Protein AF-0000000071360031 (afdb_homodimer)

Structure (mmCIF, N/CA/C/O backbone):
data_AF-0000000071360031-model_v1
#
loop_
_entity.id
_entity.type
_entity.pdbx_description
1 polymer 'AraC family transcriptional regulator'
#
loop_
_atom_site.group_PDB
_atom_site.id
_atom_site.type_symbol
_atom_site.label_atom_id
_atom_site.label_alt_id
_atom_site.label_comp_id
_atom_site.label_asym_id
_atom_site.label_entity_id
_atom_site.label_seq_id
_atom_site.pdbx_PDB_ins_code
_atom_site.Cartn_x
_atom_site.Cartn_y
_atom_site.Cartn_z
_atom_site.occupancy
_atom_site.B_iso_or_equiv
_atom_site.auth_seq_id
_atom_site.auth_comp_id
_atom_site.auth_asym_id
_atom_site.auth_atom_id
_atom_site.pdbx_PDB_model_num
ATOM 1 N N . MET A 1 1 ? -10.273 17.219 32.719 1 23.36 1 MET A N 1
ATOM 2 C CA . MET A 1 1 ? -10.961 17.031 31.453 1 23.36 1 MET A CA 1
ATOM 3 C C . MET A 1 1 ? -9.977 16.625 30.359 1 23.36 1 MET A C 1
ATOM 5 O O . MET A 1 1 ? -8.922 17.25 30.203 1 23.36 1 MET A O 1
ATOM 9 N N . LYS A 1 2 ? -9.922 15.492 29.75 1 35.69 2 LYS A N 1
ATOM 10 C CA . LYS A 1 2 ? -9.047 14.812 28.797 1 35.69 2 LYS A CA 1
ATOM 11 C C . LYS A 1 2 ? -8.875 15.633 27.516 1 35.69 2 LYS A C 1
ATOM 13 O O . LYS A 1 2 ? -9.828 16.25 27.047 1 35.69 2 LYS A O 1
ATOM 18 N N . PRO A 1 3 ? -7.66 16.109 27.297 1 38.84 3 PRO A N 1
ATOM 19 C CA . PRO A 1 3 ? -7.582 16.75 25.984 1 38.84 3 PRO A CA 1
ATOM 20 C C . PRO A 1 3 ? -8.617 16.203 25 1 38.84 3 PRO A C 1
ATOM 22 O O . PRO A 1 3 ? -8.93 15.016 25.031 1 38.84 3 PRO A O 1
ATOM 25 N N . LEU A 1 4 ? -9.32 17.125 24.391 1 43.12 4 LEU A N 1
ATOM 26 C CA . LEU A 1 4 ? -10.43 16.703 23.547 1 43.12 4 LEU A CA 1
ATOM 27 C C . LEU A 1 4 ? -9.93 15.906 22.344 1 43.12 4 LEU A C 1
ATOM 29 O O . LEU A 1 4 ? -9.117 16.406 21.562 1 43.12 4 LEU A O 1
ATOM 33 N N . VAL A 1 5 ? -9.742 14.633 22.562 1 45.81 5 VAL A N 1
ATOM 34 C CA . VAL A 1 5 ? -9.484 13.688 21.484 1 45.81 5 VAL A CA 1
ATOM 35 C C . VAL A 1 5 ? -10.594 13.773 20.438 1 45.81 5 VAL A C 1
ATOM 37 O O . VAL A 1 5 ? -11.758 13.5 20.734 1 45.81 5 VAL A O 1
ATOM 40 N N . GLN A 1 6 ? -10.445 14.758 19.531 1 50.66 6 GLN A N 1
ATOM 41 C CA . GLN A 1 6 ? -11.406 14.719 18.422 1 50.66 6 GLN A CA 1
ATOM 42 C C . GLN A 1 6 ? -11.438 13.336 17.781 1 50.66 6 GLN A C 1
ATOM 44 O O . GLN A 1 6 ? -10.414 12.844 17.297 1 50.66 6 GLN A O 1
ATOM 49 N N . LYS A 1 7 ? -12.469 12.68 18.062 1 53.38 7 LYS A N 1
ATOM 50 C CA . LYS A 1 7 ? -12.672 11.43 17.328 1 53.38 7 LYS A CA 1
ATOM 51 C C . LYS A 1 7 ? -13.641 11.617 16.172 1 53.38 7 LYS A C 1
ATOM 53 O O . LYS A 1 7 ? -14.805 11.969 16.375 1 53.38 7 LYS A O 1
ATOM 58 N N . LEU A 1 8 ? -13.094 11.773 15.109 1 59.94 8 LEU A N 1
ATOM 59 C CA . LEU A 1 8 ? -13.953 11.852 13.93 1 59.94 8 LEU A CA 1
ATOM 60 C C . LEU A 1 8 ? -14.602 10.508 13.641 1 59.94 8 LEU A C 1
ATOM 62 O O . LEU A 1 8 ? -14.016 9.453 13.906 1 59.94 8 LEU A O 1
ATOM 66 N N . PRO A 1 9 ? -15.867 10.492 13.164 1 53.41 9 PRO A N 1
ATOM 67 C CA . PRO A 1 9 ? -16.547 9.227 12.883 1 53.41 9 PRO A CA 1
ATOM 68 C C . PRO A 1 9 ? -15.906 8.453 11.734 1 53.41 9 PRO A C 1
ATOM 70 O O . PRO A 1 9 ? -15.578 9.031 10.695 1 53.41 9 PRO A O 1
ATOM 73 N N . ARG A 1 10 ? -15.633 7.316 12.078 1 66.12 10 ARG A N 1
ATOM 74 C CA . ARG A 1 10 ? -15.133 6.41 11.055 1 66.12 10 ARG A CA 1
ATOM 75 C C . ARG A 1 10 ? -16.266 5.582 10.453 1 66.12 10 ARG A C 1
ATOM 77 O O . ARG A 1 10 ? -17.125 5.078 11.18 1 66.12 10 ARG A O 1
ATOM 84 N N . LYS A 1 11 ? -16.344 5.719 9.094 1 68.81 11 LYS A N 1
ATOM 85 C CA . LYS A 1 11 ? -17.312 4.867 8.406 1 68.81 11 LYS A CA 1
ATOM 86 C C . LYS A 1 11 ? -16.969 3.391 8.586 1 68.81 11 LYS A C 1
ATOM 88 O O . LYS A 1 11 ? -15.797 3.037 8.781 1 68.81 11 LYS A O 1
ATOM 93 N N . GLU A 1 12 ? -17.984 2.623 8.344 1 70.44 12 GLU A N 1
ATOM 94 C CA . GLU A 1 12 ? -17.797 1.176 8.422 1 70.44 12 GLU A CA 1
ATOM 95 C C . GLU A 1 12 ? -16.844 0.68 7.332 1 70.44 12 GLU A C 1
ATOM 97 O O . GLU A 1 12 ? -16.844 1.201 6.215 1 70.44 12 GLU A O 1
ATOM 102 N N . PHE A 1 13 ? -15.672 0.17 7.566 1 77.88 13 PHE A N 1
ATOM 103 C CA . PHE A 1 13 ? -14.758 -0.549 6.688 1 77.88 13 PHE A CA 1
ATOM 104 C C . PHE A 1 13 ? -13.609 0.352 6.242 1 77.88 13 PHE A C 1
ATOM 106 O O . PHE A 1 13 ? -12.977 0.098 5.219 1 77.88 13 PHE A O 1
ATOM 113 N N . LYS A 1 14 ? -13.586 1.544 6.863 1 90.38 14 LYS A N 1
ATOM 114 C CA . LYS A 1 14 ? -12.414 2.381 6.598 1 90.38 14 LYS A CA 1
ATOM 115 C C . LYS A 1 14 ? -11.5 2.447 7.816 1 90.38 14 LYS A C 1
ATOM 117 O O . LYS A 1 14 ? -11.969 2.582 8.945 1 90.38 14 LYS A O 1
ATOM 122 N N . SER A 1 15 ? -10.297 2.348 7.578 1 94.19 15 SER A N 1
ATOM 123 C CA . SER A 1 15 ? -9.312 2.266 8.656 1 94.19 15 SER A CA 1
ATOM 124 C C . SER A 1 15 ? -8.875 3.652 9.109 1 94.19 15 SER A C 1
ATOM 126 O O . SER A 1 15 ? -8.141 3.787 10.094 1 94.19 15 SER A O 1
ATOM 128 N N . PHE A 1 16 ? -9.266 4.723 8.43 1 95.31 16 PHE A N 1
ATOM 129 C CA . PHE A 1 16 ? -8.953 6.105 8.773 1 95.31 16 PHE A CA 1
ATOM 130 C C . PHE A 1 16 ? -10.031 7.047 8.242 1 95.31 16 PHE A C 1
ATOM 132 O O . PHE A 1 16 ? -10.906 6.633 7.484 1 95.31 16 PHE A O 1
ATOM 139 N N . VAL A 1 17 ? -9.906 8.234 8.664 1 93.38 17 VAL A N 1
ATOM 140 C CA . VAL A 1 17 ? -10.938 9.211 8.344 1 93.38 17 VAL A CA 1
ATOM 141 C C . VAL A 1 17 ? -10.492 10.078 7.168 1 93.38 17 VAL A C 1
ATOM 143 O O . VAL A 1 17 ? -9.336 10.508 7.113 1 93.38 17 VAL A O 1
ATOM 146 N N . SER A 1 18 ? -11.289 10.242 6.199 1 94.62 18 SER A N 1
ATOM 147 C CA . SER A 1 18 ? -11.156 11.219 5.121 1 94.62 18 SER A CA 1
ATOM 148 C C . SER A 1 18 ? -12.5 11.875 4.801 1 94.62 18 SER A C 1
ATOM 150 O O . SER A 1 18 ? -13.414 11.211 4.305 1 94.62 18 SER A O 1
ATOM 152 N N . LEU A 1 19 ? -12.602 13.094 5.117 1 92.56 19 LEU A N 1
ATOM 153 C CA . LEU A 1 19 ? -13.883 13.766 4.91 1 92.56 19 LEU A CA 1
ATOM 154 C C . LEU A 1 19 ? -13.695 15.273 4.777 1 92.56 19 LEU A C 1
ATOM 156 O O . LEU A 1 19 ? -12.602 15.789 5.023 1 92.56 19 LEU A O 1
ATOM 160 N N . GLU A 1 20 ? -14.75 15.867 4.289 1 93.25 20 GLU A N 1
ATOM 161 C CA . GLU A 1 20 ? -14.797 17.328 4.238 1 93.25 20 GLU A CA 1
ATOM 162 C C . GLU A 1 20 ? -15.578 17.891 5.418 1 93.25 20 GLU A C 1
ATOM 164 O O . GLU A 1 20 ? -16.672 17.422 5.734 1 93.25 20 GLU A O 1
ATOM 169 N N . LEU A 1 21 ? -14.969 18.844 6.09 1 89.88 21 LEU A N 1
ATOM 170 C CA . LEU A 1 21 ? -15.602 19.516 7.219 1 89.88 21 LEU A CA 1
ATOM 171 C C . LEU A 1 21 ? -15.828 21 6.914 1 89.88 21 LEU A C 1
ATOM 173 O O . LEU A 1 21 ? -14.984 21.641 6.285 1 89.88 21 LEU A O 1
ATOM 177 N N . SER A 1 22 ? -16.938 21.438 7.297 1 87.38 22 SER A N 1
ATOM 178 C CA . SER A 1 22 ? -17.266 22.859 7.164 1 87.38 22 SER A CA 1
ATOM 179 C C . SER A 1 22 ? -17.625 23.469 8.516 1 87.38 22 SER A C 1
ATOM 181 O O . SER A 1 22 ? -17.953 22.766 9.461 1 87.38 22 SER A O 1
ATOM 183 N N . THR A 1 23 ? -17.5 24.797 8.641 1 78.5 23 THR A N 1
ATOM 184 C CA . THR A 1 23 ? -17.953 25.516 9.836 1 78.5 23 THR A CA 1
ATOM 185 C C . THR A 1 23 ? -19.375 25.094 10.211 1 78.5 23 THR A C 1
ATOM 187 O O . THR A 1 23 ? -20.234 24.969 9.336 1 78.5 23 THR A O 1
ATOM 190 N N . PRO A 1 24 ? -19.438 24.828 11.5 1 72.56 24 PRO A N 1
ATOM 191 C CA . PRO A 1 24 ? -18.547 25.016 12.648 1 72.56 24 PRO A CA 1
ATOM 192 C C . PRO A 1 24 ? -17.75 23.766 12.992 1 72.56 24 PRO A C 1
ATOM 194 O O . PRO A 1 24 ? -16.891 23.797 13.883 1 72.56 24 PRO A O 1
ATOM 197 N N . LEU A 1 25 ? -17.891 22.781 12.273 1 65.75 25 LEU A N 1
ATOM 198 C CA . LEU A 1 25 ? -17.359 21.469 12.672 1 65.75 25 LEU A CA 1
ATOM 199 C C . LEU A 1 25 ? -15.844 21.469 12.648 1 65.75 25 LEU A C 1
ATOM 201 O O . LEU A 1 25 ? -15.211 20.703 13.375 1 65.75 25 LEU A O 1
ATOM 205 N N . PHE A 1 26 ? -15.289 22.344 11.906 1 66.81 26 PHE A N 1
ATOM 206 C CA . PHE A 1 26 ? -13.844 22.375 11.758 1 66.81 26 PHE A CA 1
ATOM 207 C C . PHE A 1 26 ? -13.195 23.219 12.852 1 66.81 26 PHE A C 1
ATOM 209 O O . PHE A 1 26 ? -11.977 23.172 13.039 1 66.81 26 PHE A O 1
ATOM 216 N N . GLU A 1 27 ? -13.914 23.75 13.703 1 70.5 27 GLU A N 1
ATOM 217 C CA . GLU A 1 27 ? -13.391 24.75 14.633 1 70.5 27 GLU A CA 1
ATOM 218 C C . GLU A 1 27 ? -13.078 24.125 15.992 1 70.5 27 GLU A C 1
ATOM 220 O O . GLU A 1 27 ? -13.758 24.422 16.984 1 70.5 27 GLU A O 1
ATOM 225 N N . THR A 1 28 ? -12.25 23.188 15.961 1 72.25 28 THR A N 1
ATOM 226 C CA . THR A 1 28 ? -11.805 22.641 17.234 1 72.25 28 THR A CA 1
ATOM 227 C C . THR A 1 28 ? -10.688 23.5 17.828 1 72.25 28 THR A C 1
ATOM 229 O O . THR A 1 28 ? -9.695 23.781 17.172 1 72.25 28 THR A O 1
ATOM 232 N N . PRO A 1 29 ? -10.953 24.016 19.031 1 77.5 29 PRO A N 1
ATOM 233 C CA . PRO A 1 29 ? -9.898 24.812 19.672 1 77.5 29 PRO A CA 1
ATOM 234 C C . PRO A 1 29 ? -8.586 24.047 19.797 1 77.5 29 PRO A C 1
ATOM 236 O O . PRO A 1 29 ? -8.445 22.953 19.25 1 77.5 29 PRO A O 1
ATOM 239 N N . TRP A 1 30 ? -7.672 24.625 20.516 1 82.5 30 TRP A N 1
ATOM 240 C CA . TRP A 1 30 ? -6.34 24.062 20.703 1 82.5 30 TRP A CA 1
ATOM 241 C C . TRP A 1 30 ? -6.422 22.609 21.156 1 82.5 30 TRP A C 1
ATOM 243 O O . TRP A 1 30 ? -7.055 22.312 22.172 1 82.5 30 TRP A O 1
ATOM 253 N N . HIS A 1 31 ? -5.836 21.625 20.281 1 82.75 31 HIS A N 1
ATOM 254 C CA . HIS A 1 31 ? -5.945 20.203 20.594 1 82.75 31 HIS A CA 1
ATOM 255 C C . HIS A 1 31 ? -4.797 19.422 19.969 1 82.75 31 HIS A C 1
ATOM 257 O O . HIS A 1 31 ? -3.996 19.984 19.203 1 82.75 31 HIS A O 1
ATOM 263 N N . ARG A 1 32 ? -4.699 18.156 20.422 1 83.69 32 ARG A N 1
ATOM 264 C CA . ARG A 1 32 ? -3.771 17.203 19.828 1 83.69 32 ARG A CA 1
ATOM 265 C C . ARG A 1 32 ? -4.379 15.805 19.781 1 83.69 32 ARG A C 1
ATOM 267 O O . ARG A 1 32 ? -5.387 15.539 20.438 1 83.69 32 ARG A O 1
ATOM 274 N N . HIS A 1 33 ? -3.855 14.961 19.016 1 85.06 33 HIS A N 1
ATOM 275 C CA . HIS A 1 33 ? -4.273 13.57 18.891 1 85.06 33 HIS A CA 1
ATOM 276 C C . HIS A 1 33 ? -3.154 12.703 18.328 1 85.06 33 HIS A C 1
ATOM 278 O O . HIS A 1 33 ? -2.17 13.227 17.797 1 85.06 33 HIS A O 1
ATOM 284 N N . ILE A 1 34 ? -3.346 11.367 18.531 1 87.81 34 ILE A N 1
ATOM 285 C CA . ILE A 1 34 ? -2.309 10.414 18.156 1 87.81 34 ILE A CA 1
ATOM 286 C C . ILE A 1 34 ? -2.268 10.273 16.641 1 87.81 34 ILE A C 1
ATOM 288 O O . ILE A 1 34 ? -1.262 9.828 16.078 1 87.81 34 ILE A O 1
ATOM 292 N N . GLU A 1 35 ? -3.314 10.602 16.016 1 93.38 35 GLU A N 1
ATOM 293 C CA . GLU A 1 35 ? -3.383 10.516 14.555 1 93.38 35 GLU A CA 1
ATOM 294 C C . GLU A 1 35 ? -2.549 11.609 13.898 1 93.38 35 GLU A C 1
ATOM 296 O O . GLU A 1 35 ? -2.438 12.719 14.422 1 93.38 35 GLU A O 1
ATOM 301 N N . SER A 1 36 ? -1.942 11.32 12.836 1 96.44 36 SER A N 1
ATOM 302 C CA . SER A 1 36 ? -1.447 12.344 11.922 1 96.44 36 SER A CA 1
ATOM 303 C C . SER A 1 36 ? -2.568 12.898 11.047 1 96.44 36 SER A C 1
ATOM 305 O O . SER A 1 36 ? -3.6 12.242 10.867 1 96.44 36 SER A O 1
ATOM 307 N N . GLU A 1 37 ? -2.281 14.102 10.578 1 96.69 37 GLU A N 1
ATOM 308 C CA . GLU A 1 37 ? -3.365 14.75 9.844 1 96.69 37 GLU A CA 1
ATOM 309 C C . GLU A 1 37 ? -2.842 15.461 8.602 1 96.69 37 GLU A C 1
ATOM 311 O O . GLU A 1 37 ? -1.768 16.062 8.633 1 96.69 37 GLU A O 1
ATOM 316 N N . ILE A 1 38 ? -3.572 15.32 7.508 1 98 38 ILE A N 1
ATOM 317 C CA . ILE A 1 38 ? -3.406 16.109 6.297 1 98 38 ILE A CA 1
ATOM 318 C C . ILE A 1 38 ? -4.621 17.016 6.102 1 98 38 ILE A C 1
ATOM 320 O O . ILE A 1 38 ? -5.758 16.531 6.062 1 98 38 ILE A O 1
ATOM 324 N N . LEU A 1 39 ? -4.352 18.281 6.008 1 96.81 39 LEU A N 1
ATOM 325 C CA . LEU A 1 39 ? -5.43 19.266 5.922 1 96.81 39 LEU A CA 1
ATOM 326 C C . LEU A 1 39 ? -5.301 20.094 4.648 1 96.81 39 LEU A C 1
ATOM 328 O O . LEU A 1 39 ? -4.273 20.75 4.426 1 96.81 39 LEU A O 1
ATOM 332 N N . TYR A 1 40 ? -6.305 20.062 3.855 1 97.25 40 TYR A N 1
ATOM 333 C CA . TYR A 1 40 ? -6.391 20.938 2.689 1 97.25 40 TYR A CA 1
ATOM 334 C C . TYR A 1 40 ? -7.465 22 2.881 1 97.25 40 TYR A C 1
ATOM 336 O O . TYR A 1 40 ? -8.648 21.688 3.029 1 97.25 40 TYR A O 1
ATOM 344 N N . ILE A 1 41 ? -7.047 23.266 2.83 1 95.75 41 ILE A N 1
ATOM 345 C CA . ILE A 1 41 ? -7.988 24.375 2.982 1 95.75 41 ILE A CA 1
ATOM 346 C C . ILE A 1 41 ? -8.703 24.641 1.657 1 95.75 41 ILE A C 1
ATOM 348 O O . ILE A 1 41 ? -8.141 25.266 0.755 1 95.75 41 ILE A O 1
ATOM 352 N N . HIS A 1 42 ? -9.906 24.188 1.629 1 94.94 42 HIS A N 1
ATOM 353 C CA . HIS A 1 42 ? -10.688 24.359 0.412 1 94.94 42 HIS A CA 1
ATOM 354 C C . HIS A 1 42 ? -11.227 25.797 0.302 1 94.94 42 HIS A C 1
ATOM 356 O O . HIS A 1 42 ? -11.188 26.391 -0.774 1 94.94 42 HIS A O 1
ATOM 362 N N . LYS A 1 43 ? -11.812 26.281 1.393 1 93.38 43 LYS A N 1
ATOM 363 C CA . LYS A 1 43 ? -12.336 27.641 1.485 1 93.38 43 LYS A CA 1
ATOM 364 C C . LYS A 1 43 ? -12.062 28.234 2.861 1 93.38 43 LYS A C 1
ATOM 366 O O . LYS A 1 43 ? -12.203 27.547 3.881 1 93.38 43 LYS A O 1
ATOM 371 N N . GLY A 1 44 ? -11.719 29.547 2.754 1 89.56 44 GLY A N 1
ATOM 372 C CA . GLY A 1 44 ? -11.562 30.281 4.004 1 89.56 44 GLY A CA 1
ATOM 373 C C . GLY A 1 44 ? -10.125 30.688 4.281 1 89.56 44 GLY A C 1
ATOM 374 O O . GLY A 1 44 ? -9.227 30.406 3.48 1 89.56 44 GLY A O 1
ATOM 375 N N . PHE A 1 45 ? -9.984 31.484 5.336 1 88.38 45 PHE A N 1
ATOM 376 C CA . PHE A 1 45 ? -8.672 31.953 5.762 1 88.38 45 PHE A CA 1
ATOM 377 C C . PHE A 1 45 ? -8.68 32.312 7.242 1 88.38 45 PHE A C 1
ATOM 379 O O . PHE A 1 45 ? -9.742 32.5 7.84 1 88.38 45 PHE A O 1
ATOM 386 N N . GLY A 1 46 ? -7.477 32.281 7.789 1 89.12 46 GLY A N 1
ATOM 387 C CA . GLY A 1 46 ? -7.34 32.594 9.203 1 89.12 46 GLY A CA 1
ATOM 388 C C . GLY A 1 46 ? -5.926 32.406 9.719 1 89.12 46 GLY A C 1
ATOM 389 O O . GLY A 1 46 ? -4.957 32.625 8.992 1 89.12 46 GLY A O 1
ATOM 390 N N . THR A 1 47 ? -5.883 32.156 11.031 1 89.56 47 THR A N 1
ATOM 391 C CA . THR A 1 47 ? -4.59 31.953 11.68 1 89.56 47 THR A CA 1
ATOM 392 C C . THR A 1 47 ? -4.434 30.5 12.133 1 89.56 47 THR A C 1
ATOM 394 O O . THR A 1 47 ? -5.344 29.938 12.742 1 89.56 47 THR A O 1
ATOM 397 N N . ALA A 1 48 ? -3.338 29.953 11.781 1 92.06 48 ALA A N 1
ATOM 398 C CA . ALA A 1 48 ? -3.016 28.594 12.188 1 92.06 48 ALA A CA 1
ATOM 399 C C . ALA A 1 48 ? -1.917 28.578 13.242 1 92.06 48 ALA A C 1
ATOM 401 O O . ALA A 1 48 ? -0.918 29.281 13.125 1 92.06 48 ALA A O 1
ATOM 402 N N . ILE A 1 49 ? -2.182 27.844 14.258 1 90.44 49 ILE A N 1
ATOM 403 C CA . ILE A 1 49 ? -1.162 27.5 15.25 1 90.44 49 ILE A CA 1
ATOM 404 C C . ILE A 1 49 ? -0.861 26 15.188 1 90.44 49 ILE A C 1
ATOM 406 O O . ILE A 1 49 ? -1.747 25.172 15.414 1 90.44 49 ILE A O 1
ATOM 410 N N . ILE A 1 50 ? 0.327 25.672 14.844 1 92.75 50 ILE A N 1
ATOM 411 C CA . ILE A 1 50 ? 0.774 24.297 14.734 1 92.75 50 ILE A CA 1
ATOM 412 C C . ILE A 1 50 ? 2.084 24.109 15.5 1 92.75 50 ILE A C 1
ATOM 414 O O . ILE A 1 50 ? 3.156 24.453 15 1 92.75 50 ILE A O 1
ATOM 418 N N . GLY A 1 51 ? 1.94 23.453 16.609 1 89.69 51 GLY A N 1
ATOM 419 C CA . GLY A 1 51 ? 3.098 23.469 17.484 1 89.69 51 GLY A CA 1
ATOM 420 C C . GLY A 1 51 ? 3.527 24.875 17.875 1 89.69 51 GLY A C 1
ATOM 421 O O . GLY A 1 51 ? 2.729 25.656 18.406 1 89.69 51 GLY A O 1
ATOM 422 N N . ASP A 1 52 ? 4.719 25.219 17.5 1 88.62 52 ASP A N 1
ATOM 423 C CA . ASP A 1 52 ? 5.219 26.547 17.844 1 88.62 52 ASP A CA 1
ATOM 424 C C . ASP A 1 52 ? 5.09 27.5 16.656 1 88.62 52 ASP A C 1
ATOM 426 O O . ASP A 1 52 ? 5.547 28.641 16.703 1 88.62 52 ASP A O 1
ATOM 430 N N . TYR A 1 53 ? 4.477 26.984 15.648 1 91.62 53 TYR A N 1
ATOM 431 C CA . TYR A 1 53 ? 4.254 27.812 14.461 1 91.62 53 TYR A CA 1
ATOM 432 C C . TYR A 1 53 ? 2.977 28.625 14.602 1 91.62 53 TYR A C 1
ATOM 434 O O . TYR A 1 53 ? 1.952 28.125 15.062 1 91.62 53 TYR A O 1
ATOM 442 N N . VAL A 1 54 ? 3.076 29.891 14.297 1 90.12 54 VAL A N 1
ATOM 443 C CA . VAL A 1 54 ? 1.922 30.766 14.172 1 90.12 54 VAL A CA 1
ATOM 444 C C . VAL A 1 54 ? 1.945 31.469 12.812 1 90.12 54 VAL A C 1
ATOM 446 O O . VAL A 1 54 ? 2.9 32.188 12.492 1 90.12 54 VAL A O 1
ATOM 449 N N . GLY A 1 55 ? 0.959 31.266 12.023 1 89.88 55 GLY A N 1
ATOM 450 C CA . GLY A 1 55 ? 0.904 31.875 10.703 1 89.88 55 GLY A CA 1
ATOM 451 C C . GLY A 1 55 ? -0.488 31.859 10.102 1 89.88 55 GLY A C 1
ATOM 452 O O . GLY A 1 55 ? -1.438 31.375 10.727 1 89.88 55 GLY A O 1
ATOM 453 N N . GLU A 1 56 ? -0.522 32.469 8.953 1 89.06 56 GLU A N 1
ATOM 454 C CA . GLU A 1 56 ? -1.809 32.531 8.266 1 89.06 56 GLU A CA 1
ATOM 455 C C . GLU A 1 56 ? -2.072 31.25 7.473 1 89.06 56 GLU A C 1
ATOM 457 O O . GLU A 1 56 ? -1.137 30.531 7.09 1 89.06 56 GLU A O 1
ATOM 462 N N . PHE A 1 57 ? -3.332 30.906 7.289 1 91.5 57 PHE A N 1
ATOM 463 C CA . PHE A 1 57 ? -3.754 29.938 6.293 1 91.5 57 PHE A CA 1
ATOM 464 C C . PHE A 1 57 ? -4.793 30.531 5.352 1 91.5 57 PHE A C 1
ATOM 466 O O . PHE A 1 57 ? -5.527 31.438 5.734 1 91.5 57 PHE A O 1
ATOM 473 N N . THR A 1 58 ? -4.773 30.094 4.16 1 91.75 58 THR A N 1
ATOM 474 C CA . THR A 1 58 ? -5.723 30.547 3.145 1 91.75 58 THR A CA 1
ATOM 475 C C . THR A 1 58 ? -6.105 29.391 2.217 1 91.75 58 THR A C 1
ATOM 477 O O . THR A 1 58 ? -5.512 28.312 2.281 1 91.75 58 THR A O 1
ATOM 480 N N . SER A 1 59 ? -7.145 29.641 1.392 1 93.81 59 SER A N 1
ATOM 481 C CA . SER A 1 59 ? -7.574 28.641 0.415 1 93.81 59 SER A CA 1
ATOM 482 C C . SER A 1 59 ? -6.406 28.172 -0.452 1 93.81 59 SER A C 1
ATOM 484 O O . SER A 1 59 ? -5.633 29 -0.948 1 93.81 59 SER A O 1
ATOM 486 N N . GLY A 1 60 ? -6.301 26.828 -0.497 1 94.56 60 GLY A N 1
ATOM 487 C CA . GLY A 1 60 ? -5.234 26.25 -1.306 1 94.56 60 GLY A CA 1
ATOM 488 C C . GLY A 1 60 ? -4.09 25.703 -0.479 1 94.56 60 GLY A C 1
ATOM 489 O O . GLY A 1 60 ? -3.273 24.922 -0.984 1 94.56 60 GLY A O 1
ATOM 490 N N . ASP A 1 61 ? -4.043 26.094 0.722 1 95.38 61 ASP A N 1
ATOM 491 C CA . ASP A 1 61 ? -2.965 25.594 1.573 1 95.38 61 ASP A CA 1
ATOM 492 C C . ASP A 1 61 ? -3.15 24.125 1.892 1 95.38 61 ASP A C 1
ATOM 494 O O . ASP A 1 61 ? -4.277 23.641 2.031 1 95.38 61 ASP A O 1
ATOM 498 N N . LEU A 1 62 ? -2.035 23.406 1.948 1 97.44 62 LEU A N 1
ATOM 499 C CA . LEU A 1 62 ? -1.98 22 2.334 1 97.44 62 LEU A CA 1
ATOM 500 C C . LEU A 1 62 ? -0.975 21.781 3.459 1 97.44 62 LEU A C 1
ATOM 502 O O . LEU A 1 62 ? 0.182 22.203 3.352 1 97.44 62 LEU A O 1
ATOM 506 N N . PHE A 1 63 ? -1.454 21.156 4.562 1 97.62 63 PHE A N 1
ATOM 507 C CA . PHE A 1 63 ? -0.6 20.953 5.727 1 97.62 63 PHE A CA 1
ATOM 508 C C . PHE A 1 63 ? -0.516 19.469 6.07 1 97.62 63 PHE A C 1
ATOM 510 O O . PHE A 1 63 ? -1.478 18.719 5.871 1 97.62 63 PHE A O 1
ATOM 517 N N . TYR A 1 64 ? 0.593 19.062 6.527 1 98 64 TYR A N 1
ATOM 518 C CA . TYR A 1 64 ? 0.78 17.797 7.219 1 98 64 TYR A CA 1
ATOM 519 C C . TYR A 1 64 ? 1.12 18.016 8.688 1 98 64 TYR A C 1
ATOM 521 O O . TYR A 1 64 ? 2.072 18.734 9.008 1 98 64 TYR A O 1
ATOM 529 N N . ILE A 1 65 ? 0.33 17.5 9.57 1 96.5 65 ILE A N 1
ATOM 530 C CA . ILE A 1 65 ? 0.531 17.609 11.016 1 96.5 65 ILE A CA 1
ATOM 531 C C . ILE A 1 65 ? 0.852 16.234 11.602 1 96.5 65 ILE A C 1
ATOM 533 O O . ILE A 1 65 ? 0.014 15.336 11.578 1 96.5 65 ILE A O 1
ATOM 537 N N . GLY A 1 66 ? 2.037 16.141 12.141 1 95.81 66 GLY A N 1
ATOM 538 C CA . GLY A 1 66 ? 2.461 14.867 12.711 1 95.81 66 GLY A CA 1
ATOM 539 C C . GLY A 1 66 ? 1.691 14.477 13.961 1 95.81 66 GLY A C 1
ATOM 540 O O . GLY A 1 66 ? 0.948 15.297 14.508 1 95.81 66 GLY A O 1
ATOM 541 N N . SER A 1 67 ? 1.896 13.266 14.336 1 92.69 67 SER A N 1
ATOM 542 C CA . SER A 1 67 ? 1.237 12.711 15.508 1 92.69 67 SER A CA 1
ATOM 543 C C . SER A 1 67 ? 1.556 13.523 16.766 1 92.69 67 SER A C 1
ATOM 545 O O . SER A 1 67 ? 2.701 13.93 16.969 1 92.69 67 SER A O 1
ATOM 547 N N . ASN A 1 68 ? 0.568 13.875 17.453 1 87.75 68 ASN A N 1
ATOM 548 C CA . ASN A 1 68 ? 0.622 14.523 18.75 1 87.75 68 ASN A CA 1
ATOM 549 C C . ASN A 1 68 ? 1.115 15.969 18.641 1 87.75 68 ASN A C 1
ATOM 551 O O . ASN A 1 68 ? 1.504 16.562 19.641 1 87.75 68 ASN A O 1
ATOM 555 N N . VAL A 1 69 ? 1.133 16.484 17.531 1 90.62 69 VAL A N 1
ATOM 556 C CA . VAL A 1 69 ? 1.436 17.906 17.391 1 90.62 69 VAL A CA 1
ATOM 557 C C . VAL A 1 69 ? 0.194 18.734 17.703 1 90.62 69 VAL A C 1
ATOM 559 O O . VAL A 1 69 ? -0.819 18.641 17 1 90.62 69 VAL A O 1
ATOM 562 N N . PRO A 1 70 ? 0.279 19.516 18.719 1 88.31 70 PRO A N 1
ATOM 563 C CA . PRO A 1 70 ? -0.88 20.375 19 1 88.31 70 PRO A CA 1
ATOM 564 C C . PRO A 1 70 ? -1.132 21.422 17.922 1 88.31 70 PRO A C 1
ATOM 566 O O . PRO A 1 70 ? -0.183 21.953 17.344 1 88.31 70 PRO A O 1
ATOM 569 N N . HIS A 1 71 ? -2.438 21.703 17.656 1 90.25 71 HIS A N 1
ATOM 570 C CA . HIS A 1 71 ? -2.742 22.656 16.594 1 90.25 71 HIS A CA 1
ATOM 571 C C . HIS A 1 71 ? -4.129 23.266 16.781 1 90.25 71 HIS A C 1
ATOM 573 O O . HIS A 1 71 ? -4.953 22.719 17.516 1 90.25 71 HIS A O 1
ATOM 579 N N . TRP A 1 72 ? -4.242 24.406 16.172 1 88.5 72 TRP A N 1
ATOM 580 C CA . TRP A 1 72 ? -5.492 25.156 16.156 1 88.5 72 TRP A CA 1
ATOM 581 C C . TRP A 1 72 ? -5.59 26.016 14.914 1 88.5 72 TRP A C 1
ATOM 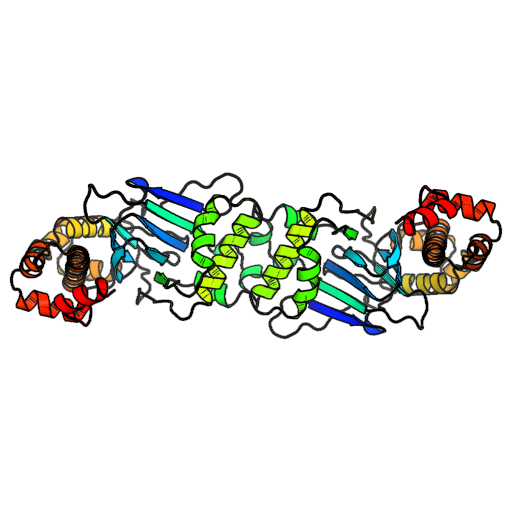583 O O . TRP A 1 72 ? -4.676 26.797 14.609 1 88.5 72 TRP A O 1
ATOM 593 N N . PHE A 1 73 ? -6.633 25.797 14.172 1 90 73 PHE A N 1
ATOM 594 C CA . PHE A 1 73 ? -6.949 26.641 13.031 1 90 73 PHE A CA 1
ATOM 595 C C . PHE A 1 73 ? -8.117 27.562 13.352 1 90 73 PHE A C 1
ATOM 597 O O . PHE A 1 73 ? -9.273 27.141 13.375 1 90 73 PHE A O 1
ATOM 604 N N . LYS A 1 74 ? -7.824 28.781 13.57 1 85.5 74 LYS A N 1
ATOM 605 C CA . LYS A 1 74 ? -8.844 29.75 13.93 1 85.5 74 LYS A CA 1
ATOM 606 C C . LYS A 1 74 ? -9.203 30.641 12.734 1 85.5 74 LYS A C 1
ATOM 608 O O . LYS A 1 74 ? -8.344 31.297 12.164 1 85.5 74 LYS A O 1
ATOM 613 N N . LYS A 1 75 ? -10.492 30.641 12.32 1 86 75 LYS A N 1
ATOM 614 C CA . LYS A 1 75 ? -10.938 31.469 11.211 1 86 75 LYS A CA 1
ATOM 615 C C . LYS A 1 75 ? -10.844 32.938 11.57 1 86 75 LYS A C 1
ATOM 617 O O . LYS A 1 75 ? -10.891 33.312 12.742 1 86 75 LYS A O 1
ATOM 622 N N . SER A 1 76 ? -10.789 33.812 10.617 1 80.12 76 SER A N 1
ATOM 623 C CA . SER A 1 76 ? -10.547 35.25 10.789 1 80.12 76 SER A CA 1
ATOM 624 C C . SER A 1 76 ? -11.734 35.938 11.453 1 80.12 76 SER A C 1
ATOM 626 O O . SER A 1 76 ? -11.547 36.812 12.305 1 80.12 76 SER A O 1
ATOM 628 N N . THR A 1 77 ? -12.812 35.594 10.969 1 77.75 77 THR A N 1
ATOM 629 C CA . THR A 1 77 ? -14.016 36.156 11.57 1 77.75 77 THR A CA 1
ATOM 630 C C . THR A 1 77 ? -15.039 35.062 11.844 1 77.75 77 THR A C 1
ATOM 632 O O . THR A 1 77 ? -15.047 34.031 11.172 1 77.75 77 THR A O 1
ATOM 635 N N . ASP A 1 78 ? -15.812 35.312 12.75 1 74.94 78 ASP A N 1
ATOM 636 C CA . ASP A 1 78 ? -16.781 34.312 13.156 1 74.94 78 ASP A CA 1
ATOM 637 C C . ASP A 1 78 ? -17.766 34 12.031 1 74.94 78 ASP A C 1
ATOM 639 O O . ASP A 1 78 ? -18.281 32.906 11.93 1 74.94 78 ASP A O 1
ATOM 643 N N . ASP A 1 79 ? -18.016 34.938 11.219 1 78.25 79 ASP A N 1
ATOM 644 C CA . ASP A 1 79 ? -19.016 34.781 10.164 1 78.25 79 ASP A CA 1
ATOM 645 C C . ASP A 1 79 ? -18.406 34.125 8.922 1 78.25 79 ASP A C 1
ATOM 647 O O . ASP A 1 79 ? -19.125 33.719 8.008 1 78.25 79 ASP A O 1
ATOM 651 N N . LEU A 1 80 ? -17.188 34 9.008 1 82 80 LEU A N 1
ATOM 652 C CA . LEU A 1 80 ? -16.516 33.406 7.859 1 82 80 LEU A CA 1
ATOM 653 C C . LEU A 1 80 ? -16.828 31.922 7.742 1 82 80 LEU A C 1
ATOM 655 O O . LEU A 1 80 ? -16.844 31.203 8.75 1 82 80 LEU A O 1
ATOM 659 N N . PHE A 1 81 ? -17.125 31.531 6.449 1 83.69 81 PHE A N 1
ATOM 660 C CA . PHE A 1 81 ? -17.375 30.109 6.168 1 83.69 81 PHE A CA 1
ATOM 661 C C . PHE A 1 81 ? -16.109 29.422 5.68 1 83.69 81 PHE A C 1
ATOM 663 O O . PHE A 1 81 ? -15.5 29.859 4.699 1 83.69 81 PHE A O 1
ATOM 670 N N . CYS A 1 82 ? -15.711 28.422 6.41 1 88.94 82 CYS A N 1
ATOM 671 C CA . CYS A 1 82 ? -14.523 27.672 6.039 1 88.94 82 CYS A CA 1
ATOM 672 C C . CYS A 1 82 ? -14.875 26.219 5.727 1 88.94 82 CYS A C 1
ATOM 674 O O . CYS A 1 82 ? -15.727 25.625 6.383 1 88.94 82 CYS A O 1
ATOM 676 N N . THR A 1 83 ? -14.234 25.672 4.625 1 93.19 83 THR A N 1
ATOM 677 C CA . THR A 1 83 ? -14.336 24.266 4.254 1 93.19 83 THR A CA 1
ATOM 678 C C . THR A 1 83 ? -12.953 23.641 4.137 1 93.19 83 THR A C 1
ATOM 680 O O . THR A 1 83 ? -12.078 24.172 3.449 1 93.19 83 THR A O 1
ATOM 683 N N . VAL A 1 84 ? -12.828 22.5 4.836 1 94.56 84 VAL A N 1
ATOM 684 C CA . VAL A 1 84 ? -11.516 21.875 4.875 1 94.56 84 VAL A CA 1
ATOM 685 C C . VAL A 1 84 ? -11.656 20.375 4.598 1 94.56 84 VAL A C 1
ATOM 687 O O . VAL A 1 84 ? -12.609 19.75 5.051 1 94.56 84 VAL A O 1
ATOM 690 N N . LYS A 1 85 ? -10.773 19.844 3.75 1 96.25 85 LYS A N 1
ATOM 691 C CA . LYS A 1 85 ? -10.625 18.391 3.619 1 96.25 85 LYS A CA 1
ATOM 692 C C . LYS A 1 85 ? -9.648 17.844 4.656 1 96.25 85 LYS A C 1
ATOM 694 O O . LYS A 1 85 ? -8.516 18.312 4.766 1 96.25 85 LYS A O 1
ATOM 699 N N . VAL A 1 86 ? -10.125 16.891 5.43 1 95.69 86 VAL A N 1
ATOM 700 C CA . VAL A 1 86 ? -9.32 16.344 6.516 1 95.69 86 VAL A CA 1
ATOM 701 C C . VAL A 1 86 ? -9.055 14.859 6.27 1 95.69 86 VAL A C 1
ATOM 703 O O . VAL A 1 86 ? -9.984 14.086 6.031 1 95.69 86 VAL A O 1
ATOM 706 N N . ILE A 1 87 ? -7.848 14.477 6.293 1 97.19 87 ILE A N 1
ATOM 707 C CA . ILE A 1 87 ? -7.414 13.086 6.359 1 97.19 87 ILE A CA 1
ATOM 708 C C . ILE A 1 87 ? -6.703 12.828 7.688 1 97.19 87 ILE A C 1
ATOM 710 O O . ILE A 1 87 ? -5.648 13.414 7.953 1 97.19 87 ILE A O 1
ATOM 714 N N . GLN A 1 88 ? -7.289 12.055 8.516 1 96.31 88 GLN A N 1
ATOM 715 C CA . GLN A 1 88 ? -6.734 11.734 9.828 1 96.31 88 GLN A CA 1
ATOM 716 C C . GLN A 1 88 ? -6.504 10.234 9.977 1 96.31 88 GLN A C 1
ATOM 718 O O . GLN A 1 88 ? -7.441 9.438 9.844 1 96.31 88 GLN A O 1
ATOM 723 N N . PHE A 1 89 ? -5.266 9.836 10.242 1 96.75 89 PHE A N 1
ATOM 724 C CA . PHE A 1 89 ? -4.957 8.414 10.305 1 96.75 89 PHE A CA 1
ATOM 725 C C . PHE A 1 89 ? -3.951 8.133 11.414 1 96.75 89 PHE A C 1
ATOM 727 O O . PHE A 1 89 ? -3.057 8.938 11.672 1 96.75 89 PHE A O 1
ATOM 734 N N . ASP A 1 90 ? -4.133 7.07 12.086 1 95.19 90 ASP A N 1
ATOM 735 C CA . ASP A 1 90 ? -3.156 6.551 13.039 1 95.19 90 ASP A CA 1
ATOM 736 C C . ASP A 1 90 ? -2.027 5.812 12.328 1 95.19 90 ASP A C 1
ATOM 738 O O . ASP A 1 90 ? -2.252 4.762 11.719 1 95.19 90 ASP A O 1
ATOM 742 N N . PRO A 1 91 ? -0.796 6.285 12.414 1 95.88 91 PRO A N 1
ATOM 743 C CA . PRO A 1 91 ? 0.297 5.656 11.664 1 95.88 91 PRO A CA 1
ATOM 744 C C . PRO A 1 91 ? 0.484 4.184 12.023 1 95.88 91 PRO A C 1
ATOM 746 O O . PRO A 1 91 ? 1.102 3.434 11.266 1 95.88 91 PRO A O 1
ATOM 749 N N . THR A 1 92 ? -0.025 3.715 13.117 1 94.81 92 THR A N 1
ATOM 750 C CA . THR A 1 92 ? 0.157 2.334 13.555 1 94.81 92 THR A CA 1
ATOM 751 C C . THR A 1 92 ? -0.631 1.376 12.664 1 94.81 92 THR A C 1
ATOM 753 O O . THR A 1 92 ? -0.41 0.164 12.703 1 94.81 92 THR A O 1
ATOM 756 N N . ILE A 1 93 ? -1.479 1.859 11.859 1 96.19 93 ILE A N 1
ATOM 757 C CA . ILE A 1 93 ? -2.271 1 10.984 1 96.19 93 ILE A CA 1
ATOM 758 C C . ILE A 1 93 ? -1.353 0.277 10 1 96.19 93 ILE A C 1
ATOM 760 O O . ILE A 1 93 ? -1.712 -0.773 9.469 1 96.19 93 ILE A O 1
ATOM 764 N N . PHE A 1 94 ? -0.203 0.822 9.727 1 97.25 94 PHE A N 1
ATOM 765 C CA . PHE A 1 94 ? 0.724 0.206 8.789 1 97.25 94 PHE A CA 1
ATOM 766 C C . PHE A 1 94 ? 1.455 -0.965 9.438 1 97.25 94 PHE A C 1
ATOM 768 O O . PHE A 1 94 ? 1.876 -1.896 8.742 1 97.25 94 PHE A O 1
ATOM 775 N N . GLY A 1 95 ? 1.606 -0.943 10.719 1 95.44 95 GLY A N 1
ATOM 776 C CA . GLY A 1 95 ? 2.322 -1.979 11.445 1 95.44 95 GLY A CA 1
ATOM 777 C C . GLY A 1 95 ? 3.828 -1.896 11.281 1 95.44 95 GLY A C 1
ATOM 778 O O . GLY A 1 95 ? 4.316 -1.298 10.32 1 95.44 95 GLY A O 1
ATOM 779 N N . ARG A 1 96 ? 4.562 -2.529 12.109 1 94.81 96 ARG A N 1
ATOM 780 C CA . ARG A 1 96 ? 6.02 -2.465 12.125 1 94.81 96 ARG A CA 1
ATOM 781 C C . ARG A 1 96 ? 6.609 -3.193 10.922 1 94.81 96 ARG A C 1
ATOM 783 O O . ARG A 1 96 ? 7.566 -2.717 10.305 1 94.81 96 ARG A O 1
ATOM 790 N N . SER A 1 97 ? 6.059 -4.305 10.586 1 95.56 97 SER A N 1
ATOM 791 C CA . SER A 1 97 ? 6.59 -5.109 9.5 1 95.56 97 SER A CA 1
ATOM 792 C C . SER A 1 97 ? 6.531 -4.355 8.172 1 95.56 97 SER A C 1
ATOM 794 O O . SER A 1 97 ? 7.551 -4.207 7.492 1 95.56 97 SER A O 1
ATOM 796 N N . PHE A 1 98 ? 5.402 -3.838 7.891 1 98 98 PHE A N 1
ATOM 797 C CA . PHE A 1 98 ? 5.191 -3.199 6.598 1 98 98 PHE A CA 1
ATOM 798 C C . PHE A 1 98 ? 5.945 -1.876 6.52 1 98 98 PHE A C 1
ATOM 800 O O . PHE A 1 98 ? 6.625 -1.602 5.527 1 98 98 PHE A O 1
ATOM 807 N N . ILE A 1 99 ? 5.828 -1.062 7.559 1 97.62 99 ILE A N 1
ATOM 808 C CA . ILE A 1 99 ? 6.395 0.283 7.527 1 97.62 99 ILE A CA 1
ATOM 809 C C . ILE A 1 99 ? 7.922 0.201 7.539 1 97.62 99 ILE A C 1
ATOM 811 O O . ILE A 1 99 ? 8.602 1.161 7.176 1 97.62 99 ILE A O 1
ATOM 815 N N . SER A 1 100 ? 8.469 -0.914 7.957 1 96.19 100 SER A N 1
ATOM 816 C CA . SER A 1 100 ? 9.914 -1.062 8.07 1 96.19 100 SER A CA 1
ATOM 817 C C . SER A 1 100 ? 10.516 -1.575 6.766 1 96.19 100 SER A C 1
ATOM 819 O O . SER A 1 100 ? 11.734 -1.722 6.656 1 96.19 100 SER A O 1
ATOM 821 N N . LEU A 1 101 ? 9.695 -1.939 5.797 1 97.19 101 LEU A N 1
ATOM 822 C CA . LEU A 1 101 ? 10.227 -2.342 4.5 1 97.19 101 LEU A CA 1
ATOM 823 C C . LEU A 1 101 ? 11.125 -1.255 3.918 1 97.19 101 LEU A C 1
ATOM 825 O O . LEU A 1 101 ? 10.852 -0.064 4.086 1 97.19 101 LEU A O 1
ATOM 829 N N . PRO A 1 102 ? 12.18 -1.646 3.197 1 96.12 102 PRO A N 1
ATOM 830 C CA . PRO A 1 102 ? 13.047 -0.643 2.574 1 96.12 102 PRO A CA 1
ATOM 831 C C . PRO A 1 102 ? 12.289 0.274 1.615 1 96.12 102 PRO A C 1
ATOM 833 O O . PRO A 1 102 ? 12.594 1.464 1.519 1 96.12 102 PRO A O 1
ATOM 836 N N . GLU A 1 103 ? 11.297 -0.26 0.944 1 97.31 103 GLU A N 1
ATOM 837 C CA . GLU A 1 103 ? 10.516 0.497 -0.031 1 97.31 103 GLU A CA 1
ATOM 838 C C . GLU A 1 103 ? 9.695 1.59 0.646 1 97.31 103 GLU A C 1
ATOM 840 O O . GLU A 1 103 ? 9.273 2.549 -0.003 1 97.31 103 GLU A O 1
ATOM 845 N N . MET A 1 104 ? 9.477 1.467 1.986 1 97.81 104 MET A N 1
ATOM 846 C CA . MET A 1 104 ? 8.617 2.381 2.732 1 97.81 104 MET A CA 1
ATOM 847 C C . MET A 1 104 ? 9.445 3.42 3.482 1 97.81 104 MET A C 1
ATOM 849 O O . MET A 1 104 ? 8.906 4.188 4.285 1 97.81 104 MET A O 1
ATOM 853 N N . ALA A 1 105 ? 10.695 3.514 3.193 1 96.81 105 ALA A N 1
ATOM 854 C CA . ALA A 1 105 ? 11.633 4.305 3.992 1 96.81 105 ALA A CA 1
ATOM 855 C C . ALA A 1 105 ? 11.195 5.766 4.055 1 96.81 105 ALA A C 1
ATOM 857 O O . ALA A 1 105 ? 11.156 6.359 5.137 1 96.81 105 ALA A O 1
ATOM 858 N N . ARG A 1 106 ? 10.859 6.359 2.947 1 96.69 106 ARG A N 1
ATOM 859 C CA . ARG A 1 106 ? 10.477 7.77 2.916 1 96.69 106 ARG A CA 1
ATOM 860 C C . ARG A 1 106 ? 9.156 8 3.643 1 96.69 106 ARG A C 1
ATOM 862 O O . ARG A 1 106 ? 9.016 8.977 4.387 1 96.69 106 ARG A O 1
ATOM 869 N N . ILE A 1 107 ? 8.242 7.16 3.391 1 98.19 107 ILE A N 1
ATOM 870 C CA . ILE A 1 107 ? 6.941 7.277 4.047 1 98.19 107 ILE A CA 1
ATOM 871 C C . ILE A 1 107 ? 7.113 7.125 5.559 1 98.19 107 ILE A C 1
ATOM 873 O O . ILE A 1 107 ? 6.508 7.867 6.336 1 98.19 107 ILE A O 1
ATOM 877 N N . ARG A 1 108 ? 7.918 6.145 5.945 1 97.88 108 ARG A N 1
ATOM 878 C CA . ARG A 1 108 ? 8.195 5.93 7.359 1 97.88 108 ARG A CA 1
ATOM 879 C C . ARG A 1 108 ? 8.758 7.191 8.008 1 97.88 108 ARG A C 1
ATOM 881 O O . ARG A 1 108 ? 8.32 7.586 9.086 1 97.88 108 ARG A O 1
ATOM 888 N N . GLN A 1 109 ? 9.688 7.82 7.359 1 96.69 109 GLN A N 1
ATOM 889 C CA . GLN A 1 109 ? 10.273 9.047 7.879 1 96.69 109 GLN A CA 1
ATOM 890 C C . GLN A 1 109 ? 9.211 10.133 8.062 1 96.69 109 GLN A C 1
ATOM 892 O O . GLN A 1 109 ? 9.219 10.852 9.062 1 96.69 109 GLN A O 1
ATOM 897 N N . LEU A 1 110 ? 8.367 10.211 7.141 1 97.38 110 LEU A N 1
ATOM 898 C CA . LEU A 1 110 ? 7.324 11.234 7.195 1 97.38 110 LEU A CA 1
ATOM 899 C C . LEU A 1 110 ? 6.367 10.969 8.352 1 97.38 110 LEU A C 1
ATOM 901 O O . LEU A 1 110 ? 6.055 11.875 9.125 1 97.38 110 LEU A O 1
ATOM 905 N N . VAL A 1 111 ? 5.902 9.703 8.477 1 97.25 111 VAL A N 1
ATOM 906 C CA . VAL A 1 111 ? 4.84 9.43 9.438 1 97.25 111 VAL A CA 1
ATOM 907 C C . VAL A 1 111 ? 5.414 9.422 10.852 1 97.25 111 VAL A C 1
ATOM 909 O O . VAL A 1 111 ? 4.664 9.422 11.836 1 97.25 111 VAL A O 1
ATOM 912 N N . GLU A 1 112 ? 6.672 9.438 11 1 94.5 112 GLU A N 1
ATOM 913 C CA . GLU A 1 112 ? 7.324 9.5 12.305 1 94.5 112 GLU A CA 1
ATOM 914 C C . GLU A 1 112 ? 7.602 10.945 12.711 1 94.5 112 GLU A C 1
ATOM 916 O O . GLU A 1 112 ? 8.008 11.203 13.844 1 94.5 112 GLU A O 1
ATOM 921 N N . LEU A 1 113 ? 7.371 11.812 11.82 1 93.06 113 LEU A N 1
ATOM 922 C CA . LEU A 1 113 ? 7.574 13.227 12.102 1 93.06 113 LEU A CA 1
ATOM 923 C C . LEU A 1 113 ? 6.664 13.688 13.234 1 93.06 113 LEU A C 1
ATOM 925 O O . LEU A 1 113 ? 5.484 13.336 13.273 1 93.06 113 LEU A O 1
ATOM 929 N N . LYS A 1 114 ? 7.176 14.445 14.148 1 91.69 114 LYS A N 1
ATOM 930 C CA . LYS A 1 114 ? 6.426 15.047 15.25 1 91.69 114 LYS A CA 1
ATOM 931 C C . LYS A 1 114 ? 6.336 16.562 15.094 1 91.69 114 LYS A C 1
ATOM 933 O O . LYS A 1 114 ? 6.426 17.297 16.078 1 91.69 114 LYS A O 1
ATOM 938 N N . GLN A 1 115 ? 6.273 16.953 13.875 1 93.88 115 GLN A N 1
ATOM 939 C CA . GLN A 1 115 ? 6.234 18.359 13.484 1 93.88 115 GLN A CA 1
ATOM 940 C C . GLN A 1 115 ? 5.195 18.594 12.391 1 93.88 115 GLN A C 1
ATOM 942 O O . GLN A 1 115 ? 4.602 17.656 11.875 1 93.88 115 GLN A O 1
ATOM 947 N N . GLY A 1 116 ? 4.945 19.875 12.188 1 95.81 116 GLY A N 1
ATOM 948 C CA . GLY A 1 116 ? 4.059 20.266 11.102 1 95.81 116 GLY A CA 1
ATOM 949 C C . GLY A 1 116 ? 4.801 20.703 9.852 1 95.81 116 GLY A C 1
ATOM 950 O O . GLY A 1 116 ? 5.918 21.219 9.945 1 95.81 116 GLY A O 1
ATOM 951 N N . MET A 1 117 ? 4.168 20.438 8.734 1 96.56 117 MET A N 1
ATOM 952 C CA . MET A 1 117 ? 4.73 20.844 7.453 1 96.56 117 MET A CA 1
ATOM 953 C C . MET A 1 117 ? 3.678 21.531 6.586 1 96.56 117 MET A C 1
ATOM 955 O O . MET A 1 117 ? 2.512 21.141 6.59 1 96.56 117 MET A O 1
ATOM 959 N N . ARG A 1 118 ? 4.098 22.547 5.93 1 96.62 118 ARG A N 1
ATOM 960 C CA . ARG A 1 118 ? 3.334 23.109 4.82 1 96.62 118 ARG A CA 1
ATOM 961 C C . ARG A 1 118 ? 3.793 22.531 3.488 1 96.62 118 ARG A C 1
ATOM 963 O O . ARG A 1 118 ? 4.98 22.547 3.17 1 96.62 118 ARG A O 1
ATOM 970 N N . ILE A 1 119 ? 2.863 22 2.744 1 96.88 119 ILE A N 1
ATOM 971 C CA . ILE A 1 119 ? 3.197 21.266 1.522 1 96.88 119 ILE A CA 1
ATOM 972 C C . ILE A 1 119 ? 2.99 22.188 0.312 1 96.88 119 ILE A C 1
ATOM 974 O O . ILE A 1 119 ? 1.883 22.672 0.077 1 96.88 119 ILE A O 1
ATOM 978 N N . HIS A 1 120 ? 4.062 22.391 -0.403 1 92.88 120 HIS A N 1
ATOM 979 C CA . HIS A 1 120 ? 3.973 23.062 -1.694 1 92.88 120 HIS A CA 1
ATOM 980 C C . HIS A 1 120 ? 3.785 22.062 -2.826 1 92.88 120 HIS A C 1
ATOM 982 O O . HIS A 1 120 ? 4.691 21.281 -3.131 1 92.88 120 HIS A O 1
ATOM 988 N N . TYR A 1 121 ? 2.639 22.078 -3.42 1 91 121 TYR A N 1
ATOM 989 C CA . TYR A 1 121 ? 2.305 20.984 -4.316 1 91 121 TYR A CA 1
ATOM 990 C C . TYR A 1 121 ? 2.131 21.469 -5.746 1 91 121 TYR A C 1
ATOM 992 O O . TYR A 1 121 ? 1.473 20.828 -6.559 1 91 121 TYR A O 1
ATOM 1000 N N . SER A 1 122 ? 2.658 22.594 -6.055 1 86.62 122 SER A N 1
ATOM 1001 C CA . SER A 1 122 ? 2.516 23.141 -7.406 1 86.62 122 SER A CA 1
ATOM 1002 C C . SER A 1 122 ? 3.148 22.203 -8.438 1 86.62 122 SER A C 1
ATOM 1004 O O . SER A 1 122 ? 2.65 22.078 -9.562 1 86.62 122 SER A O 1
ATOM 1006 N N . SER A 1 123 ? 4.176 21.5 -8.062 1 85 123 SER A N 1
ATOM 1007 C CA . SER A 1 123 ? 4.875 20.578 -8.961 1 85 123 SER A CA 1
ATOM 1008 C C . SER A 1 123 ? 4.32 19.172 -8.867 1 85 123 SER A C 1
ATOM 1010 O O . SER A 1 123 ? 4.742 18.281 -9.602 1 85 123 SER A O 1
ATOM 1012 N N . LEU A 1 124 ? 3.432 18.953 -7.988 1 87.81 124 LEU A N 1
ATOM 1013 C CA . LEU A 1 124 ? 2.832 17.641 -7.758 1 87.81 124 LEU A CA 1
ATOM 1014 C C . LEU A 1 124 ? 1.421 17.578 -8.328 1 87.81 124 LEU A C 1
ATOM 1016 O O . LEU A 1 124 ? 0.44 17.625 -7.586 1 87.81 124 LEU A O 1
ATOM 1020 N N . SER A 1 125 ? 1.271 17.25 -9.508 1 87.38 125 SER A N 1
ATOM 1021 C CA . SER A 1 125 ? 0.012 17.391 -10.234 1 87.38 125 SER A CA 1
ATOM 1022 C C . SER A 1 125 ? -1.02 16.375 -9.75 1 87.38 125 SER A C 1
ATOM 1024 O O . SER A 1 125 ? -2.225 16.625 -9.844 1 87.38 125 SER A O 1
ATOM 1026 N N . SER A 1 126 ? -0.572 15.32 -9.188 1 93.5 126 SER A N 1
ATOM 1027 C CA . SER A 1 126 ? -1.506 14.266 -8.828 1 93.5 126 SER A CA 1
ATOM 1028 C C . SER A 1 126 ? -1.898 14.352 -7.355 1 93.5 126 SER A C 1
ATOM 1030 O O . SER A 1 126 ? -2.857 13.703 -6.922 1 93.5 126 SER A O 1
ATOM 1032 N N . LEU A 1 127 ? -1.234 15.133 -6.602 1 96.06 127 LEU A N 1
ATOM 1033 C CA . LEU A 1 127 ? -1.411 15.117 -5.152 1 96.06 127 LEU A CA 1
ATOM 1034 C C . LEU A 1 127 ? -2.789 15.648 -4.77 1 96.06 127 LEU A C 1
ATOM 1036 O O . LEU A 1 127 ? -3.553 14.961 -4.086 1 96.06 127 LEU A O 1
ATOM 1040 N N . LEU A 1 128 ? -3.086 16.859 -5.23 1 96.06 128 LEU A N 1
ATOM 1041 C CA . LEU A 1 128 ? -4.332 17.5 -4.816 1 96.06 128 LEU A CA 1
ATOM 1042 C C . LEU A 1 128 ? -5.539 16.688 -5.281 1 96.06 128 LEU A C 1
ATOM 1044 O O . LEU A 1 128 ? -6.445 16.406 -4.496 1 96.06 128 LEU A O 1
ATOM 1048 N N . PRO A 1 129 ? -5.57 16.266 -6.527 1 96.62 129 PRO A N 1
ATOM 1049 C CA . PRO A 1 129 ? -6.684 15.406 -6.938 1 96.62 129 PRO A CA 1
ATOM 1050 C C . PRO A 1 129 ? -6.816 14.164 -6.066 1 96.62 129 PRO A C 1
ATOM 1052 O O . PRO A 1 129 ? -7.934 13.719 -5.781 1 96.62 129 PRO A O 1
ATOM 1055 N N . ARG A 1 130 ? -5.785 13.547 -5.699 1 97 130 ARG A N 1
ATOM 1056 C CA . ARG A 1 130 ? -5.832 12.367 -4.84 1 97 130 ARG A CA 1
ATOM 1057 C C . ARG A 1 130 ? -6.414 12.703 -3.473 1 97 130 ARG A C 1
ATOM 1059 O O . ARG A 1 130 ? -7.23 11.953 -2.938 1 97 130 ARG A O 1
ATOM 1066 N N . VAL A 1 131 ? -5.98 13.789 -2.916 1 97.81 131 VAL A N 1
ATOM 1067 C CA . VAL A 1 131 ? -6.484 14.242 -1.624 1 97.81 131 VAL A CA 1
ATOM 1068 C C . VAL A 1 131 ? -7.992 14.469 -1.705 1 97.81 131 VAL A C 1
ATOM 1070 O O . VAL A 1 131 ? -8.742 14.031 -0.827 1 97.81 131 VAL A O 1
ATOM 1073 N N . LEU A 1 132 ? -8.398 15.07 -2.764 1 96.5 132 LEU A N 1
ATOM 1074 C CA . LEU A 1 132 ? -9.797 15.484 -2.9 1 96.5 132 LEU A CA 1
ATOM 1075 C C . LEU A 1 132 ? -10.695 14.281 -3.174 1 96.5 132 LEU A C 1
ATOM 1077 O O . LEU A 1 132 ? -11.867 14.289 -2.807 1 96.5 132 LEU A O 1
ATOM 1081 N N . SER A 1 133 ? -10.164 13.273 -3.723 1 96.62 133 SER A N 1
ATOM 1082 C CA . SER A 1 133 ? -10.992 12.148 -4.133 1 96.62 133 SER A CA 1
ATOM 1083 C C . SER A 1 133 ? -10.969 11.031 -3.092 1 96.62 133 SER A C 1
ATOM 1085 O O . SER A 1 133 ? -11.75 10.078 -3.17 1 96.62 133 SER A O 1
ATOM 1087 N N . LEU A 1 134 ? -10.148 11.117 -2.129 1 97.25 134 LEU A N 1
ATOM 1088 C CA . LEU A 1 134 ? -9.891 10.023 -1.205 1 97.25 134 LEU A CA 1
ATOM 1089 C C . LEU A 1 134 ? -11.172 9.602 -0.483 1 97.25 134 LEU A C 1
ATOM 1091 O O . LEU A 1 134 ? -11.414 8.414 -0.288 1 97.25 134 LEU A O 1
ATOM 1095 N N . GLU A 1 135 ? -11.961 10.555 -0.114 1 94.5 135 GLU A N 1
ATOM 1096 C CA . GLU A 1 135 ? -13.172 10.305 0.657 1 94.5 135 GLU A CA 1
ATOM 1097 C C . GLU A 1 135 ? -14.109 9.359 -0.084 1 94.5 135 GLU A C 1
ATOM 1099 O O . GLU A 1 135 ? -14.805 8.555 0.54 1 94.5 135 GLU A O 1
ATOM 1104 N N . SER A 1 136 ? -14.109 9.359 -1.359 1 94.94 136 SER A N 1
ATOM 1105 C CA . SER A 1 136 ? -15.047 8.586 -2.164 1 94.94 136 SER A CA 1
ATOM 1106 C C . SER A 1 136 ? -14.484 7.207 -2.49 1 94.94 136 SER A C 1
ATOM 1108 O O . SER A 1 136 ? -15.195 6.352 -3.018 1 94.94 136 SER A O 1
ATOM 1110 N N . MET A 1 137 ? -13.266 7.047 -2.24 1 94.88 137 MET A N 1
ATOM 1111 C CA . MET A 1 137 ? -12.641 5.762 -2.543 1 94.88 137 MET A CA 1
ATOM 1112 C C . MET A 1 137 ? -13.086 4.695 -1.546 1 94.88 137 MET A C 1
ATOM 1114 O O . MET A 1 137 ? -13.406 5.008 -0.399 1 94.88 137 MET A O 1
ATOM 1118 N N . GLU A 1 138 ? -13.141 3.465 -1.991 1 93.31 138 GLU A N 1
ATOM 1119 C CA . GLU A 1 138 ? -13.523 2.32 -1.169 1 93.31 138 GLU A CA 1
ATOM 1120 C C . GLU A 1 138 ? -12.516 1.179 -1.314 1 93.31 138 GLU A C 1
ATOM 1122 O O . GLU A 1 138 ? -11.719 1.164 -2.252 1 93.31 138 GLU A O 1
ATOM 1127 N N . GLY A 1 139 ? -12.578 0.276 -0.344 1 94.62 139 GLY A N 1
ATOM 1128 C CA . GLY A 1 139 ? -11.703 -0.885 -0.42 1 94.62 139 GLY A CA 1
ATOM 1129 C C . GLY A 1 139 ? -10.234 -0.521 -0.529 1 94.62 139 GLY A C 1
ATOM 1130 O O . GLY A 1 139 ? -9.781 0.443 0.09 1 94.62 139 GLY A O 1
ATOM 1131 N N . PHE A 1 140 ? -9.5 -1.293 -1.217 1 97.44 140 PHE A N 1
ATOM 1132 C CA . PHE A 1 140 ? -8.062 -1.097 -1.345 1 97.44 140 PHE A CA 1
ATOM 1133 C C . PHE A 1 140 ? -7.75 0.298 -1.875 1 97.44 140 PHE A C 1
ATOM 1135 O O . PHE A 1 140 ? -6.742 0.9 -1.5 1 97.44 140 PHE A O 1
ATOM 1142 N N . GLY A 1 141 ? -8.602 0.805 -2.719 1 97.06 141 GLY A N 1
ATOM 1143 C CA . GLY A 1 141 ? -8.391 2.137 -3.266 1 97.06 141 GLY A CA 1
ATOM 1144 C C . GLY A 1 141 ? -8.242 3.203 -2.197 1 97.06 141 GLY A C 1
ATOM 1145 O O . GLY A 1 141 ? -7.52 4.18 -2.387 1 97.06 141 GLY A O 1
ATOM 1146 N N . HIS A 1 142 ? -8.914 3.012 -1.13 1 97.5 142 HIS A N 1
ATOM 1147 C CA . HIS A 1 142 ? -8.883 3.984 -0.043 1 97.5 142 HIS A CA 1
ATOM 1148 C C . HIS A 1 142 ? -7.516 4.02 0.626 1 97.5 142 HIS A C 1
ATOM 1150 O O . HIS A 1 142 ? -6.879 5.07 0.692 1 97.5 142 HIS A O 1
ATOM 1156 N N . ILE A 1 143 ? -6.992 2.869 1.035 1 98.12 143 ILE A N 1
ATOM 1157 C CA . ILE A 1 143 ? -5.699 2.807 1.711 1 98.12 143 ILE A CA 1
ATOM 1158 C C . ILE A 1 143 ? -4.578 3.08 0.71 1 98.12 143 ILE A C 1
ATOM 1160 O O . ILE A 1 143 ? -3.566 3.691 1.055 1 98.12 143 ILE A O 1
ATOM 1164 N N . ASN A 1 144 ? -4.742 2.594 -0.488 1 98.19 144 ASN A N 1
ATOM 1165 C CA . ASN A 1 144 ? -3.764 2.877 -1.531 1 98.19 144 ASN A CA 1
ATOM 1166 C C . ASN A 1 144 ? -3.662 4.375 -1.812 1 98.19 144 ASN A C 1
ATOM 1168 O O . ASN A 1 144 ? -2.58 4.883 -2.111 1 98.19 144 ASN A O 1
ATOM 1172 N N . GLY A 1 145 ? -4.797 5.035 -1.828 1 98 145 GLY A N 1
ATOM 1173 C CA . GLY A 1 145 ? -4.801 6.484 -1.979 1 98 145 GLY A CA 1
ATOM 1174 C C . GLY A 1 145 ? -3.984 7.195 -0.917 1 98 145 GLY A C 1
ATOM 1175 O O . GLY A 1 145 ? -3.188 8.086 -1.229 1 98 145 GLY A O 1
ATOM 1176 N N . LEU A 1 146 ? -4.18 6.84 0.3 1 98.56 146 LEU A N 1
ATOM 1177 C CA . LEU A 1 146 ? -3.406 7.426 1.388 1 98.56 146 LEU A CA 1
ATOM 1178 C C . LEU A 1 146 ? -1.914 7.188 1.186 1 98.56 146 LEU A C 1
ATOM 1180 O O . LEU A 1 146 ? -1.109 8.109 1.323 1 98.56 146 LEU A O 1
ATOM 1184 N N . LEU A 1 147 ? -1.561 5.93 0.837 1 98.56 147 LEU A N 1
ATOM 1185 C CA . LEU A 1 147 ? -0.155 5.586 0.649 1 98.56 147 LEU A CA 1
ATOM 1186 C C . LEU A 1 147 ? 0.461 6.414 -0.473 1 98.56 147 LEU A C 1
ATOM 1188 O O . LEU A 1 147 ? 1.593 6.887 -0.35 1 98.56 147 LEU A O 1
ATOM 1192 N N . ASN A 1 148 ? -0.245 6.578 -1.508 1 98.19 148 ASN A N 1
ATOM 1193 C CA . ASN A 1 148 ? 0.246 7.387 -2.619 1 98.19 148 ASN A CA 1
ATOM 1194 C C . ASN A 1 148 ? 0.413 8.852 -2.221 1 98.19 148 ASN A C 1
ATOM 1196 O O . ASN A 1 148 ? 1.378 9.5 -2.623 1 98.19 148 ASN A O 1
ATOM 1200 N N . ILE A 1 149 ? -0.52 9.375 -1.487 1 98.44 149 ILE A N 1
ATOM 1201 C CA . ILE A 1 149 ? -0.435 10.742 -0.988 1 98.44 149 ILE A CA 1
ATOM 1202 C C . ILE A 1 149 ? 0.817 10.898 -0.129 1 98.44 149 ILE A C 1
ATOM 1204 O O . ILE A 1 149 ? 1.602 11.828 -0.33 1 98.44 149 ILE A O 1
ATOM 1208 N N . LEU A 1 150 ? 1.02 10.008 0.79 1 98.44 150 LEU A N 1
ATOM 1209 C CA . LEU A 1 150 ? 2.162 10.062 1.695 1 98.44 150 LEU A CA 1
ATOM 1210 C C . LEU A 1 150 ? 3.473 9.953 0.923 1 98.44 150 LEU A C 1
ATOM 1212 O O . LEU A 1 150 ? 4.453 10.625 1.256 1 98.44 150 LEU A O 1
ATOM 1216 N N . ASP A 1 151 ? 3.469 9.117 -0.076 1 97.88 151 ASP A N 1
ATOM 1217 C CA . ASP A 1 151 ? 4.668 8.969 -0.898 1 97.88 151 ASP A CA 1
ATOM 1218 C C . ASP A 1 151 ? 5 10.273 -1.615 1 97.88 151 ASP A C 1
ATOM 1220 O O . ASP A 1 151 ? 6.16 10.688 -1.654 1 97.88 151 ASP A O 1
ATOM 1224 N N . GLU A 1 152 ? 4.023 10.867 -2.219 1 97.06 152 GLU A N 1
ATOM 1225 C CA . GLU A 1 152 ? 4.234 12.125 -2.941 1 97.06 152 GLU A CA 1
ATOM 1226 C C . GLU A 1 152 ? 4.711 13.227 -2.004 1 97.06 152 GLU A C 1
ATOM 1228 O O . GLU A 1 152 ? 5.625 13.977 -2.338 1 97.06 152 GLU A O 1
ATOM 1233 N N . ILE A 1 153 ? 4.082 13.328 -0.823 1 97.5 153 ILE A N 1
ATOM 1234 C CA . ILE A 1 153 ? 4.484 14.336 0.151 1 97.5 153 ILE A CA 1
ATOM 1235 C C . ILE A 1 153 ? 5.922 14.086 0.59 1 97.5 153 ILE A C 1
ATOM 1237 O O . ILE A 1 153 ? 6.738 15.008 0.634 1 97.5 153 ILE A O 1
ATOM 1241 N N . SER A 1 154 ? 6.23 12.836 0.868 1 96.56 154 SER A N 1
ATOM 1242 C CA . SER A 1 154 ? 7.543 12.5 1.407 1 96.56 154 SER A CA 1
ATOM 1243 C C . SER A 1 154 ? 8.641 12.719 0.368 1 96.56 154 SER A C 1
ATOM 1245 O O . SER A 1 154 ? 9.789 12.984 0.718 1 96.56 154 SER A O 1
ATOM 1247 N N . ALA A 1 155 ? 8.297 12.609 -0.877 1 94.06 155 ALA A N 1
ATOM 1248 C CA . ALA A 1 155 ? 9.273 12.734 -1.955 1 94.06 155 ALA A CA 1
ATOM 1249 C C . ALA A 1 155 ? 9.484 14.195 -2.334 1 94.06 155 ALA A C 1
ATOM 1251 O O . ALA A 1 155 ? 10.461 14.531 -3.014 1 94.06 155 ALA A O 1
ATOM 1252 N N . ASN A 1 156 ? 8.547 15.023 -1.914 1 92.69 156 ASN A N 1
ATOM 1253 C CA . ASN A 1 156 ? 8.586 16.438 -2.289 1 92.69 156 ASN A CA 1
ATOM 1254 C C . ASN A 1 156 ? 9.711 17.172 -1.57 1 92.69 156 ASN A C 1
ATOM 1256 O O . ASN A 1 156 ? 9.734 17.234 -0.339 1 92.69 156 ASN A O 1
ATOM 1260 N N . THR A 1 157 ? 10.57 17.781 -2.244 1 86.56 157 THR A N 1
ATOM 1261 C CA . THR A 1 157 ? 11.719 18.469 -1.668 1 86.56 157 THR A CA 1
ATOM 1262 C C . THR A 1 157 ? 11.367 19.906 -1.319 1 86.56 157 THR A C 1
ATOM 1264 O O . THR A 1 157 ? 12.125 20.594 -0.624 1 86.56 157 THR A O 1
ATOM 1267 N N . GLU A 1 158 ? 10.234 20.391 -1.699 1 88 158 GLU A N 1
ATOM 1268 C CA . GLU A 1 158 ? 9.844 21.781 -1.499 1 88 158 GLU A CA 1
ATOM 1269 C C . GLU A 1 158 ? 9.016 21.953 -0.23 1 88 158 GLU A C 1
ATOM 1271 O O . GLU A 1 158 ? 8.523 23.047 0.057 1 88 158 GLU A O 1
ATOM 1276 N N . ASN A 1 159 ? 8.867 20.891 0.509 1 90 159 ASN A N 1
ATOM 1277 C CA . ASN A 1 159 ? 8.117 20.984 1.757 1 90 159 ASN A CA 1
ATOM 1278 C C . ASN A 1 159 ? 8.773 21.953 2.74 1 90 159 ASN A C 1
ATOM 1280 O O . ASN A 1 159 ? 9.992 22.109 2.734 1 90 159 ASN A O 1
ATOM 1284 N N . GLU A 1 160 ? 7.926 22.609 3.492 1 92.31 160 GLU A N 1
ATOM 1285 C CA . GLU A 1 160 ? 8.414 23.531 4.52 1 92.31 160 GLU A CA 1
ATOM 1286 C C . GLU A 1 160 ? 8.078 23.031 5.918 1 92.31 160 GLU A C 1
ATOM 1288 O O . GLU A 1 160 ? 6.91 22.969 6.305 1 92.31 160 GLU A O 1
ATOM 1293 N N . LEU A 1 161 ? 9.102 22.641 6.629 1 93.19 161 LEU A N 1
ATOM 1294 C CA . LEU A 1 161 ? 8.898 22.359 8.047 1 93.19 161 LEU A CA 1
ATOM 1295 C C . LEU A 1 161 ? 8.547 23.625 8.812 1 93.19 161 LEU A C 1
ATOM 1297 O O . LEU A 1 161 ? 9.344 24.562 8.875 1 93.19 161 LEU A O 1
ATOM 1301 N N . ILE A 1 162 ? 7.379 23.625 9.391 1 93.31 162 ILE A N 1
ATOM 1302 C CA . ILE A 1 162 ? 6.934 24.906 9.938 1 93.31 162 ILE A CA 1
ATOM 1303 C C . ILE A 1 162 ? 7.047 24.875 11.461 1 93.31 162 ILE A C 1
ATOM 1305 O O . ILE A 1 162 ? 6.992 25.922 12.109 1 93.31 162 ILE A O 1
ATOM 1309 N N . THR A 1 163 ? 7.137 23.766 12.031 1 91.94 163 THR A N 1
ATOM 1310 C CA . THR A 1 163 ? 7.379 23.656 13.469 1 91.94 163 THR A CA 1
ATOM 1311 C C . THR A 1 163 ? 8.859 23.391 13.742 1 91.94 163 THR A C 1
ATOM 1313 O O . THR A 1 163 ? 9.523 22.688 12.992 1 91.94 163 THR A O 1
ATOM 1316 N N . ASN A 1 164 ? 9.352 23.969 14.828 1 83.94 164 ASN A N 1
ATOM 1317 C CA . ASN A 1 164 ? 10.766 23.812 15.156 1 83.94 164 ASN A CA 1
ATOM 1318 C C . ASN A 1 164 ? 10.992 22.672 16.141 1 83.94 164 ASN A C 1
ATOM 1320 O O . ASN A 1 164 ? 11.898 21.859 15.953 1 83.94 164 ASN A O 1
ATOM 1324 N N . GLU A 1 165 ? 10.211 22.656 17.188 1 78.75 165 GLU A N 1
ATOM 1325 C CA . GLU A 1 165 ? 10.414 21.672 18.25 1 78.75 165 GLU A CA 1
ATOM 1326 C C . GLU A 1 165 ? 9.133 20.906 18.531 1 78.75 165 GLU A C 1
ATOM 1328 O O . GLU A 1 165 ? 8.039 21.469 18.484 1 78.75 165 GLU A O 1
ATOM 1333 N N . PRO A 1 166 ? 9.43 19.625 18.828 1 77.44 166 PRO A N 1
ATOM 1334 C CA . PRO A 1 166 ? 8.258 18.875 19.281 1 77.44 166 PRO A CA 1
ATOM 1335 C C . PRO A 1 166 ? 7.734 19.359 20.625 1 77.44 166 PRO A C 1
ATOM 1337 O O . PRO A 1 166 ? 8.523 19.734 21.5 1 77.44 166 PRO A O 1
ATOM 1340 N N . ILE A 1 167 ? 6.477 19.531 20.719 1 76.06 167 ILE A N 1
ATOM 1341 C CA . ILE A 1 167 ? 5.848 19.891 21.984 1 76.06 167 ILE A CA 1
ATOM 1342 C C . ILE A 1 167 ? 5.301 18.641 22.672 1 76.06 167 ILE A C 1
ATOM 1344 O O . ILE A 1 167 ? 4.359 18.031 22.172 1 76.06 167 ILE A O 1
ATOM 1348 N N . ASP A 1 168 ? 5.965 18.25 23.703 1 70.31 168 ASP A N 1
ATOM 1349 C CA . ASP A 1 168 ? 5.586 17.016 24.406 1 70.31 168 ASP A CA 1
ATOM 1350 C C . ASP A 1 168 ? 4.754 17.328 25.641 1 70.31 168 ASP A C 1
ATOM 1352 O O . ASP A 1 168 ? 4.258 16.422 26.312 1 70.31 168 ASP A O 1
ATOM 1356 N N . SER A 1 169 ? 4.672 18.641 25.938 1 66.31 169 SER A N 1
ATOM 1357 C CA . SER A 1 169 ? 3.924 18.969 27.156 1 66.31 169 SER A CA 1
ATOM 1358 C C . SER A 1 169 ? 2.426 19.031 26.875 1 66.31 169 SER A C 1
ATOM 1360 O O . SER A 1 169 ? 2.006 19.312 25.75 1 66.31 169 SER A O 1
ATOM 1362 N N . PHE A 1 170 ? 1.695 18.359 27.844 1 62.78 170 PHE A N 1
ATOM 1363 C CA . PHE A 1 170 ? 0.247 18.328 27.672 1 62.78 170 PHE A CA 1
ATOM 1364 C C . PHE A 1 170 ? -0.444 18.984 28.859 1 62.78 170 PHE A C 1
ATOM 1366 O O . PHE A 1 170 ? -0.251 18.562 30 1 62.78 170 PHE A O 1
ATOM 1373 N N . ASP A 1 171 ? -1.074 20.141 28.5 1 71.31 171 ASP A N 1
ATOM 1374 C CA . ASP A 1 171 ? -1.961 20.766 29.469 1 71.31 171 ASP A CA 1
ATOM 1375 C C . ASP A 1 171 ? -3.314 20.062 29.516 1 71.31 171 ASP A C 1
ATOM 1377 O O . ASP A 1 171 ? -4.23 20.422 28.766 1 71.31 171 ASP A O 1
ATOM 1381 N N . SER A 1 172 ? -3.447 19.125 30.391 1 63.44 172 SER A N 1
ATOM 1382 C CA . SER A 1 172 ? -4.641 18.297 30.484 1 63.44 172 SER A CA 1
ATOM 1383 C C . SER A 1 172 ? -5.84 19.094 30.984 1 63.44 172 SER A C 1
ATOM 1385 O O . SER A 1 172 ? -6.988 18.703 30.766 1 63.44 172 SER A O 1
ATOM 1387 N N . LYS A 1 173 ? -5.609 20.188 31.625 1 72.44 173 LYS A N 1
ATOM 1388 C CA . LYS A 1 173 ? -6.695 20.969 32.219 1 72.44 173 LYS A CA 1
ATOM 1389 C C . LYS A 1 173 ? -7.293 21.938 31.203 1 72.44 173 LYS A C 1
ATOM 1391 O O . LYS A 1 173 ? -8.32 22.562 31.453 1 72.44 173 LYS A O 1
ATOM 1396 N N . GLY A 1 174 ? -6.668 22.016 30.141 1 79.75 174 GLY A N 1
ATOM 1397 C CA . GLY A 1 174 ? -7.168 22.891 29.094 1 79.75 174 GLY A CA 1
ATOM 1398 C C . GLY A 1 174 ? -6.957 24.359 29.391 1 79.75 174 GLY A C 1
ATOM 1399 O O . GLY A 1 174 ? -7.672 25.219 28.875 1 79.75 174 GLY A O 1
ATOM 1400 N N . ILE A 1 175 ? -6.164 24.672 30.281 1 87.19 175 ILE A N 1
ATOM 1401 C CA . ILE A 1 175 ? -5.891 26.047 30.672 1 87.19 175 ILE A CA 1
ATOM 1402 C C . ILE A 1 175 ? -5.312 26.812 29.484 1 87.19 175 ILE A C 1
ATOM 1404 O O . ILE A 1 175 ? -5.672 27.969 29.25 1 87.19 175 ILE A O 1
ATOM 1408 N N . ILE A 1 176 ? -4.523 26.156 28.797 1 88.12 176 ILE A N 1
ATOM 1409 C CA . ILE A 1 176 ? -3.863 26.812 27.656 1 88.12 176 ILE A CA 1
ATOM 1410 C C . ILE A 1 176 ? -4.902 27.188 26.609 1 88.12 176 ILE A C 1
ATOM 1412 O O . ILE A 1 176 ? -4.762 28.203 25.922 1 88.12 176 ILE A O 1
ATOM 1416 N N . ASP A 1 177 ? -5.957 26.438 26.531 1 83.19 177 ASP A N 1
ATOM 1417 C CA . ASP A 1 177 ? -7.031 26.75 25.578 1 83.19 177 ASP A CA 1
ATOM 1418 C C . ASP A 1 177 ? -7.691 28.078 25.922 1 83.19 177 ASP A C 1
ATOM 1420 O O . ASP A 1 177 ? -7.945 28.906 25.031 1 83.19 177 ASP A O 1
ATOM 1424 N N . GLU A 1 178 ? -7.98 28.156 27.109 1 87.44 178 GLU A N 1
ATOM 1425 C CA . GLU A 1 178 ? -8.602 29.391 27.578 1 87.44 178 GLU A CA 1
ATOM 1426 C C . GLU A 1 178 ? -7.699 30.594 27.344 1 87.44 178 GLU A C 1
ATOM 1428 O O . GLU A 1 178 ? -8.164 31.672 26.938 1 87.44 178 GLU A O 1
ATOM 1433 N N . VAL A 1 179 ? -6.504 30.359 27.594 1 91.19 179 VAL A N 1
ATOM 1434 C CA . VAL A 1 179 ? -5.52 31.422 27.422 1 91.19 179 VAL A CA 1
ATOM 1435 C C . VAL A 1 179 ? -5.43 31.812 25.953 1 91.19 179 VAL A C 1
ATOM 1437 O O . VAL A 1 179 ? -5.461 33 25.609 1 91.19 179 VAL A O 1
ATOM 1440 N N . LEU A 1 180 ? -5.379 30.859 25.109 1 88.31 180 LEU A N 1
ATOM 1441 C CA . LEU A 1 180 ? -5.262 31.109 23.688 1 88.31 180 LEU A CA 1
ATOM 1442 C C . LEU A 1 180 ? -6.523 31.766 23.141 1 88.31 180 LEU A C 1
ATOM 1444 O O . LEU A 1 180 ? -6.445 32.656 22.297 1 88.31 180 LEU A O 1
ATOM 1448 N N . GLU A 1 181 ? -7.633 31.359 23.578 1 86.88 181 GLU A N 1
ATOM 1449 C CA . GLU A 1 181 ? -8.883 31.984 23.172 1 86.88 181 GLU A CA 1
ATOM 1450 C C . GLU A 1 181 ? -8.906 33.469 23.547 1 86.88 181 GLU A C 1
ATOM 1452 O O . GLU A 1 181 ? -9.352 34.312 22.75 1 86.88 181 GLU A O 1
ATOM 1457 N N . TYR A 1 182 ? -8.516 33.719 24.703 1 90.81 182 TYR A N 1
ATOM 1458 C CA . TYR A 1 182 ? -8.445 35.094 25.141 1 90.81 182 TYR A CA 1
ATOM 1459 C C . TYR A 1 182 ? -7.504 35.906 24.266 1 90.81 182 TYR A C 1
ATOM 1461 O O . TYR A 1 182 ? -7.836 37.031 23.844 1 90.81 182 TYR A O 1
ATOM 1469 N N . ILE A 1 183 ? -6.391 35.344 24.016 1 90.62 183 ILE A N 1
ATOM 1470 C CA . ILE A 1 183 ? -5.387 36.031 23.219 1 90.62 183 ILE A CA 1
ATOM 1471 C C . ILE A 1 183 ? -5.957 36.312 21.828 1 90.62 183 ILE A C 1
ATOM 1473 O O . ILE A 1 183 ? -5.832 37.438 21.328 1 90.62 183 ILE A O 1
ATOM 1477 N N . PHE A 1 184 ? -6.613 35.406 21.234 1 87.12 184 PHE A N 1
ATOM 1478 C CA . PHE A 1 184 ? -7.164 35.562 19.891 1 87.12 184 PHE A CA 1
ATOM 1479 C C . PHE A 1 184 ? -8.25 36.625 19.891 1 87.12 184 PHE A C 1
ATOM 1481 O O . PHE A 1 184 ? -8.406 37.344 18.891 1 87.12 184 PHE A O 1
ATOM 1488 N N . SER A 1 185 ? -8.914 36.719 20.953 1 87.75 185 SER A N 1
ATOM 1489 C CA . SER A 1 185 ? -10.023 37.656 21.031 1 87.75 185 SER A CA 1
ATOM 1490 C C . SER A 1 185 ? -9.539 39.062 21.391 1 87.75 185 SER A C 1
ATOM 1492 O O . SER A 1 185 ? -10.258 40.031 21.203 1 87.75 185 SER A O 1
ATOM 1494 N N . HIS A 1 186 ? -8.227 39.156 21.844 1 91.81 186 HIS A N 1
ATOM 1495 C CA . HIS A 1 186 ? -7.82 40.438 22.391 1 91.81 186 HIS A CA 1
ATOM 1496 C C . HIS A 1 186 ? -6.438 40.844 21.875 1 91.81 186 HIS A C 1
ATOM 1498 O O . HIS A 1 186 ? -5.832 41.781 22.391 1 91.81 186 HIS A O 1
ATOM 1504 N N . PHE A 1 187 ? -5.918 40.156 20.969 1 90 187 PHE A N 1
ATOM 1505 C CA . PHE A 1 187 ? -4.539 40.375 20.547 1 90 187 PHE A CA 1
ATOM 1506 C C . PHE A 1 187 ? -4.332 41.812 20.062 1 90 187 PHE A C 1
ATOM 1508 O O . PHE A 1 187 ? -3.203 42.312 20.016 1 90 187 PHE A O 1
ATOM 1515 N N . ASN A 1 188 ? -5.387 42.469 19.562 1 90.75 188 ASN A N 1
ATOM 1516 C CA . ASN A 1 188 ? -5.285 43.812 19.031 1 90.75 188 ASN A CA 1
ATOM 1517 C C . ASN A 1 188 ? -5.305 44.875 20.125 1 90.75 188 ASN A C 1
ATOM 1519 O O . ASN A 1 188 ? -5.273 46.062 19.859 1 90.75 188 ASN A O 1
ATOM 1523 N N . LYS A 1 189 ? -5.348 44.469 21.391 1 91.62 189 LYS A N 1
ATOM 1524 C CA . LYS A 1 189 ? -5.281 45.312 22.562 1 91.62 189 LYS A CA 1
ATOM 1525 C C . LYS A 1 189 ? -4 45.062 23.359 1 91.62 189 LYS A C 1
ATOM 1527 O O . LYS A 1 189 ? -3.152 44.281 22.938 1 91.62 189 LYS A O 1
ATOM 1532 N N . ASN A 1 190 ? -3.844 45.906 24.344 1 90.25 190 ASN A N 1
ATOM 1533 C CA . ASN A 1 190 ? -2.705 45.719 25.219 1 90.25 190 ASN A CA 1
ATOM 1534 C C . ASN A 1 190 ? -2.973 44.594 26.234 1 90.25 190 ASN A C 1
ATOM 1536 O O . ASN A 1 190 ? -3.508 44.844 27.312 1 90.25 190 ASN A O 1
ATOM 1540 N N . ILE A 1 191 ? -2.531 43.406 25.891 1 91.12 191 ILE A N 1
ATOM 1541 C CA . ILE A 1 191 ? -2.695 42.281 26.797 1 91.12 191 ILE A CA 1
ATOM 1542 C C . ILE A 1 191 ? -1.535 42.25 27.797 1 91.12 191 ILE A C 1
ATOM 1544 O O . ILE A 1 191 ? -0.368 42.219 27.391 1 91.12 191 ILE A O 1
ATOM 1548 N N . GLN A 1 192 ? -1.889 42.25 29 1 91.31 192 GLN A N 1
ATOM 1549 C CA . GLN A 1 192 ? -0.864 42.156 30.031 1 91.31 192 GLN A CA 1
ATOM 1550 C C . GLN A 1 192 ? -0.695 40.719 30.531 1 91.31 192 GLN A C 1
ATOM 1552 O O . GLN A 1 192 ? -1.662 39.969 30.578 1 91.31 192 GLN A O 1
ATOM 1557 N N . LEU A 1 193 ? 0.538 40.438 30.891 1 92.25 193 LEU A N 1
ATOM 1558 C CA . LEU A 1 193 ? 0.864 39.125 31.391 1 92.25 193 LEU A CA 1
ATOM 1559 C C . LEU A 1 193 ? -0.013 38.781 32.594 1 92.25 193 LEU A C 1
ATOM 1561 O O . LEU A 1 193 ? -0.43 37.625 32.75 1 92.25 193 LEU A O 1
ATOM 1565 N N . GLU A 1 194 ? -0.289 39.781 33.375 1 92.88 194 GLU A N 1
ATOM 1566 C CA . GLU A 1 194 ? -1.054 39.594 34.594 1 92.88 194 GLU A CA 1
ATOM 1567 C C . GLU A 1 194 ? -2.482 39.156 34.281 1 92.88 194 GLU A C 1
ATOM 1569 O O . GLU A 1 194 ? -3.07 38.344 35.031 1 92.88 194 GLU A O 1
ATOM 1574 N N . GLU A 1 195 ? -3.008 39.688 33.281 1 92.94 195 GLU A N 1
ATOM 1575 C CA . GLU A 1 195 ? -4.355 39.281 32.875 1 92.94 195 GLU A CA 1
ATOM 1576 C C . GLU A 1 195 ? -4.422 37.812 32.5 1 92.94 195 GLU A C 1
ATOM 1578 O O . GLU A 1 195 ? -5.355 37.125 32.906 1 92.94 195 GLU A O 1
ATOM 1583 N N . LEU A 1 196 ? -3.443 37.375 31.812 1 93.5 196 LEU A N 1
ATOM 1584 C CA . LEU A 1 196 ? -3.398 36 31.375 1 93.5 196 LEU A CA 1
ATOM 1585 C C . LEU A 1 196 ? -3.115 35.062 32.562 1 93.5 196 LEU A C 1
ATOM 1587 O O . LEU A 1 196 ? -3.691 34 32.656 1 93.5 196 LEU A O 1
ATOM 1591 N N . ALA A 1 197 ? -2.215 35.469 33.375 1 94.88 197 ALA A N 1
ATOM 1592 C CA . ALA A 1 197 ? -1.92 34.719 34.594 1 94.88 197 ALA A CA 1
ATOM 1593 C C . ALA A 1 197 ? -3.176 34.531 35.438 1 94.88 197 ALA A C 1
ATOM 1595 O O . ALA A 1 197 ? -3.381 33.469 36 1 94.88 197 ALA A O 1
ATOM 1596 N N . ALA A 1 198 ? -3.92 35.594 35.469 1 94.44 198 ALA A N 1
ATOM 1597 C CA . ALA A 1 198 ? -5.164 35.531 36.25 1 94.44 198 ALA A CA 1
ATOM 1598 C C . ALA A 1 198 ? -6.137 34.531 35.625 1 94.44 198 ALA A C 1
ATOM 1600 O O . ALA A 1 198 ? -6.793 33.781 36.375 1 94.44 198 ALA A O 1
ATOM 1601 N N . ILE A 1 199 ? -6.234 34.531 34.375 1 92.06 199 ILE A N 1
ATOM 1602 C CA . ILE A 1 199 ? -7.082 33.562 33.688 1 92.06 199 ILE A CA 1
ATOM 1603 C C . ILE A 1 199 ? -6.641 32.156 34 1 92.06 199 ILE A C 1
ATOM 1605 O O . ILE A 1 199 ? -7.473 31.266 34.219 1 92.06 199 ILE A O 1
ATOM 1609 N N . ALA A 1 200 ? -5.336 31.938 34.062 1 92.44 200 ALA A N 1
ATOM 1610 C CA . ALA A 1 200 ? -4.758 30.609 34.344 1 92.44 200 ALA A CA 1
ATOM 1611 C C . ALA A 1 200 ? -4.715 30.312 35.844 1 92.44 200 ALA A C 1
ATOM 1613 O O . ALA A 1 200 ? -4.363 29.219 36.25 1 92.44 200 ALA A O 1
ATOM 1614 N N . LYS A 1 201 ? -5.035 31.328 36.625 1 94 201 LYS A N 1
ATOM 1615 C CA . LYS A 1 201 ? -4.98 31.234 38.062 1 94 201 LYS A CA 1
ATOM 1616 C C . LYS A 1 201 ? -3.576 30.875 38.562 1 94 201 LYS A C 1
ATOM 1618 O O . LYS A 1 201 ? -3.404 29.969 39.375 1 94 201 LYS A O 1
ATOM 1623 N N . MET A 1 202 ? -2.662 31.609 37.969 1 95 202 MET A N 1
ATOM 1624 C CA . MET A 1 202 ? -1.254 31.406 38.312 1 95 202 MET A CA 1
ATOM 1625 C C . MET A 1 202 ? -0.571 32.75 38.594 1 95 202 MET A C 1
ATOM 1627 O O . MET A 1 202 ? -1.095 33.812 38.281 1 95 202 MET A O 1
ATOM 1631 N N . SER A 1 203 ? 0.574 32.594 39.312 1 95.69 203 SER A N 1
ATOM 1632 C CA . SER A 1 203 ? 1.444 33.75 39.375 1 95.69 203 SER A CA 1
ATOM 1633 C C . SER A 1 203 ? 2.049 34.094 38.031 1 95.69 203 SER A C 1
ATOM 1635 O O . SER A 1 203 ? 2.094 33.219 37.125 1 95.69 203 SER A O 1
ATOM 1637 N N . SER A 1 204 ? 2.479 35.312 37.875 1 94.81 204 SER A N 1
ATOM 1638 C CA . SER A 1 204 ? 3.086 35.719 36.625 1 94.81 204 SER A CA 1
ATOM 1639 C C . SER A 1 204 ? 4.285 34.844 36.281 1 94.81 204 SER A C 1
ATOM 1641 O O . SER A 1 204 ? 4.484 34.5 35.125 1 94.81 204 SER A O 1
ATOM 1643 N N . SER A 1 205 ? 5.016 34.531 37.25 1 94.88 205 SER A N 1
ATOM 1644 C CA . SER A 1 205 ? 6.199 33.688 37.031 1 94.88 205 SER A CA 1
ATOM 1645 C C . SER A 1 205 ? 5.82 32.281 36.594 1 94.88 205 SER A C 1
ATOM 1647 O O . SER A 1 205 ? 6.414 31.734 35.688 1 94.88 205 SER A O 1
ATOM 1649 N N . ASN A 1 206 ? 4.871 31.719 37.25 1 94.88 206 ASN A N 1
ATOM 1650 C CA . ASN A 1 206 ? 4.406 30.391 36.906 1 94.88 206 ASN A CA 1
ATOM 1651 C C . ASN A 1 206 ? 3.754 30.359 35.531 1 94.88 206 ASN A C 1
ATOM 1653 O O . ASN A 1 206 ? 3.906 29.391 34.781 1 94.88 206 ASN A O 1
ATOM 1657 N N . PHE A 1 207 ? 3.096 31.406 35.281 1 94.5 207 PHE A N 1
ATOM 1658 C CA . PHE A 1 207 ? 2.418 31.484 34 1 94.5 207 PHE A CA 1
ATOM 1659 C C . PHE A 1 207 ? 3.428 31.531 32.844 1 94.5 207 PHE A C 1
ATOM 1661 O O . PHE A 1 207 ? 3.236 30.891 31.812 1 94.5 207 PHE A O 1
ATOM 1668 N N . ARG A 1 208 ? 4.434 32.344 33 1 94.12 208 ARG A N 1
ATOM 1669 C CA . ARG A 1 208 ? 5.461 32.406 31.969 1 94.12 208 ARG A CA 1
ATOM 1670 C C . ARG A 1 208 ? 6.012 31.016 31.641 1 94.12 208 ARG A C 1
ATOM 1672 O O . ARG A 1 208 ? 6.176 30.672 30.469 1 94.12 208 ARG A O 1
ATOM 1679 N N . ARG A 1 209 ? 6.25 30.266 32.656 1 92.88 209 ARG A N 1
ATOM 1680 C CA . ARG A 1 209 ? 6.781 28.906 32.469 1 92.88 209 ARG A CA 1
ATOM 1681 C C . ARG A 1 209 ? 5.75 28 31.828 1 92.88 209 ARG A C 1
ATOM 1683 O O . ARG A 1 209 ? 6.074 27.234 30.906 1 92.88 209 ARG A O 1
ATOM 1690 N N . PHE A 1 210 ? 4.602 28.078 32.344 1 91.19 210 PHE A N 1
ATOM 1691 C CA . PHE A 1 210 ? 3.488 27.281 31.828 1 91.19 210 PHE A CA 1
ATOM 1692 C C . PHE A 1 210 ? 3.268 27.547 30.344 1 91.19 210 PHE A C 1
ATOM 1694 O O . PHE A 1 210 ? 3.127 26.625 29.547 1 91.19 210 PHE A O 1
ATOM 1701 N N . PHE A 1 211 ? 3.24 28.812 30.016 1 91.88 211 PHE A N 1
ATOM 1702 C CA . PHE A 1 211 ? 2.973 29.234 28.641 1 91.88 211 PHE A CA 1
ATOM 1703 C C . PHE A 1 211 ? 4.078 28.75 27.703 1 91.88 211 PHE A C 1
ATOM 1705 O O . PHE A 1 211 ? 3.799 28.188 26.641 1 91.88 211 PHE A O 1
ATOM 1712 N N . LYS A 1 212 ? 5.254 28.938 28.094 1 90 212 LYS A N 1
ATOM 1713 C CA . LYS A 1 212 ? 6.398 28.516 27.297 1 90 212 LYS A CA 1
ATOM 1714 C C . LYS A 1 212 ? 6.418 27 27.125 1 90 212 LYS A C 1
ATOM 1716 O O . LYS A 1 212 ? 6.766 26.5 26.047 1 90 212 LYS A O 1
ATOM 1721 N N . LEU A 1 213 ? 6.055 26.391 28.109 1 87.06 213 LEU A N 1
ATOM 1722 C CA . LEU A 1 213 ? 6.02 24.922 28.078 1 87.06 213 LEU A CA 1
ATOM 1723 C C . LEU A 1 213 ? 4.996 24.422 27.062 1 87.06 213 LEU A C 1
ATOM 1725 O O . LEU A 1 213 ? 5.227 23.422 26.375 1 87.06 213 LEU A O 1
ATOM 1729 N N . ASN A 1 214 ? 3.947 25.109 26.922 1 86.75 214 ASN A N 1
ATOM 1730 C CA . ASN A 1 214 ? 2.834 24.609 26.109 1 86.75 214 ASN A CA 1
ATOM 1731 C C . ASN A 1 214 ? 2.869 25.188 24.703 1 86.75 214 ASN A C 1
ATOM 1733 O O . ASN A 1 214 ? 2.223 24.656 23.797 1 86.75 214 ASN A O 1
ATOM 1737 N N . THR A 1 215 ? 3.57 26.281 24.516 1 87 215 THR A N 1
ATOM 1738 C CA . THR A 1 215 ? 3.59 26.891 23.203 1 87 215 THR A CA 1
ATOM 1739 C C . THR A 1 215 ? 5.016 26.969 22.656 1 87 215 THR A C 1
ATOM 1741 O O . THR A 1 215 ? 5.223 27.234 21.469 1 87 215 THR A O 1
ATOM 1744 N N . LYS A 1 216 ? 5.938 26.812 23.516 1 88.19 216 LYS A N 1
ATOM 1745 C CA . LYS A 1 216 ? 7.367 26.891 23.234 1 88.19 216 LYS A CA 1
ATOM 1746 C C . LYS A 1 216 ? 7.77 28.297 22.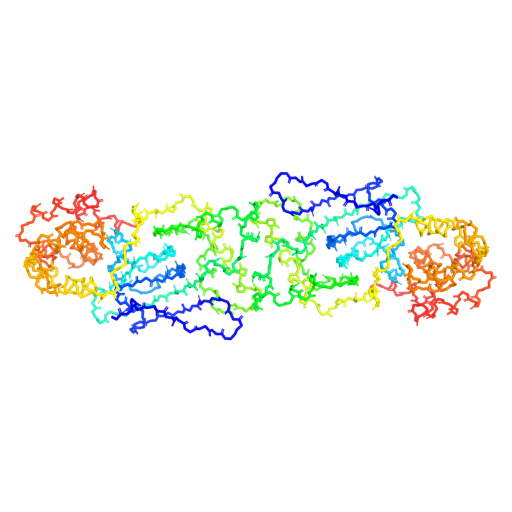828 1 88.19 216 LYS A C 1
ATOM 1748 O O . LYS A 1 216 ? 8.82 28.5 22.219 1 88.19 216 LYS A O 1
ATOM 1753 N N . LYS A 1 217 ? 6.914 29.234 23.188 1 88.81 217 LYS A N 1
ATOM 1754 C CA . LYS A 1 217 ? 7.156 30.641 22.922 1 88.81 217 LYS A CA 1
ATOM 1755 C C . LYS A 1 217 ? 6.914 31.484 24.156 1 88.81 217 LYS A C 1
ATOM 1757 O O . LYS A 1 217 ? 6.148 31.094 25.047 1 88.81 217 LYS A O 1
ATOM 1762 N N . SER A 1 218 ? 7.664 32.594 24.203 1 91.44 218 SER A N 1
ATOM 1763 C CA . SER A 1 218 ? 7.289 33.562 25.203 1 91.44 218 SER A CA 1
ATOM 1764 C C . SER A 1 218 ? 5.941 34.219 24.891 1 91.44 218 SER A C 1
ATOM 1766 O O . SER A 1 218 ? 5.516 34.219 23.719 1 91.44 218 SER A O 1
ATOM 1768 N N . PHE A 1 219 ? 5.359 34.656 25.953 1 88.94 219 PHE A N 1
ATOM 1769 C CA . PHE A 1 219 ? 4.066 35.312 25.781 1 88.94 219 PHE A CA 1
ATOM 1770 C C . PHE A 1 219 ? 4.164 36.469 24.781 1 88.94 219 PHE A C 1
ATOM 1772 O O . PHE A 1 219 ? 3.35 36.562 23.875 1 88.94 219 PHE A O 1
ATOM 1779 N N . SER A 1 220 ? 5.168 37.281 24.875 1 91.25 220 SER A N 1
ATOM 1780 C CA . SER A 1 220 ? 5.348 38.438 24 1 91.25 220 SER A CA 1
ATOM 1781 C C . SER A 1 220 ? 5.613 38 22.562 1 91.25 220 SER A C 1
ATOM 1783 O O . SER A 1 220 ? 5.094 38.594 21.609 1 91.25 220 SER A O 1
ATOM 1785 N N . GLY A 1 221 ? 6.422 37 22.484 1 92.69 221 GLY A N 1
ATOM 1786 C CA . GLY A 1 221 ? 6.699 36.469 21.172 1 92.69 221 GLY A CA 1
ATOM 1787 C C . GLY A 1 221 ? 5.473 35.906 20.484 1 92.69 221 GLY A C 1
ATOM 1788 O O . GLY A 1 221 ? 5.27 36.094 19.297 1 92.69 221 GLY A O 1
ATOM 1789 N N . PHE A 1 222 ? 4.723 35.25 21.266 1 92.62 222 PHE A N 1
ATOM 1790 C CA . PHE A 1 222 ? 3.502 34.625 20.75 1 92.62 222 PHE A CA 1
ATOM 1791 C C . PHE A 1 222 ? 2.527 35.688 20.25 1 92.62 222 PHE A C 1
ATOM 1793 O O . PHE A 1 222 ? 1.981 35.562 19.156 1 92.62 222 PHE A O 1
ATOM 1800 N N . ILE A 1 223 ? 2.297 36.719 21 1 92.81 223 ILE A N 1
ATOM 1801 C CA . ILE A 1 223 ? 1.402 37.812 20.625 1 92.81 223 ILE A CA 1
ATOM 1802 C C . ILE A 1 223 ? 1.905 38.469 19.359 1 92.81 223 ILE A C 1
ATOM 1804 O O . ILE A 1 223 ? 1.119 38.781 18.453 1 92.81 223 ILE A O 1
ATOM 1808 N N . LYS A 1 224 ? 3.178 38.688 19.297 1 93.62 224 LYS A N 1
ATOM 1809 C CA . LYS A 1 224 ? 3.787 39.281 18.109 1 93.62 224 LYS A CA 1
ATOM 1810 C C . LYS A 1 224 ? 3.445 38.469 16.859 1 93.62 224 LYS A C 1
ATOM 1812 O O . LYS A 1 224 ? 3.021 39.031 15.852 1 93.62 224 LYS A O 1
ATOM 1817 N N . GLU A 1 225 ? 3.561 37.25 16.969 1 93.56 225 GLU A N 1
ATOM 1818 C CA . GLU A 1 225 ? 3.342 36.375 15.812 1 93.56 225 GLU A CA 1
ATOM 1819 C C . GLU A 1 225 ? 1.866 36.344 15.422 1 93.56 225 GLU A C 1
ATOM 1821 O O . GLU A 1 225 ? 1.533 36.312 14.234 1 93.56 225 GLU A O 1
ATOM 1826 N N . ILE A 1 226 ? 1.016 36.312 16.375 1 92 226 ILE A N 1
ATOM 1827 C CA . ILE A 1 226 ? -0.416 36.344 16.094 1 92 226 ILE A CA 1
ATOM 1828 C C . ILE A 1 226 ? -0.768 37.625 15.375 1 92 226 ILE A C 1
ATOM 1830 O O . ILE A 1 226 ? -1.518 37.625 14.391 1 92 226 ILE A O 1
ATOM 1834 N N . ARG A 1 227 ? -0.257 38.75 15.898 1 93.12 227 ARG A N 1
ATOM 1835 C CA . ARG A 1 227 ? -0.533 40.031 15.312 1 93.12 227 ARG A CA 1
ATOM 1836 C C . ARG A 1 227 ? -0.016 40.125 13.875 1 93.12 227 ARG A C 1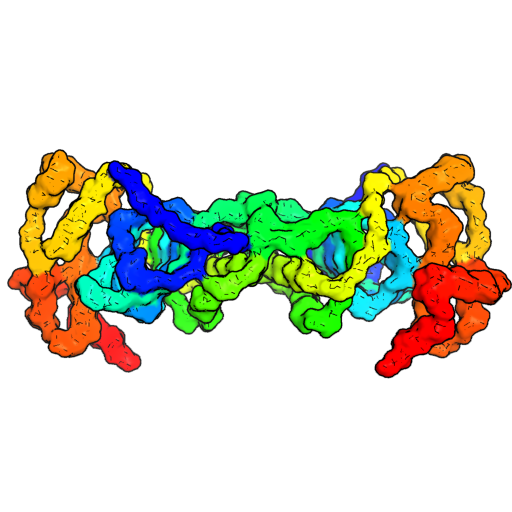
ATOM 1838 O O . ARG A 1 227 ? -0.708 40.625 12.992 1 93.12 227 ARG A O 1
ATOM 1845 N N . ILE A 1 228 ? 1.135 39.625 13.68 1 92.88 228 ILE A N 1
ATOM 1846 C CA . ILE A 1 228 ? 1.726 39.656 12.352 1 92.88 228 ILE A CA 1
ATOM 1847 C C . ILE A 1 228 ? 0.943 38.75 11.414 1 92.88 228 ILE A C 1
ATOM 1849 O O . ILE A 1 228 ? 0.729 39.094 10.242 1 92.88 228 ILE A O 1
ATOM 1853 N N . ALA A 1 229 ? 0.552 37.594 11.883 1 90.38 229 ALA A N 1
ATOM 1854 C CA . ALA A 1 229 ? -0.282 36.719 11.086 1 90.38 229 ALA A CA 1
ATOM 1855 C C . ALA A 1 229 ? -1.57 37.406 10.648 1 90.38 229 ALA A C 1
ATOM 1857 O O . ALA A 1 229 ? -2.004 37.281 9.508 1 90.38 229 ALA A O 1
ATOM 1858 N N . HIS A 1 230 ? -2.123 38.094 11.523 1 88 230 HIS A N 1
ATOM 1859 C CA . HIS A 1 230 ? -3.328 38.875 11.227 1 88 230 HIS A CA 1
ATOM 1860 C C . HIS A 1 230 ? -3.043 39.969 10.203 1 88 230 HIS A C 1
ATOM 1862 O O . HIS A 1 230 ? -3.857 40.188 9.305 1 88 230 HIS A O 1
ATOM 1868 N N . ALA A 1 231 ? -1.97 40.562 10.375 1 90.31 231 ALA A N 1
ATOM 1869 C CA . ALA A 1 231 ? -1.569 41.594 9.422 1 90.31 231 ALA A CA 1
ATOM 1870 C C . ALA A 1 231 ? -1.446 41.031 8.016 1 90.31 231 ALA A C 1
ATOM 1872 O O . ALA A 1 231 ? -1.894 41.625 7.047 1 90.31 231 ALA A O 1
ATOM 1873 N N . CYS A 1 232 ? -0.842 39.906 7.973 1 88.62 232 CYS A N 1
ATOM 1874 C CA . CYS A 1 232 ? -0.664 39.25 6.684 1 88.62 232 CYS A CA 1
ATOM 1875 C C . CYS A 1 232 ? -2.008 38.969 6.023 1 88.62 232 CYS A C 1
ATOM 1877 O O . CYS A 1 232 ? -2.152 39.125 4.809 1 88.62 232 CYS A O 1
ATOM 1879 N N . LYS A 1 233 ? -2.885 38.594 6.727 1 83.5 233 LYS A N 1
ATOM 1880 C CA . LYS A 1 233 ? -4.23 38.344 6.215 1 83.5 233 LYS A CA 1
ATOM 1881 C C . LYS A 1 233 ? -4.848 39.625 5.656 1 83.5 233 LYS A C 1
ATOM 1883 O O . LYS A 1 233 ? -5.43 39.625 4.574 1 83.5 233 LYS A O 1
ATOM 1888 N N . LEU A 1 234 ? -4.664 40.688 6.367 1 85.44 234 LEU A N 1
ATOM 1889 C CA . LEU A 1 234 ? -5.238 41.969 5.969 1 85.44 234 LEU A CA 1
ATOM 1890 C C . LEU A 1 234 ? -4.543 42.5 4.727 1 85.44 234 LEU A C 1
ATOM 1892 O O . LEU A 1 234 ? -5.172 43.156 3.891 1 85.44 234 LEU A O 1
ATOM 1896 N N . LEU A 1 235 ? -3.332 42.219 4.648 1 87.62 235 LEU A N 1
ATOM 1897 C CA . LEU A 1 235 ? -2.531 42.719 3.537 1 87.62 235 LEU A CA 1
ATOM 1898 C C . LEU A 1 235 ? -2.955 42.062 2.225 1 87.62 235 LEU A C 1
ATOM 1900 O O . LEU A 1 235 ? -2.633 42.562 1.146 1 87.62 235 LEU A O 1
ATOM 1904 N N . LYS A 1 236 ? -3.613 40.969 2.367 1 81.25 236 LYS A N 1
ATOM 1905 C CA . LYS A 1 236 ? -4.102 40.281 1.17 1 81.25 236 LYS A CA 1
ATOM 1906 C C . LYS A 1 236 ? -5.238 41.062 0.519 1 81.25 236 LYS A C 1
ATOM 1908 O O . LYS A 1 236 ? -5.5 40.906 -0.676 1 81.25 236 LYS A O 1
ATOM 1913 N N . ASP A 1 237 ? -5.918 41.812 1.33 1 78.25 237 ASP A N 1
ATOM 1914 C CA . ASP A 1 237 ? -6.934 42.719 0.807 1 78.25 237 ASP A CA 1
ATOM 1915 C C . ASP A 1 237 ? -6.305 44 0.302 1 78.25 237 ASP A C 1
ATOM 1917 O O . ASP A 1 237 ? -5.785 44.812 1.092 1 78.25 237 ASP A O 1
ATOM 1921 N N . ARG A 1 238 ? -6.445 44.219 -0.894 1 77 238 ARG A N 1
ATOM 1922 C CA . ARG A 1 238 ? -5.785 45.344 -1.532 1 77 238 ARG A CA 1
ATOM 1923 C C . ARG A 1 238 ? -6.465 46.656 -1.159 1 77 238 ARG A C 1
ATOM 1925 O O . ARG A 1 238 ? -5.887 47.719 -1.33 1 77 238 ARG A O 1
ATOM 1932 N N . ASN A 1 239 ? -7.566 46.625 -0.706 1 80.19 239 ASN A N 1
ATOM 1933 C CA . ASN A 1 239 ? -8.336 47.844 -0.448 1 80.19 239 ASN A CA 1
ATOM 1934 C C . ASN A 1 239 ? -8.016 48.438 0.925 1 80.19 239 ASN A C 1
ATOM 1936 O O . ASN A 1 239 ? -8.531 49.469 1.288 1 80.19 239 ASN A O 1
ATOM 1940 N N . VAL A 1 240 ? -7.215 47.719 1.618 1 80.94 240 VAL A N 1
ATOM 1941 C CA . VAL A 1 240 ? -6.879 48.219 2.947 1 80.94 240 VAL A CA 1
ATOM 1942 C C . VAL A 1 240 ? -5.48 48.844 2.934 1 80.94 240 VAL A C 1
ATOM 1944 O O . VAL A 1 240 ? -4.531 48.219 2.453 1 80.94 240 VAL A O 1
ATOM 1947 N N . PHE A 1 241 ? -5.379 50.062 3.441 1 82.44 241 PHE A N 1
ATOM 1948 C CA . PHE A 1 241 ? -4.086 50.75 3.484 1 82.44 241 PHE A CA 1
ATOM 1949 C C . PHE A 1 241 ? -3.201 50.156 4.574 1 82.44 241 PHE A C 1
ATOM 1951 O O . PHE A 1 241 ? -3.686 49.812 5.652 1 82.44 241 PHE A O 1
ATOM 1958 N N . VAL A 1 242 ? -1.944 50.125 4.336 1 80.56 242 VAL A N 1
ATOM 1959 C CA . VAL A 1 242 ? -0.968 49.562 5.27 1 80.56 242 VAL A CA 1
ATOM 1960 C C . VAL A 1 242 ? -0.985 50.375 6.57 1 80.56 242 VAL A C 1
ATOM 1962 O O . VAL A 1 242 ? -0.816 49.812 7.656 1 80.56 242 VAL A O 1
ATOM 1965 N N . SER A 1 243 ? -1.284 51.656 6.414 1 79.5 243 SER A N 1
ATOM 1966 C CA . SER A 1 243 ? -1.283 52.562 7.562 1 79.5 243 SER A CA 1
ATOM 1967 C C . SER A 1 243 ? -2.432 52.25 8.516 1 79.5 243 SER A C 1
ATOM 1969 O O . SER A 1 243 ? -2.383 52.594 9.695 1 79.5 243 SER A O 1
ATOM 1971 N N . GLN A 1 244 ? -3.369 51.625 8.016 1 85.88 244 GLN A N 1
ATOM 1972 C CA . GLN A 1 244 ? -4.52 51.25 8.844 1 85.88 244 GLN A CA 1
ATOM 1973 C C . GLN A 1 244 ? -4.355 49.875 9.453 1 85.88 244 GLN A C 1
ATOM 1975 O O . GLN A 1 244 ? -4.938 49.562 10.492 1 85.88 244 GLN A O 1
ATOM 1980 N N . ILE A 1 245 ? -3.533 49.094 8.922 1 90.56 245 ILE A N 1
ATOM 1981 C CA . ILE A 1 245 ? -3.404 47.688 9.266 1 90.56 245 ILE A CA 1
ATOM 1982 C C . ILE A 1 245 ? -2.705 47.531 10.609 1 90.56 245 ILE A C 1
ATOM 1984 O O . ILE A 1 245 ? -3.127 46.75 11.453 1 90.56 245 ILE A O 1
ATOM 1988 N N . PHE A 1 246 ? -1.716 48.406 10.867 1 89.5 246 PHE A N 1
ATOM 1989 C CA . PHE A 1 246 ? -0.926 48.188 12.078 1 89.5 246 PHE A CA 1
ATOM 1990 C C . PHE A 1 246 ? -1.762 48.438 13.32 1 89.5 246 PHE A C 1
ATOM 1992 O O . PHE A 1 246 ? -1.612 47.75 14.328 1 89.5 246 PHE A O 1
ATOM 1999 N N . HIS A 1 247 ? -2.697 49.375 13.227 1 88.56 247 HIS A N 1
ATOM 2000 C CA . HIS A 1 247 ? -3.559 49.688 14.367 1 88.56 247 HIS A CA 1
ATOM 2001 C C . HIS A 1 247 ? -4.531 48.531 14.625 1 88.56 247 HIS A C 1
ATOM 2003 O O . HIS A 1 247 ? -4.766 48.156 15.773 1 88.56 247 HIS A O 1
ATOM 2009 N N . GLU A 1 248 ? -5 48.031 13.586 1 88.5 248 GLU A N 1
ATOM 2010 C CA . GLU A 1 248 ? -5.945 46.906 13.688 1 88.5 248 GLU A CA 1
ATOM 2011 C C . GLU A 1 248 ? -5.285 45.688 14.281 1 88.5 248 GLU A C 1
ATOM 2013 O O . GLU A 1 248 ? -5.957 44.844 14.898 1 88.5 248 GLU A O 1
ATOM 2018 N N . CYS A 1 249 ? -4.039 45.625 14.172 1 91.88 249 CYS A N 1
ATOM 2019 C CA . CYS A 1 249 ? -3.295 44.469 14.656 1 91.88 249 CYS A CA 1
ATOM 2020 C C . CYS A 1 249 ? -2.82 44.688 16.094 1 91.88 249 CYS A C 1
ATOM 2022 O O . CYS A 1 249 ? -2.236 43.781 16.703 1 91.88 249 CYS A O 1
ATOM 2024 N N . GLY A 1 250 ? -3.055 45.875 16.641 1 90.94 250 GLY A N 1
ATOM 2025 C CA . GLY A 1 250 ? -2.76 46.125 18.047 1 90.94 250 GLY A CA 1
ATOM 2026 C C . GLY A 1 250 ? -1.498 46.938 18.266 1 90.94 250 GLY A C 1
ATOM 2027 O O . GLY A 1 250 ? -1.017 47.062 19.391 1 90.94 250 GLY A O 1
ATOM 2028 N N . TYR A 1 251 ? -0.985 47.5 17.219 1 93.12 251 TYR A N 1
ATOM 2029 C CA . TYR A 1 251 ? 0.213 48.344 17.344 1 93.12 251 TYR A CA 1
ATOM 2030 C C . TYR A 1 251 ? -0.149 49.812 17.516 1 93.12 251 TYR A C 1
ATOM 2032 O O . TYR A 1 251 ? -1.123 50.281 16.922 1 93.12 251 TYR A O 1
ATOM 2040 N N . ARG A 1 252 ? 0.675 50.438 18.266 1 89.81 252 ARG A N 1
ATOM 2041 C CA . ARG A 1 252 ? 0.467 51.875 18.469 1 89.81 252 ARG A CA 1
ATOM 2042 C C . ARG A 1 252 ? 1.487 52.688 17.672 1 89.81 252 ARG A C 1
ATOM 2044 O O . ARG A 1 252 ? 1.282 53.875 17.422 1 89.81 252 ARG A O 1
ATOM 2051 N N . ASN A 1 253 ? 2.514 52 17.359 1 90.94 253 ASN A N 1
ATOM 2052 C CA . ASN A 1 253 ? 3.627 52.625 16.641 1 90.94 253 ASN A CA 1
ATOM 2053 C C . ASN A 1 253 ? 3.959 51.875 15.359 1 90.94 253 ASN A C 1
ATOM 2055 O O . ASN A 1 253 ? 4.285 50.688 15.391 1 90.94 253 ASN A O 1
ATOM 2059 N N . ILE A 1 254 ? 3.934 52.656 14.258 1 91.38 254 ILE A N 1
ATOM 2060 C CA . ILE A 1 254 ? 4.152 52.031 12.953 1 91.38 254 ILE A CA 1
ATOM 2061 C C . ILE A 1 254 ? 5.586 51.531 12.852 1 91.38 254 ILE A C 1
ATOM 2063 O O . ILE A 1 254 ? 5.844 50.5 12.219 1 91.38 254 ILE A O 1
ATOM 2067 N N . SER A 1 255 ? 6.461 52.188 13.461 1 93.94 255 SER A N 1
ATOM 2068 C CA . SER A 1 255 ? 7.859 51.75 13.445 1 93.94 255 SER A CA 1
ATOM 2069 C C . SER A 1 255 ? 8.031 50.406 14.117 1 93.94 255 SER A C 1
ATOM 2071 O O . SER A 1 255 ? 8.766 49.562 13.617 1 93.94 255 SER A O 1
ATOM 2073 N N . ASN A 1 256 ? 7.328 50.312 15.203 1 94.38 256 ASN A N 1
ATOM 2074 C CA . ASN A 1 256 ? 7.375 49.031 15.906 1 94.38 256 ASN A CA 1
ATOM 2075 C C . ASN A 1 256 ? 6.746 47.906 15.078 1 94.38 256 ASN A C 1
ATOM 2077 O O . ASN A 1 256 ? 7.258 46.812 15.047 1 94.38 256 ASN A O 1
ATOM 2081 N N . PHE A 1 257 ? 5.672 48.25 14.461 1 95.25 257 PHE A N 1
ATOM 2082 C CA . PHE A 1 257 ? 5 47.312 13.578 1 95.25 257 PHE A CA 1
ATOM 2083 C C . PHE A 1 257 ? 5.926 46.875 12.453 1 95.25 257 PHE A C 1
ATOM 2085 O O . PHE A 1 257 ? 6.105 45.656 12.234 1 95.25 257 PHE A O 1
ATOM 2092 N N . ASN A 1 258 ? 6.512 47.781 11.805 1 94.56 258 ASN A N 1
ATOM 2093 C CA . ASN A 1 258 ? 7.395 47.469 10.688 1 94.56 258 ASN A CA 1
ATOM 2094 C C . ASN A 1 258 ? 8.578 46.625 11.125 1 94.56 258 ASN A C 1
ATOM 2096 O O . ASN A 1 258 ? 8.984 45.688 10.422 1 94.56 258 ASN A O 1
ATOM 2100 N N . ARG A 1 259 ? 9.062 46.906 12.227 1 95.44 259 ARG A N 1
ATOM 2101 C CA . ARG A 1 259 ? 10.203 46.188 12.758 1 95.44 259 ARG A CA 1
ATOM 2102 C C . ARG A 1 259 ? 9.836 44.719 13.07 1 95.44 259 ARG A C 1
ATOM 2104 O O . ARG A 1 259 ? 10.539 43.812 12.664 1 95.44 259 ARG A O 1
ATOM 2111 N N . GLN A 1 260 ? 8.758 44.5 13.773 1 94.88 260 GLN A N 1
ATOM 2112 C CA . GLN A 1 260 ? 8.328 43.188 14.156 1 94.88 260 GLN A CA 1
ATOM 2113 C C . GLN A 1 260 ? 7.898 42.375 12.938 1 94.88 260 GLN A C 1
ATOM 2115 O O . GLN A 1 260 ? 8.141 41.156 12.875 1 94.88 260 GLN A O 1
ATOM 2120 N N . PHE A 1 261 ? 7.242 43.062 12.008 1 95.69 261 PHE A N 1
ATOM 2121 C CA . PHE A 1 261 ? 6.855 42.406 10.766 1 95.69 261 PHE A CA 1
ATOM 2122 C C . PHE A 1 261 ? 8.086 41.875 10.039 1 95.69 261 PHE A C 1
ATOM 2124 O O . PHE A 1 261 ? 8.109 40.688 9.625 1 95.69 261 PHE A O 1
ATOM 2131 N N . LYS A 1 262 ? 9.055 42.656 9.969 1 95.25 262 LYS A N 1
ATOM 2132 C CA . LYS A 1 262 ? 10.289 42.25 9.305 1 95.25 262 LYS A CA 1
ATOM 2133 C C . LYS A 1 262 ? 10.977 41.125 10.062 1 95.25 262 LYS A C 1
ATOM 2135 O O . LYS A 1 262 ? 11.562 40.219 9.453 1 95.25 262 LYS A O 1
ATOM 2140 N N . GLU A 1 263 ? 10.945 41.219 11.305 1 94.5 263 GLU A N 1
ATOM 2141 C CA . GLU A 1 263 ? 11.539 40.188 12.133 1 94.5 263 GLU A CA 1
ATOM 2142 C C . GLU A 1 263 ? 10.875 38.812 11.891 1 94.5 263 GLU A C 1
ATOM 2144 O O . GLU A 1 263 ? 11.547 37.781 11.844 1 94.5 263 GLU A O 1
ATOM 2149 N N . VAL A 1 264 ? 9.602 38.844 11.75 1 92.12 264 VAL A N 1
ATOM 2150 C CA . VAL A 1 264 ? 8.82 37.594 11.656 1 92.12 264 VAL A CA 1
ATOM 2151 C C . VAL A 1 264 ? 8.812 37.125 10.211 1 92.12 264 VAL A C 1
ATOM 2153 O O . VAL A 1 264 ? 8.945 35.906 9.961 1 92.12 264 VAL A O 1
ATOM 2156 N N . LYS A 1 265 ? 8.695 38.031 9.234 1 91.81 265 LYS A N 1
ATOM 2157 C CA . LYS A 1 265 ? 8.469 37.656 7.844 1 91.81 265 LYS A CA 1
ATOM 2158 C C . LYS A 1 265 ? 9.742 37.812 7.016 1 91.81 265 LYS A C 1
ATOM 2160 O O . LYS A 1 265 ? 9.836 37.281 5.906 1 91.81 265 LYS A O 1
ATOM 2165 N N . GLY A 1 266 ? 10.68 38.531 7.512 1 92.44 266 GLY A N 1
ATOM 2166 C CA . GLY A 1 266 ? 11.93 38.781 6.805 1 92.44 266 GLY A CA 1
ATOM 2167 C C . GLY A 1 266 ? 11.828 39.906 5.801 1 92.44 266 GLY A C 1
ATOM 2168 O O . GLY A 1 266 ? 12.844 40.344 5.25 1 92.44 266 GLY A O 1
ATOM 2169 N N . ILE A 1 267 ? 10.648 40.438 5.555 1 92.94 267 ILE A N 1
ATOM 2170 C CA . ILE A 1 267 ? 10.406 41.5 4.613 1 92.94 267 ILE A CA 1
ATOM 2171 C C . ILE A 1 267 ? 9.445 42.531 5.23 1 92.94 267 ILE A C 1
ATOM 2173 O O . ILE A 1 267 ? 8.859 42.281 6.289 1 92.94 267 ILE A O 1
ATOM 2177 N N . THR A 1 268 ? 9.312 43.656 4.504 1 93.38 268 THR A N 1
ATOM 2178 C CA . THR A 1 268 ? 8.414 44.688 5.008 1 93.38 268 THR A CA 1
ATOM 2179 C C . THR A 1 268 ? 6.973 44.375 4.605 1 93.38 268 THR A C 1
ATOM 2181 O O . THR A 1 268 ? 6.727 43.594 3.699 1 93.38 268 THR A O 1
ATOM 2184 N N . PRO A 1 269 ? 6.043 45 5.348 1 92.81 269 PRO A N 1
ATOM 2185 C CA . PRO A 1 269 ? 4.641 44.812 4.969 1 92.81 269 PRO A CA 1
ATOM 2186 C C . PRO A 1 269 ? 4.371 45.156 3.506 1 92.81 269 PRO A C 1
ATOM 2188 O O . PRO A 1 269 ? 3.637 44.438 2.824 1 92.81 269 PRO A O 1
ATOM 2191 N N . SER A 1 270 ? 4.969 46.25 3.074 1 90 270 SER A N 1
ATOM 2192 C CA . SER A 1 270 ? 4.773 46.656 1.69 1 90 270 SER A CA 1
ATOM 2193 C C . SER A 1 270 ? 5.336 45.625 0.713 1 90 270 SER A C 1
ATOM 2195 O O . SER A 1 270 ? 4.711 45.312 -0.305 1 90 270 SER A O 1
ATOM 2197 N N . GLN A 1 271 ? 6.434 45.125 0.978 1 91.06 271 GLN A N 1
ATOM 2198 C CA . GLN A 1 271 ? 7.043 44.094 0.148 1 91.06 271 GLN A CA 1
ATOM 2199 C C . GLN A 1 271 ? 6.195 42.812 0.136 1 91.06 271 GLN A C 1
ATOM 2201 O O . GLN A 1 271 ? 6.051 42.156 -0.902 1 91.06 271 GLN A O 1
ATOM 2206 N N . TYR A 1 272 ? 5.719 42.5 1.299 1 89.75 272 TYR A N 1
ATOM 2207 C CA . TYR A 1 272 ? 4.855 41.344 1.411 1 89.75 272 TYR A CA 1
ATOM 2208 C C . TYR A 1 272 ? 3.643 41.469 0.499 1 89.75 272 TYR A C 1
ATOM 2210 O O . TYR A 1 272 ? 3.295 40.531 -0.217 1 89.75 272 TYR A O 1
ATOM 2218 N N . ARG A 1 273 ? 3.025 42.562 0.485 1 88 273 ARG A N 1
ATOM 2219 C CA . ARG A 1 273 ? 1.856 42.812 -0.35 1 88 273 ARG A CA 1
ATOM 2220 C C . ARG A 1 273 ? 2.207 42.719 -1.83 1 88 273 ARG A C 1
ATOM 2222 O O . ARG A 1 273 ? 1.439 42.156 -2.617 1 88 273 ARG A O 1
ATOM 2229 N N . GLU A 1 274 ? 3.314 43.219 -2.152 1 86.25 274 GLU A N 1
ATOM 2230 C CA . GLU A 1 274 ? 3.758 43.156 -3.541 1 86.25 274 GLU A CA 1
ATOM 2231 C C . GLU A 1 274 ? 3.975 41.719 -3.988 1 86.25 274 GLU A C 1
ATOM 2233 O O . GLU A 1 274 ? 3.652 41.344 -5.121 1 86.25 274 GLU A O 1
ATOM 2238 N N . GLN A 1 275 ? 4.484 40.969 -3.105 1 83.31 275 GLN A N 1
ATOM 2239 C CA . GLN A 1 275 ? 4.793 39.594 -3.412 1 83.31 275 GLN A CA 1
ATOM 2240 C C . GLN A 1 275 ? 3.516 38.781 -3.613 1 83.31 275 GLN A C 1
ATOM 2242 O O . GLN A 1 275 ? 3.459 37.906 -4.484 1 83.31 275 GLN A O 1
ATOM 2247 N N . ILE A 1 276 ? 2.586 39 -2.812 1 78.88 276 ILE A N 1
ATOM 2248 C CA . ILE A 1 276 ? 1.365 38.219 -2.879 1 78.88 276 ILE A CA 1
ATOM 2249 C C . ILE A 1 276 ? 0.567 38.594 -4.121 1 78.88 276 ILE A C 1
ATOM 2251 O O . ILE A 1 276 ? -0.159 37.781 -4.684 1 78.88 276 ILE A O 1
ATOM 2255 N N . TRP A 1 277 ? 0.683 39.875 -4.52 1 73.56 277 TRP A N 1
ATOM 2256 C CA . TRP A 1 277 ? -0.092 40.344 -5.664 1 73.56 277 TRP A CA 1
ATOM 2257 C C . TRP A 1 277 ? 0.764 40.375 -6.926 1 73.56 277 TRP A C 1
ATOM 2259 O O . TRP A 1 277 ? 0.329 40.875 -7.969 1 73.56 277 TRP A O 1
ATOM 2269 N N . LYS A 1 278 ? 2.004 39.969 -6.711 1 65.81 278 LYS A N 1
ATOM 2270 C CA . LYS A 1 278 ? 2.781 39.844 -7.941 1 65.81 278 LYS A CA 1
ATOM 2271 C C . LYS A 1 278 ? 2.148 38.812 -8.891 1 65.81 278 LYS A C 1
ATOM 2273 O O . LYS A 1 278 ? 1.712 37.75 -8.461 1 65.81 278 LYS A O 1
ATOM 2278 N N . PRO A 1 279 ? 1.839 39.219 -10.336 1 61.94 279 PRO A N 1
ATOM 2279 C CA . PRO A 1 279 ? 1.263 38.344 -11.336 1 61.94 279 PRO A CA 1
ATOM 2280 C C . PRO A 1 279 ? 2.051 37.031 -11.484 1 61.94 279 PRO A C 1
ATOM 2282 O O . PRO A 1 279 ? 3.258 37 -11.234 1 61.94 279 PRO A O 1
ATOM 2285 N N . MET B 1 1 ? 17.922 -34.469 1.669 1 24.33 1 MET B N 1
ATOM 2286 C CA . MET B 1 1 ? 18.156 -33.25 0.915 1 24.33 1 MET B CA 1
ATOM 2287 C C . MET B 1 1 ? 16.953 -32.312 1.004 1 24.33 1 MET B C 1
ATOM 2289 O O . MET B 1 1 ? 15.812 -32.75 0.813 1 24.33 1 MET B O 1
ATOM 2293 N N . LYS B 1 2 ? 16.922 -31.172 1.606 1 35.97 2 LYS B N 1
ATOM 2294 C CA . LYS B 1 2 ? 15.906 -30.172 1.915 1 35.97 2 LYS B CA 1
ATOM 2295 C C . LYS B 1 2 ? 15.172 -29.734 0.655 1 35.97 2 LYS B C 1
ATOM 2297 O O . LYS B 1 2 ? 15.781 -29.578 -0.406 1 35.97 2 LYS B O 1
ATOM 2302 N N . PRO B 1 3 ? 13.867 -30.047 0.63 1 39.78 3 PRO B N 1
ATOM 2303 C CA . PRO B 1 3 ? 13.25 -29.438 -0.553 1 39.78 3 PRO B CA 1
ATOM 2304 C C . PRO B 1 3 ? 13.977 -28.188 -1.024 1 39.78 3 PRO B C 1
ATOM 2306 O O . PRO B 1 3 ? 14.461 -27.406 -0.202 1 39.78 3 PRO B O 1
ATOM 2309 N N . LEU B 1 4 ? 14.312 -28.156 -2.281 1 43.59 4 LEU B N 1
ATOM 2310 C CA . LEU B 1 4 ? 15.141 -27.078 -2.816 1 43.59 4 LEU B CA 1
ATOM 2311 C C . LEU B 1 4 ? 14.43 -25.734 -2.711 1 43.59 4 LEU B C 1
ATOM 2313 O O . LEU B 1 4 ? 13.352 -25.562 -3.275 1 43.59 4 LEU B O 1
ATOM 2317 N N . VAL B 1 5 ? 14.578 -25.141 -1.542 1 46.56 5 VAL B N 1
ATOM 2318 C CA . VAL B 1 5 ? 14.133 -23.766 -1.327 1 46.56 5 VAL B CA 1
ATOM 2319 C C . VAL B 1 5 ? 14.797 -22.844 -2.344 1 46.56 5 VAL B C 1
ATOM 2321 O O . VAL B 1 5 ? 16.016 -22.703 -2.359 1 46.56 5 VAL B O 1
ATOM 2324 N N . GLN B 1 6 ? 14.203 -22.734 -3.551 1 51.06 6 GLN B N 1
ATOM 2325 C CA . GLN B 1 6 ? 14.742 -21.734 -4.465 1 51.06 6 GLN B CA 1
ATOM 2326 C C . GLN B 1 6 ? 14.773 -20.359 -3.809 1 51.06 6 GLN B C 1
ATOM 2328 O O . GLN B 1 6 ? 13.734 -19.844 -3.367 1 51.06 6 GLN B O 1
ATOM 2333 N N . LYS B 1 7 ? 15.938 -19.969 -3.484 1 53.66 7 LYS B N 1
ATOM 2334 C CA . LYS B 1 7 ? 16.078 -18.578 -3.025 1 53.66 7 LYS B CA 1
ATOM 23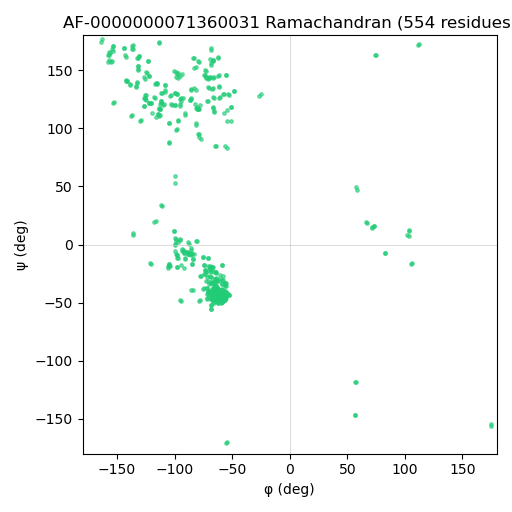35 C C . LYS B 1 7 ? 16.562 -17.672 -4.148 1 53.66 7 LYS B C 1
ATOM 2337 O O . LYS B 1 7 ? 17.656 -17.875 -4.676 1 53.66 7 LYS B O 1
ATOM 2342 N N . LEU B 1 8 ? 15.695 -17.047 -4.676 1 60.75 8 LEU B N 1
ATOM 2343 C CA . LEU B 1 8 ? 16.094 -16.078 -5.695 1 60.75 8 LEU B CA 1
ATOM 2344 C C . LEU B 1 8 ? 16.812 -14.891 -5.066 1 60.75 8 LEU B C 1
ATOM 2346 O O . LEU B 1 8 ? 16.516 -14.5 -3.936 1 60.75 8 LEU B O 1
ATOM 2350 N N . PRO B 1 9 ? 17.828 -14.32 -5.738 1 53.84 9 PRO B N 1
ATOM 2351 C CA . PRO B 1 9 ? 18.562 -13.188 -5.18 1 53.84 9 PRO B CA 1
ATOM 2352 C C . PRO B 1 9 ? 17.719 -11.922 -5.062 1 53.84 9 PRO B C 1
ATOM 2354 O O . PRO B 1 9 ? 16.969 -11.586 -5.988 1 53.84 9 PRO B O 1
ATOM 2357 N N . ARG B 1 10 ? 17.766 -11.477 -3.928 1 66.75 10 ARG B N 1
ATOM 2358 C CA . ARG B 1 10 ? 17.094 -10.203 -3.686 1 66.75 10 ARG B CA 1
ATOM 2359 C C . ARG B 1 10 ? 18.078 -9.047 -3.799 1 66.75 10 ARG B C 1
ATOM 2361 O O . ARG B 1 10 ? 19.203 -9.125 -3.291 1 66.75 10 ARG B O 1
ATOM 2368 N N . LYS B 1 11 ? 17.672 -8.102 -4.703 1 69.19 11 LYS B N 1
ATOM 2369 C CA . LYS B 1 11 ? 18.469 -6.891 -4.793 1 69.19 11 LYS B CA 1
ATOM 2370 C C . LYS B 1 11 ? 18.453 -6.117 -3.477 1 69.19 11 LYS B C 1
ATOM 2372 O O . LYS B 1 11 ? 17.5 -6.215 -2.707 1 69.19 11 LYS B O 1
ATOM 2377 N N . GLU B 1 12 ? 19.438 -5.273 -3.391 1 71 12 GLU B N 1
ATOM 2378 C CA . GLU B 1 12 ? 19.531 -4.414 -2.215 1 71 12 GLU B CA 1
ATOM 2379 C C . GLU B 1 12 ? 18.359 -3.439 -2.152 1 71 12 GLU B C 1
ATOM 2381 O O . GLU B 1 12 ? 17.891 -2.949 -3.186 1 71 12 GLU B O 1
ATOM 2386 N N . PHE B 1 13 ? 17.438 -3.457 -1.214 1 77.75 13 PHE B N 1
ATOM 2387 C CA . PHE B 1 13 ? 16.406 -2.484 -0.877 1 77.75 13 PHE B CA 1
ATOM 2388 C C . PHE B 1 13 ? 15.047 -2.924 -1.422 1 77.75 13 PHE B C 1
ATOM 2390 O O . PHE B 1 13 ? 14.156 -2.096 -1.621 1 77.75 13 PHE B O 1
ATOM 2397 N N . LYS B 1 14 ? 15.055 -4.168 -1.933 1 90.44 14 LYS B N 1
ATOM 2398 C CA . LYS B 1 14 ? 13.75 -4.695 -2.318 1 90.44 14 LYS B CA 1
ATOM 2399 C C . LYS B 1 14 ? 13.297 -5.793 -1.359 1 90.44 14 LYS B C 1
ATOM 2401 O O . LYS B 1 14 ? 14.086 -6.648 -0.967 1 90.44 14 LYS B O 1
ATOM 2406 N N . SER B 1 15 ? 12.094 -5.738 -1.016 1 94.19 15 SER B N 1
ATOM 2407 C CA . SER B 1 15 ? 11.562 -6.645 -0.006 1 94.19 15 SER B CA 1
ATOM 2408 C C . SER B 1 15 ? 11.086 -7.949 -0.633 1 94.19 15 SER B C 1
ATOM 2410 O O . SER B 1 15 ? 10.719 -8.891 0.078 1 94.19 15 SER B O 1
ATOM 2412 N N . PHE B 1 16 ? 11.062 -8.07 -1.948 1 95.31 16 PHE B N 1
ATOM 2413 C CA . PHE B 1 16 ? 10.664 -9.273 -2.676 1 95.31 16 PHE B CA 1
ATOM 2414 C C . PHE B 1 16 ? 11.336 -9.32 -4.043 1 95.31 16 PHE B C 1
ATOM 2416 O O . PHE B 1 16 ? 11.969 -8.352 -4.465 1 95.31 16 PHE B O 1
ATOM 2423 N N . VAL B 1 17 ? 11.18 -10.43 -4.652 1 93.31 17 VAL B N 1
ATOM 2424 C CA . VAL B 1 17 ? 11.875 -10.656 -5.91 1 93.31 17 VAL B CA 1
ATOM 2425 C C . VAL B 1 17 ? 10.93 -10.422 -7.082 1 93.31 17 VAL B C 1
ATOM 2427 O O . VAL B 1 17 ? 9.773 -10.852 -7.047 1 93.31 17 VAL B O 1
ATOM 2430 N N . SER B 1 18 ? 11.312 -9.68 -8.023 1 94.62 18 SER B N 1
ATOM 2431 C CA . SER B 1 18 ? 10.68 -9.531 -9.328 1 94.62 18 SER B CA 1
ATOM 2432 C C . SER B 1 18 ? 11.719 -9.5 -10.445 1 94.62 18 SER B C 1
ATOM 2434 O O . SER B 1 18 ? 12.508 -8.562 -10.539 1 94.62 18 SER B O 1
ATOM 2436 N N . LEU B 1 19 ? 11.719 -10.5 -11.219 1 92.44 19 LEU B N 1
ATOM 2437 C CA . LEU B 1 19 ? 12.734 -10.578 -12.266 1 92.44 19 LEU B CA 1
ATOM 2438 C C . LEU B 1 19 ? 12.273 -11.484 -13.398 1 92.44 19 LEU B C 1
ATOM 2440 O O . LEU B 1 19 ? 11.258 -12.172 -13.281 1 92.44 19 LEU B O 1
ATOM 2444 N N . GLU B 1 20 ? 13 -11.344 -14.477 1 93.19 20 GLU B N 1
ATOM 2445 C CA . GLU B 1 20 ? 12.797 -12.242 -15.617 1 93.19 20 GLU B CA 1
ATOM 2446 C C . GLU B 1 20 ? 13.828 -13.367 -15.617 1 93.19 20 GLU B C 1
ATOM 2448 O O . GLU B 1 20 ? 15.023 -13.117 -15.453 1 93.19 20 GLU B O 1
ATOM 2453 N N . LEU B 1 21 ? 13.336 -14.586 -15.742 1 89.81 21 LEU B N 1
ATOM 2454 C CA . LEU B 1 21 ? 14.195 -15.766 -15.805 1 89.81 21 LEU B CA 1
ATOM 2455 C C . LEU B 1 21 ? 14.07 -16.453 -17.156 1 89.81 21 LEU B C 1
ATOM 2457 O O . LEU B 1 21 ? 12.969 -16.547 -17.703 1 89.81 21 LEU B O 1
ATOM 2461 N N . SER B 1 22 ? 15.156 -16.859 -17.641 1 87.44 22 SER B N 1
ATOM 2462 C CA . SER B 1 22 ? 15.188 -17.625 -18.875 1 87.44 22 SER B CA 1
ATOM 2463 C C . SER B 1 22 ? 15.867 -18.969 -18.672 1 87.44 22 SER B C 1
ATOM 2465 O O . SER B 1 22 ? 16.594 -19.156 -17.703 1 87.44 22 SER B O 1
ATOM 2467 N N . THR B 1 23 ? 15.594 -19.953 -19.547 1 78.62 23 THR B N 1
ATOM 2468 C CA . THR B 1 23 ? 16.297 -21.234 -19.547 1 78.62 23 THR B CA 1
ATOM 2469 C C . THR B 1 23 ? 17.812 -21.016 -19.484 1 78.62 23 THR B C 1
ATOM 2471 O O . THR B 1 23 ? 18.344 -20.141 -20.172 1 78.62 23 THR B O 1
ATOM 2474 N N . PRO B 1 24 ? 18.328 -21.797 -18.547 1 72.56 24 PRO B N 1
ATOM 2475 C CA . PRO B 1 24 ? 17.844 -22.906 -17.734 1 72.56 24 PRO B CA 1
ATOM 2476 C C . PRO B 1 24 ? 17.422 -22.484 -16.328 1 72.56 24 PRO B C 1
ATOM 2478 O O . PRO B 1 24 ? 16.922 -23.297 -15.547 1 72.56 24 PRO B O 1
ATOM 2481 N N . LEU B 1 25 ? 17.469 -21.297 -16.062 1 65.25 25 LEU B N 1
ATOM 2482 C CA . LEU B 1 25 ? 17.328 -20.828 -14.68 1 65.25 25 LEU B CA 1
ATOM 2483 C C . LEU B 1 25 ? 15.898 -21.062 -14.18 1 65.25 25 LEU B C 1
ATOM 2485 O O . LEU B 1 25 ? 15.68 -21.203 -12.977 1 65.25 25 LEU B O 1
ATOM 2489 N N . PHE B 1 26 ? 14.992 -21.156 -15.07 1 66.88 26 PHE B N 1
ATOM 2490 C CA . PHE B 1 26 ? 13.602 -21.297 -14.664 1 66.88 26 PHE B CA 1
ATOM 2491 C C . PHE B 1 26 ? 13.227 -22.75 -14.469 1 66.88 26 PHE B C 1
ATOM 2493 O O . PHE B 1 26 ? 12.156 -23.062 -13.93 1 66.88 26 PHE B O 1
ATOM 2500 N N . GLU B 1 27 ? 14.062 -23.656 -14.617 1 70.81 27 GLU B N 1
ATOM 2501 C CA . GLU B 1 27 ? 13.727 -25.062 -14.68 1 70.81 27 GLU B CA 1
ATOM 2502 C C . GLU B 1 27 ? 13.977 -25.75 -13.344 1 70.81 27 GLU B C 1
ATOM 2504 O O . GLU B 1 27 ? 14.703 -26.75 -13.273 1 70.81 27 GLU B O 1
ATOM 2509 N N . THR B 1 28 ? 13.43 -25.203 -12.352 1 72.44 28 THR B N 1
ATOM 2510 C CA . THR B 1 28 ? 13.539 -25.891 -11.062 1 72.44 28 THR B CA 1
ATOM 2511 C C . THR B 1 28 ? 12.555 -27.047 -10.984 1 72.44 28 THR B C 1
ATOM 2513 O O . THR B 1 28 ? 11.359 -26.875 -11.219 1 72.44 28 THR B O 1
ATOM 2516 N N . PRO B 1 29 ? 13.109 -28.25 -10.797 1 78.12 29 PRO B N 1
ATOM 2517 C CA . PRO B 1 29 ? 12.203 -29.391 -10.68 1 78.12 29 PRO B CA 1
ATOM 2518 C C . PRO B 1 29 ? 11.148 -29.203 -9.586 1 78.12 29 PRO B C 1
ATOM 2520 O O . PRO B 1 29 ? 11.023 -28.109 -9.031 1 78.12 29 PRO B O 1
ATOM 2523 N N . TRP B 1 30 ? 10.445 -30.266 -9.289 1 82.62 30 TRP B N 1
ATOM 2524 C CA . TRP B 1 30 ? 9.367 -30.25 -8.305 1 82.62 30 TRP B CA 1
ATOM 2525 C C . TRP B 1 30 ? 9.836 -29.625 -6.996 1 82.62 30 TRP B C 1
ATOM 2527 O O . TRP B 1 30 ? 10.82 -30.078 -6.402 1 82.62 30 TRP B O 1
ATOM 2537 N N . HIS B 1 31 ? 9.156 -28.422 -6.578 1 82.31 31 HIS B N 1
ATOM 2538 C CA . HIS B 1 31 ? 9.594 -27.703 -5.387 1 82.31 31 HIS B CA 1
ATOM 2539 C C . HIS B 1 31 ? 8.445 -26.922 -4.77 1 82.31 31 HIS B C 1
ATOM 2541 O O . HIS B 1 31 ? 7.359 -26.844 -5.352 1 82.31 31 HIS B O 1
ATOM 2547 N N . ARG B 1 32 ? 8.703 -26.469 -3.535 1 83.5 32 ARG B N 1
ATOM 2548 C CA . ARG B 1 32 ? 7.793 -25.562 -2.842 1 83.5 32 ARG B CA 1
ATOM 2549 C C . ARG B 1 32 ? 8.562 -24.516 -2.031 1 83.5 32 ARG B C 1
ATOM 2551 O O . ARG B 1 32 ? 9.766 -24.672 -1.805 1 83.5 32 ARG B O 1
ATOM 2558 N N . HIS B 1 33 ? 7.957 -23.484 -1.685 1 84.5 33 HIS B N 1
ATOM 2559 C CA . HIS B 1 33 ? 8.523 -22.422 -0.857 1 84.5 33 HIS B CA 1
ATOM 2560 C C . HIS B 1 33 ? 7.434 -21.625 -0.161 1 84.5 33 HIS B C 1
ATOM 2562 O O . HIS B 1 33 ? 6.258 -21.719 -0.527 1 84.5 33 HIS B O 1
ATOM 2568 N N . ILE B 1 34 ? 7.895 -20.875 0.892 1 87.19 34 ILE B N 1
ATOM 2569 C CA . ILE B 1 34 ? 6.957 -20.141 1.735 1 87.19 34 ILE B CA 1
ATOM 2570 C C . ILE B 1 34 ? 6.43 -18.922 0.98 1 87.19 34 ILE B C 1
ATOM 2572 O O . ILE B 1 34 ? 5.375 -18.375 1.325 1 87.19 34 ILE B O 1
ATOM 2576 N N . GLU B 1 35 ? 7.145 -18.5 0.018 1 93.06 35 GLU B N 1
ATOM 2577 C CA . GLU B 1 35 ? 6.734 -17.344 -0.773 1 93.06 35 GLU B CA 1
ATOM 2578 C C . GLU B 1 35 ? 5.562 -17.688 -1.688 1 93.06 35 GLU B C 1
ATOM 2580 O O . GLU B 1 35 ? 5.453 -18.828 -2.166 1 93.06 35 GLU B O 1
ATOM 2585 N N . SER B 1 36 ? 4.688 -16.797 -1.879 1 96.31 36 SER B N 1
ATOM 2586 C CA . SER B 1 36 ? 3.76 -16.859 -3.004 1 96.31 36 SER B CA 1
ATOM 2587 C C . SER B 1 36 ? 4.422 -16.391 -4.293 1 96.31 36 SER B C 1
ATOM 2589 O O . SER B 1 36 ? 5.426 -15.664 -4.258 1 96.31 36 SER B O 1
ATOM 2591 N N . GLU B 1 37 ? 3.807 -16.859 -5.371 1 96.62 37 GLU B N 1
ATOM 2592 C CA . GLU B 1 37 ? 4.461 -16.562 -6.641 1 96.62 37 GLU B CA 1
ATOM 2593 C C . GLU B 1 37 ? 3.441 -16.172 -7.707 1 96.62 37 GLU B C 1
ATOM 2595 O O . GLU B 1 37 ? 2.355 -16.75 -7.777 1 96.62 37 GLU B O 1
ATOM 2600 N N . ILE B 1 38 ? 3.781 -15.156 -8.477 1 97.94 38 ILE B N 1
ATOM 2601 C CA . ILE B 1 38 ? 3.096 -14.797 -9.711 1 97.94 38 ILE B CA 1
ATOM 2602 C C . ILE B 1 38 ? 4.016 -15.047 -10.906 1 97.94 38 ILE B C 1
ATOM 2604 O O . ILE B 1 38 ? 5.133 -14.523 -10.953 1 97.94 38 ILE B O 1
ATOM 2608 N N . LEU B 1 39 ? 3.535 -15.836 -11.812 1 96.81 39 LEU B N 1
ATOM 2609 C CA . LEU B 1 39 ? 4.352 -16.234 -12.953 1 96.81 39 LEU B CA 1
ATOM 2610 C C . LEU B 1 39 ? 3.678 -15.852 -14.266 1 96.81 39 LEU B C 1
ATOM 2612 O O . LEU B 1 39 ? 2.551 -16.266 -14.531 1 96.81 39 LEU B O 1
ATOM 2616 N N . TYR B 1 40 ? 4.352 -15.078 -15.031 1 97.25 40 TYR B N 1
ATOM 2617 C CA . TYR B 1 40 ? 3.904 -14.766 -16.391 1 97.25 40 TYR B CA 1
ATOM 2618 C C . TYR B 1 40 ? 4.801 -15.43 -17.422 1 97.25 40 TYR B C 1
ATOM 2620 O O . TYR B 1 40 ? 6 -15.148 -17.484 1 97.25 40 TYR B O 1
ATOM 2628 N N . ILE B 1 41 ? 4.195 -16.281 -18.266 1 95.75 41 ILE B N 1
ATOM 2629 C CA . ILE B 1 41 ? 4.949 -16.969 -19.312 1 95.75 41 ILE B CA 1
ATOM 2630 C C . ILE B 1 41 ? 5.125 -16.031 -20.516 1 95.75 41 ILE B C 1
ATOM 2632 O O . ILE B 1 41 ? 4.203 -15.852 -21.312 1 95.75 41 ILE B O 1
ATOM 2636 N N . HIS B 1 42 ? 6.301 -15.539 -20.609 1 94.94 42 HIS B N 1
ATOM 2637 C CA . HIS B 1 42 ? 6.594 -14.625 -21.703 1 94.94 42 HIS B CA 1
ATOM 2638 C C . HIS B 1 42 ? 6.832 -15.383 -23.016 1 94.94 42 HIS B C 1
ATOM 2640 O O . HIS B 1 42 ? 6.344 -14.984 -24.062 1 94.94 42 HIS B O 1
ATOM 2646 N N . LYS B 1 43 ? 7.672 -16.406 -22.922 1 93.31 43 LYS B N 1
ATOM 2647 C CA . LYS B 1 43 ? 7.977 -17.266 -24.062 1 93.31 43 LYS B CA 1
ATOM 2648 C C . LYS B 1 43 ? 8.094 -18.734 -23.625 1 93.31 43 LYS B C 1
ATOM 2650 O O . LYS B 1 43 ? 8.656 -19.031 -22.562 1 93.31 43 LYS B O 1
ATOM 2655 N N . GLY B 1 44 ? 7.535 -19.562 -24.562 1 89.19 44 GLY B N 1
ATOM 2656 C CA . GLY B 1 44 ? 7.691 -20.984 -24.328 1 89.19 44 GLY B CA 1
ATOM 2657 C C . GLY B 1 44 ? 6.391 -21.688 -23.984 1 89.19 44 GLY B C 1
ATOM 2658 O O . GLY B 1 44 ? 5.332 -21.047 -23.938 1 89.19 44 GLY B O 1
ATOM 2659 N N . PHE B 1 45 ? 6.473 -23.016 -23.938 1 88.44 45 PHE B N 1
ATOM 2660 C CA . PHE B 1 45 ? 5.324 -23.844 -23.594 1 88.44 45 PHE B CA 1
ATOM 2661 C C . PHE B 1 45 ? 5.77 -25.172 -23 1 88.44 45 PHE B C 1
ATOM 2663 O O . PHE B 1 45 ? 6.934 -25.562 -23.141 1 88.44 45 PHE B O 1
ATOM 2670 N N . GLY B 1 46 ? 4.844 -25.75 -22.266 1 89.25 46 GLY B N 1
ATOM 2671 C CA . GLY B 1 46 ? 5.148 -27.016 -21.609 1 89.25 46 GLY B CA 1
ATOM 2672 C C . GLY B 1 46 ? 4.035 -27.5 -20.703 1 89.25 46 GLY B C 1
ATOM 2673 O O . GLY B 1 46 ? 2.855 -27.297 -20.984 1 89.25 46 GLY B O 1
ATOM 2674 N N . THR B 1 47 ? 4.477 -28.328 -19.75 1 89.69 47 THR B N 1
ATOM 2675 C CA . THR B 1 47 ? 3.527 -28.891 -18.797 1 89.69 47 THR B CA 1
ATOM 2676 C C . THR B 1 47 ? 3.756 -28.312 -17.391 1 89.69 47 THR B C 1
ATOM 2678 O O . THR B 1 47 ? 4.891 -28.25 -16.922 1 89.69 47 THR B O 1
ATOM 2681 N N . ALA B 1 48 ? 2.707 -27.875 -16.828 1 92.12 48 ALA B N 1
ATOM 2682 C CA . ALA B 1 48 ? 2.76 -27.344 -15.461 1 92.12 48 ALA B CA 1
ATOM 2683 C C . ALA B 1 48 ? 2.09 -28.297 -14.477 1 92.12 48 ALA B C 1
ATOM 2685 O O . ALA B 1 48 ? 1.008 -28.812 -14.742 1 92.12 48 ALA B O 1
ATOM 2686 N N . ILE B 1 49 ? 2.781 -28.516 -13.43 1 90.69 49 ILE B N 1
ATOM 2687 C CA . ILE B 1 49 ? 2.213 -29.188 -12.266 1 90.69 49 ILE B CA 1
ATOM 2688 C C . ILE B 1 49 ? 2.148 -28.219 -11.086 1 90.69 49 ILE B C 1
ATOM 2690 O O . ILE B 1 49 ? 3.178 -27.703 -10.633 1 90.69 49 ILE B O 1
ATOM 2694 N N . ILE B 1 50 ? 0.972 -27.938 -10.656 1 92.88 50 ILE B N 1
ATOM 2695 C CA . ILE B 1 50 ? 0.738 -27.031 -9.539 1 92.88 50 ILE B CA 1
ATOM 2696 C C . ILE B 1 50 ? -0.193 -27.688 -8.523 1 92.88 50 ILE B C 1
ATOM 2698 O O . ILE B 1 50 ? -1.412 -27.703 -8.711 1 92.88 50 ILE B O 1
ATOM 2702 N N . GLY B 1 51 ? 0.407 -28.062 -7.438 1 89.75 51 GLY B N 1
ATOM 2703 C CA . GLY B 1 51 ? -0.378 -28.922 -6.562 1 89.75 51 GLY B CA 1
ATOM 2704 C C . GLY B 1 51 ? -0.865 -30.188 -7.246 1 89.75 51 GLY B C 1
ATOM 2705 O O . GLY B 1 51 ? -0.066 -30.953 -7.785 1 89.75 51 GLY B O 1
ATOM 2706 N N . ASP B 1 52 ? -2.152 -30.312 -7.309 1 88.69 52 ASP B N 1
ATOM 2707 C CA . ASP B 1 52 ? -2.709 -31.516 -7.941 1 88.69 52 ASP B CA 1
ATOM 2708 C C . ASP B 1 52 ? -3.125 -31.219 -9.383 1 88.69 52 ASP B C 1
ATOM 2710 O O . ASP B 1 52 ? -3.693 -32.094 -10.055 1 88.69 52 ASP B O 1
ATOM 2714 N N . TYR B 1 53 ? -2.822 -30.047 -9.789 1 91.75 53 TYR B N 1
ATOM 2715 C CA . TYR B 1 53 ? -3.135 -29.672 -11.156 1 91.75 53 TYR B CA 1
ATOM 2716 C C . TYR B 1 53 ? -2.029 -30.109 -12.109 1 91.75 53 TYR B C 1
ATOM 2718 O O . TYR B 1 53 ? -0.844 -29.969 -11.805 1 91.75 53 TYR B O 1
ATOM 2726 N N . VAL B 1 54 ? -2.412 -30.703 -13.195 1 90.12 54 VAL B N 1
ATOM 2727 C CA . VAL B 1 54 ? -1.516 -31.016 -14.312 1 90.12 54 VAL B CA 1
ATOM 2728 C C . VAL B 1 54 ? -2.1 -30.453 -15.609 1 90.12 54 VAL B C 1
ATOM 2730 O O . VAL B 1 54 ? -3.201 -30.844 -16.016 1 90.12 54 VAL B O 1
ATOM 2733 N N . GLY B 1 55 ? -1.417 -29.594 -16.234 1 89.81 55 GLY B N 1
ATOM 2734 C CA . GLY B 1 55 ? -1.903 -29 -17.469 1 89.81 55 GLY B CA 1
ATOM 2735 C C . GLY B 1 55 ? -0.815 -28.297 -18.266 1 89.81 55 GLY B C 1
ATOM 2736 O O . GLY B 1 55 ? 0.339 -28.25 -17.844 1 89.81 55 GLY B O 1
ATOM 2737 N N . GLU B 1 56 ? -1.246 -27.875 -19.406 1 88.81 56 GLU B N 1
ATOM 2738 C CA . GLU B 1 56 ? -0.29 -27.203 -20.281 1 88.81 56 GLU B CA 1
ATOM 2739 C C . GLU B 1 56 ? -0.124 -25.734 -19.875 1 88.81 56 GLU B C 1
ATOM 2741 O O . GLU B 1 56 ? -1.018 -25.156 -19.266 1 88.81 56 GLU B O 1
ATOM 2746 N N . PHE B 1 57 ? 1.031 -25.172 -20.156 1 91.44 57 PHE B N 1
ATOM 2747 C CA . PHE B 1 57 ? 1.238 -23.719 -20.141 1 91.44 57 PHE B CA 1
ATOM 2748 C C . PHE B 1 57 ? 1.798 -23.234 -21.469 1 91.44 57 PHE B C 1
ATOM 2750 O O . PHE B 1 57 ? 2.461 -24 -22.172 1 91.44 57 PHE B O 1
ATOM 2757 N N . THR B 1 58 ? 1.45 -22.062 -21.828 1 91.81 58 THR B N 1
ATOM 2758 C CA . THR B 1 58 ? 1.926 -21.453 -23.062 1 91.81 58 THR B CA 1
ATOM 2759 C C . THR B 1 58 ? 2.152 -19.953 -22.859 1 91.81 58 THR B C 1
ATOM 2761 O O . THR B 1 58 ? 1.799 -19.406 -21.812 1 91.81 58 THR B O 1
ATOM 2764 N N . SER B 1 59 ? 2.805 -19.328 -23.875 1 93.81 59 SER B N 1
ATOM 2765 C CA . SER B 1 59 ? 3.037 -17.891 -23.828 1 93.81 59 SER B CA 1
ATOM 2766 C C . SER B 1 59 ? 1.737 -17.125 -23.594 1 93.81 59 SER B C 1
ATOM 2768 O O . SER B 1 59 ? 0.721 -17.406 -24.234 1 93.81 59 SER B O 1
ATOM 2770 N N . GLY B 1 60 ? 1.83 -16.234 -22.578 1 94.62 60 GLY B N 1
ATOM 2771 C CA . GLY B 1 60 ? 0.66 -15.422 -22.266 1 94.62 60 GLY B CA 1
ATOM 2772 C C . GLY B 1 60 ? -0.041 -15.859 -21 1 94.62 60 GLY B C 1
ATOM 2773 O O . GLY B 1 60 ? -0.851 -15.109 -20.438 1 94.62 60 GLY B O 1
ATOM 2774 N N . ASP B 1 61 ? 0.263 -17.016 -20.578 1 95.5 61 ASP B N 1
ATOM 2775 C CA . ASP B 1 61 ? -0.379 -17.5 -19.359 1 95.5 61 ASP B CA 1
ATOM 2776 C C . ASP B 1 61 ? 0.13 -16.75 -18.125 1 95.5 61 ASP B C 1
ATOM 2778 O O . ASP B 1 61 ? 1.302 -16.375 -18.062 1 95.5 61 ASP B O 1
ATOM 2782 N N . LEU B 1 62 ? -0.772 -16.5 -17.203 1 97.44 62 LEU B N 1
ATOM 2783 C CA . LEU B 1 62 ? -0.472 -15.891 -15.914 1 97.44 62 LEU B CA 1
ATOM 2784 C C . LEU B 1 62 ? -0.996 -16.75 -14.766 1 97.44 62 LEU B C 1
ATOM 2786 O O . LEU B 1 62 ? -2.172 -17.125 -14.75 1 97.44 62 LEU B O 1
ATOM 2790 N N . PHE B 1 63 ? -0.087 -17.094 -13.828 1 97.62 63 PHE B N 1
ATOM 2791 C CA . PHE B 1 63 ? -0.458 -17.953 -12.711 1 97.62 63 PHE B CA 1
ATOM 2792 C C . PHE B 1 63 ? -0.184 -17.266 -11.383 1 97.62 63 PHE B C 1
ATOM 2794 O O . PHE B 1 63 ? 0.758 -16.469 -11.266 1 97.62 63 PHE B O 1
ATOM 2801 N N . TYR B 1 64 ? -1.008 -17.516 -10.445 1 98 64 TYR B N 1
ATOM 2802 C CA . TYR B 1 64 ? -0.746 -17.234 -9.039 1 98 64 TYR B CA 1
ATOM 2803 C C . TYR B 1 64 ? -0.605 -18.531 -8.242 1 98 64 TYR B C 1
ATOM 2805 O O . TYR B 1 64 ? -1.493 -19.391 -8.281 1 98 64 TYR B O 1
ATOM 2813 N N . ILE B 1 65 ? 0.511 -18.719 -7.609 1 96.44 65 ILE B N 1
ATOM 2814 C CA . ILE B 1 65 ? 0.789 -19.906 -6.801 1 96.44 65 ILE B CA 1
ATOM 2815 C C . ILE B 1 65 ? 0.904 -19.5 -5.332 1 96.44 65 ILE B C 1
ATOM 2817 O O . ILE B 1 65 ? 1.818 -18.766 -4.949 1 96.44 65 ILE B O 1
ATOM 2821 N N . GLY B 1 66 ? -0.003 -20.031 -4.547 1 95.69 66 GLY B N 1
ATOM 2822 C CA . GLY B 1 66 ? -0.008 -19.703 -3.131 1 95.69 66 GLY B CA 1
ATOM 2823 C C . GLY B 1 66 ? 1.185 -20.266 -2.379 1 95.69 66 GLY B C 1
ATOM 2824 O O . GLY B 1 66 ? 1.934 -21.078 -2.916 1 95.69 66 GLY B O 1
ATOM 2825 N N . SER B 1 67 ? 1.312 -19.766 -1.191 1 92.44 67 SER B N 1
ATOM 2826 C CA . SER B 1 67 ? 2.406 -20.188 -0.318 1 92.44 67 SER B CA 1
ATOM 2827 C C . SER B 1 67 ? 2.398 -21.688 -0.096 1 92.44 67 SER B C 1
ATOM 2829 O O . SER B 1 67 ? 1.34 -22.297 0.103 1 92.44 67 SER B O 1
ATOM 2831 N N . ASN B 1 68 ? 3.506 -22.281 -0.301 1 87.25 68 ASN B N 1
ATOM 2832 C CA . ASN B 1 68 ? 3.791 -23.672 -0.014 1 87.25 68 ASN B CA 1
ATOM 2833 C C . ASN B 1 68 ? 3.066 -24.609 -0.984 1 87.25 68 ASN B C 1
ATOM 2835 O O . ASN B 1 68 ? 2.945 -25.797 -0.729 1 87.25 68 ASN B O 1
ATOM 2839 N N . VAL B 1 69 ? 2.586 -24.125 -2 1 90.31 69 VAL B N 1
ATOM 2840 C CA . VAL B 1 69 ? 2.025 -24.984 -3.043 1 90.31 69 VAL B CA 1
ATOM 2841 C C . VAL B 1 69 ? 3.15 -25.562 -3.898 1 90.31 69 VAL B C 1
ATOM 2843 O O . VAL B 1 69 ? 3.873 -24.812 -4.57 1 90.31 69 VAL B O 1
ATOM 2846 N N . PRO B 1 70 ? 3.297 -26.844 -3.873 1 87.94 70 PRO B N 1
ATOM 2847 C CA . PRO B 1 70 ? 4.336 -27.422 -4.723 1 87.94 70 PRO B CA 1
ATOM 2848 C C . PRO B 1 70 ? 4.039 -27.266 -6.211 1 87.94 70 PRO B C 1
ATOM 2850 O O . PRO B 1 70 ? 2.879 -27.328 -6.625 1 87.94 70 PRO B O 1
ATOM 2853 N N . HIS B 1 71 ? 5.113 -27.031 -7 1 90.19 71 HIS B N 1
ATOM 2854 C CA . HIS B 1 71 ? 4.887 -26.812 -8.422 1 90.19 71 HIS B CA 1
ATOM 2855 C C . HIS B 1 71 ? 6.145 -27.125 -9.234 1 90.19 71 HIS B C 1
ATOM 2857 O O . HIS B 1 71 ? 7.242 -27.188 -8.68 1 90.19 71 HIS B O 1
ATOM 2863 N N . TRP B 1 72 ? 5.879 -27.375 -10.484 1 88.75 72 TRP B N 1
ATOM 2864 C CA . TRP B 1 72 ? 6.918 -27.656 -11.469 1 88.75 72 TRP B CA 1
ATOM 2865 C C . TRP B 1 72 ? 6.457 -27.266 -12.875 1 88.75 72 TRP B C 1
ATOM 2867 O O . TRP B 1 72 ? 5.391 -27.703 -13.32 1 88.75 72 TRP B O 1
ATOM 2877 N N . PHE B 1 73 ? 7.199 -26.422 -13.461 1 90.12 73 PHE B N 1
ATOM 2878 C CA . PHE B 1 73 ? 6.98 -26.062 -14.859 1 90.12 73 PHE B CA 1
ATOM 2879 C C . PHE B 1 73 ? 8.031 -26.719 -15.758 1 90.12 73 PHE B C 1
ATOM 2881 O O . PHE B 1 73 ? 9.18 -26.281 -15.797 1 90.12 73 PHE B O 1
ATOM 2888 N N . LYS B 1 74 ? 7.641 -27.703 -16.422 1 85.94 74 LYS B N 1
ATOM 2889 C CA . LYS B 1 74 ? 8.555 -28.453 -17.297 1 85.94 74 LYS B CA 1
ATOM 2890 C C . LYS B 1 74 ? 8.352 -28.078 -18.75 1 85.94 74 LYS B C 1
ATOM 2892 O O . LYS B 1 74 ? 7.258 -28.219 -19.297 1 85.94 74 LYS B O 1
ATOM 2897 N N . LYS B 1 75 ? 9.406 -27.562 -19.406 1 85.88 75 LYS B N 1
ATOM 2898 C CA . LYS B 1 75 ? 9.32 -27.203 -20.812 1 85.88 75 LYS B CA 1
ATOM 2899 C C . LYS B 1 75 ? 9.125 -28.438 -21.688 1 85.88 75 LYS B C 1
ATOM 2901 O O . LYS B 1 75 ? 9.492 -29.547 -21.297 1 85.88 75 LYS B O 1
ATOM 2906 N N . SER B 1 76 ? 8.617 -28.297 -22.844 1 80.12 76 SER B N 1
ATOM 2907 C CA . SER B 1 76 ? 8.219 -29.375 -23.734 1 80.12 76 SER B CA 1
ATOM 2908 C C . SER B 1 76 ? 9.438 -30.141 -24.25 1 80.12 76 SER B C 1
ATOM 2910 O O . SER B 1 76 ? 9.414 -31.375 -24.328 1 80.12 76 SER B O 1
ATOM 2912 N N . THR B 1 77 ? 10.344 -29.406 -24.656 1 77.88 77 THR B N 1
ATOM 2913 C CA . THR B 1 77 ? 11.578 -30.031 -25.125 1 77.88 77 THR B CA 1
ATOM 2914 C C . THR B 1 77 ? 12.797 -29.359 -24.5 1 77.88 77 THR B C 1
ATOM 2916 O O . THR B 1 77 ? 12.742 -28.188 -24.125 1 77.88 77 THR B O 1
ATOM 2919 N N . ASP B 1 78 ? 13.781 -30.094 -24.422 1 75.56 78 ASP B N 1
ATOM 2920 C CA . ASP B 1 78 ? 14.984 -29.594 -23.766 1 75.56 78 ASP B CA 1
ATOM 2921 C C . ASP B 1 78 ? 15.57 -28.406 -24.531 1 75.56 78 ASP B C 1
ATOM 2923 O O . ASP B 1 78 ? 16.188 -27.531 -23.922 1 75.56 78 ASP B O 1
ATOM 2927 N N . ASP B 1 79 ? 15.383 -28.359 -25.75 1 79.19 79 ASP B N 1
ATOM 2928 C CA . ASP B 1 79 ? 15.977 -27.312 -26.578 1 79.19 79 ASP B CA 1
ATOM 2929 C C . ASP B 1 79 ? 15.109 -26.062 -26.594 1 79.19 79 ASP B C 1
ATOM 2931 O O . ASP B 1 79 ? 15.531 -25.016 -27.078 1 79.19 79 ASP B O 1
ATOM 2935 N N . LEU B 1 80 ? 14.016 -26.234 -26.062 1 82.12 80 LEU B N 1
ATOM 2936 C CA . LEU B 1 80 ? 13.094 -25.109 -26.062 1 82.12 80 LEU B CA 1
ATOM 2937 C C . LEU B 1 80 ? 13.57 -24 -25.125 1 82.12 80 LEU B C 1
ATOM 2939 O O . LEU B 1 80 ? 14.039 -24.281 -24.016 1 82.12 80 LEU B O 1
ATOM 2943 N N . PHE B 1 81 ? 13.484 -22.75 -25.688 1 84.06 81 PHE B N 1
ATOM 2944 C CA . PHE B 1 81 ? 13.852 -21.578 -24.891 1 84.06 81 PHE B CA 1
ATOM 2945 C C . PHE B 1 81 ? 12.625 -20.953 -24.234 1 84.06 81 PHE B C 1
ATOM 2947 O O . PHE B 1 81 ? 11.672 -20.594 -24.938 1 84.06 81 PHE B O 1
ATOM 2954 N N . CYS B 1 82 ? 12.641 -20.922 -22.938 1 89.06 82 CYS B N 1
ATOM 2955 C CA . CYS B 1 82 ? 11.531 -20.344 -22.203 1 89.06 82 CYS B CA 1
ATOM 2956 C C . CYS B 1 82 ? 11.977 -19.109 -21.422 1 89.06 82 CYS B C 1
ATOM 2958 O O . CYS B 1 82 ? 13.086 -19.078 -20.875 1 89.06 82 CYS B O 1
ATOM 2960 N N . THR B 1 83 ? 11.109 -18.047 -21.422 1 93.19 83 THR B N 1
ATOM 2961 C CA . THR B 1 83 ? 11.297 -16.844 -20.625 1 93.19 83 THR B CA 1
ATOM 2962 C C . THR B 1 83 ? 10.07 -16.562 -19.766 1 93.19 83 THR B C 1
ATOM 2964 O O . THR B 1 83 ? 8.945 -16.547 -20.266 1 93.19 83 THR B O 1
ATOM 2967 N N . VAL B 1 84 ? 10.359 -16.359 -18.484 1 94.44 84 VAL B N 1
ATOM 2968 C CA . VAL B 1 84 ? 9.25 -16.172 -17.547 1 94.44 84 VAL B CA 1
ATOM 2969 C C . VAL B 1 84 ? 9.523 -14.984 -16.641 1 94.44 84 VAL B C 1
ATOM 2971 O O . VAL B 1 84 ? 10.664 -14.75 -16.234 1 94.44 84 VAL B O 1
ATOM 2974 N N . LYS B 1 85 ? 8.516 -14.141 -16.422 1 96.19 85 LYS B N 1
ATOM 2975 C CA . LYS B 1 85 ? 8.562 -13.133 -15.367 1 96.19 85 LYS B CA 1
ATOM 2976 C C . LYS B 1 85 ? 8.086 -13.703 -14.039 1 96.19 85 LYS B C 1
ATOM 2978 O O . LYS B 1 85 ? 6.996 -14.273 -13.953 1 96.19 85 LYS B O 1
ATOM 2983 N N . VAL B 1 86 ? 8.938 -13.586 -13.039 1 95.56 86 VAL B N 1
ATOM 2984 C CA . VAL B 1 86 ? 8.633 -14.172 -11.734 1 95.56 86 VAL B CA 1
ATOM 2985 C C . VAL B 1 86 ? 8.539 -13.07 -10.68 1 95.56 86 VAL B C 1
ATOM 2987 O O . VAL B 1 86 ? 9.445 -12.242 -10.555 1 95.56 86 VAL B O 1
ATOM 2990 N N . ILE B 1 87 ? 7.488 -13.031 -9.984 1 97.12 87 ILE B N 1
ATOM 2991 C CA . ILE B 1 87 ? 7.328 -12.25 -8.758 1 97.12 87 ILE B CA 1
ATOM 2992 C C . ILE B 1 87 ? 7.148 -13.188 -7.566 1 97.12 87 ILE B C 1
ATOM 2994 O O . ILE B 1 87 ? 6.172 -13.93 -7.496 1 97.12 87 ILE B O 1
ATOM 2998 N N . GLN B 1 88 ? 8.086 -13.211 -6.711 1 96.19 88 GLN B N 1
ATOM 2999 C CA . GLN B 1 88 ? 8.062 -14.07 -5.531 1 96.19 88 GLN B CA 1
ATOM 3000 C C . GLN B 1 88 ? 8.133 -13.242 -4.246 1 96.19 88 GLN B C 1
ATOM 3002 O O . GLN B 1 88 ? 9.078 -12.477 -4.051 1 96.19 88 GLN B O 1
ATOM 3007 N N . PHE B 1 89 ? 7.148 -13.383 -3.387 1 96.62 89 PHE B N 1
ATOM 3008 C CA . PHE B 1 89 ? 7.105 -12.562 -2.186 1 96.62 89 PHE B CA 1
ATOM 3009 C C . PHE B 1 89 ? 6.59 -13.359 -0.996 1 96.62 89 PHE B C 1
ATOM 3011 O O . PHE B 1 89 ? 5.719 -14.219 -1.15 1 96.62 89 PHE B O 1
ATOM 3018 N N . ASP B 1 90 ? 7.148 -13.133 0.12 1 94.94 90 ASP B N 1
ATOM 3019 C CA . ASP B 1 90 ? 6.641 -13.664 1.383 1 94.94 90 ASP B CA 1
ATOM 3020 C C . ASP B 1 90 ? 5.469 -12.836 1.895 1 94.94 90 ASP B C 1
ATOM 3022 O O . ASP B 1 90 ? 5.637 -11.664 2.252 1 94.94 90 ASP B O 1
ATOM 3026 N N . PRO B 1 91 ? 4.281 -13.406 2.012 1 95.75 91 PRO B N 1
ATOM 3027 C CA . PRO B 1 91 ? 3.115 -12.617 2.418 1 95.75 91 PRO B CA 1
ATOM 3028 C C . PRO B 1 91 ? 3.297 -11.961 3.783 1 95.75 91 PRO B C 1
ATOM 3030 O O . PRO B 1 91 ? 2.586 -11.008 4.113 1 95.75 91 PRO B O 1
ATOM 3033 N N . THR B 1 92 ? 4.207 -12.375 4.59 1 94.5 92 THR B N 1
ATOM 3034 C CA . THR B 1 92 ? 4.402 -11.836 5.93 1 94.5 92 THR B CA 1
ATOM 3035 C C . THR B 1 92 ? 4.988 -10.422 5.867 1 94.5 92 THR B C 1
ATOM 3037 O O . THR B 1 92 ? 4.988 -9.703 6.863 1 94.5 92 THR B O 1
ATOM 3040 N N . ILE B 1 93 ? 5.426 -10.008 4.758 1 96.06 93 ILE B N 1
ATOM 3041 C CA . ILE B 1 93 ? 6.004 -8.68 4.625 1 96.06 93 ILE B CA 1
ATOM 3042 C C . ILE B 1 93 ? 4.934 -7.625 4.906 1 96.06 93 ILE B C 1
ATOM 3044 O O . ILE B 1 93 ? 5.254 -6.484 5.254 1 96.06 93 ILE B O 1
ATOM 3048 N N . PHE B 1 94 ? 3.689 -7.965 4.734 1 97.25 94 PHE B N 1
ATOM 3049 C CA . PHE B 1 94 ? 2.611 -7.012 4.961 1 97.25 94 PHE B CA 1
ATOM 3050 C C . PHE B 1 94 ? 2.334 -6.852 6.449 1 97.25 94 PHE B C 1
ATOM 3052 O O . PHE B 1 94 ? 1.862 -5.801 6.891 1 97.25 94 PHE B O 1
ATOM 3059 N N . GLY B 1 95 ? 2.619 -7.848 7.227 1 95.38 95 GLY B N 1
ATOM 3060 C CA . GLY B 1 95 ? 2.363 -7.832 8.656 1 95.38 95 GLY B CA 1
ATOM 3061 C C . GLY B 1 95 ? 0.895 -7.996 9 1 95.38 95 GLY B C 1
ATOM 3062 O O . GLY B 1 95 ? 0.023 -7.746 8.172 1 95.38 95 GLY B O 1
ATOM 3063 N N . ARG B 1 96 ? 0.595 -8.32 10.211 1 94.81 96 ARG B N 1
ATOM 3064 C CA . ARG B 1 96 ? -0.766 -8.602 10.656 1 94.81 96 ARG B CA 1
ATOM 3065 C C . ARG B 1 96 ? -1.603 -7.332 10.703 1 94.81 96 ARG B C 1
ATOM 3067 O O . ARG B 1 96 ? -2.773 -7.336 10.312 1 94.81 96 ARG B O 1
ATOM 3074 N N . SER B 1 97 ? -1.023 -6.27 11.164 1 95.81 97 SER B N 1
ATOM 3075 C CA . SER B 1 97 ? -1.758 -5.02 11.312 1 95.81 97 SER B CA 1
ATOM 3076 C C . SER B 1 97 ? -2.264 -4.512 9.961 1 95.81 97 SER B C 1
ATOM 3078 O O . SER B 1 97 ? -3.459 -4.262 9.797 1 95.81 97 SER B O 1
ATOM 3080 N N . PHE B 1 98 ? -1.394 -4.461 9.039 1 98 98 PHE B N 1
ATOM 3081 C CA . PHE B 1 98 ? -1.729 -3.879 7.746 1 98 98 PHE B CA 1
ATOM 3082 C C . PHE B 1 98 ? -2.664 -4.797 6.965 1 98 98 PHE B C 1
ATOM 3084 O O . PHE B 1 98 ? -3.67 -4.344 6.414 1 98 98 PHE B O 1
ATOM 3091 N N . ILE B 1 99 ? -2.344 -6.078 6.926 1 97.62 99 ILE B N 1
ATOM 3092 C CA . ILE B 1 99 ? -3.094 -7.016 6.094 1 97.62 99 ILE B CA 1
ATOM 3093 C C . ILE B 1 99 ? -4.492 -7.211 6.672 1 97.62 99 ILE B C 1
ATOM 3095 O O . ILE B 1 99 ? -5.402 -7.664 5.973 1 97.62 99 ILE B O 1
ATOM 3099 N N . SER B 1 100 ? -4.688 -6.895 7.922 1 96.31 100 SER B N 1
ATOM 3100 C CA . SER B 1 100 ? -5.973 -7.109 8.578 1 96.31 100 SER B CA 1
ATOM 3101 C C . SER B 1 100 ? -6.887 -5.902 8.414 1 96.31 100 SER B C 1
ATOM 3103 O O . SER B 1 100 ? -8.031 -5.918 8.867 1 96.31 100 SER B O 1
ATOM 3105 N N . LEU B 1 101 ? -6.383 -4.816 7.852 1 97.19 101 LEU B N 1
ATOM 3106 C CA . LEU B 1 101 ? -7.246 -3.674 7.582 1 97.19 101 LEU B CA 1
ATOM 3107 C C . LEU B 1 101 ? -8.445 -4.09 6.738 1 97.19 101 LEU B C 1
ATOM 3109 O O . LEU B 1 101 ? -8.328 -4.938 5.852 1 97.19 101 LEU B O 1
ATOM 3113 N N . PRO B 1 102 ? -9.602 -3.457 6.973 1 96.19 102 PRO B N 1
ATOM 3114 C CA . PRO B 1 102 ? -10.773 -3.779 6.152 1 96.19 102 PRO B CA 1
ATOM 3115 C C . PRO B 1 102 ? -10.531 -3.535 4.664 1 96.19 102 PRO B C 1
ATOM 3117 O O . PRO B 1 102 ? -11.047 -4.281 3.824 1 96.19 102 PRO B O 1
ATOM 3120 N N . GLU B 1 103 ? -9.758 -2.533 4.34 1 97.31 103 GLU B N 1
ATOM 3121 C CA . GLU B 1 103 ? -9.477 -2.172 2.955 1 97.31 103 GLU B CA 1
ATOM 3122 C C . GLU B 1 103 ? -8.664 -3.258 2.252 1 97.31 103 GLU B C 1
ATOM 3124 O O . GLU B 1 103 ? -8.648 -3.328 1.022 1 97.31 103 GLU B O 1
ATOM 3129 N N . MET B 1 104 ? -8 -4.137 3.043 1 97.81 104 MET B N 1
ATOM 3130 C CA . MET B 1 104 ? -7.094 -5.145 2.502 1 97.81 104 MET B CA 1
ATOM 3131 C C . MET B 1 104 ? -7.777 -6.508 2.434 1 97.81 104 MET B C 1
ATOM 3133 O O . MET B 1 104 ? -7.133 -7.516 2.143 1 97.81 104 MET B O 1
ATOM 3137 N N . ALA B 1 105 ? -9.047 -6.559 2.613 1 96.81 105 ALA B N 1
ATOM 3138 C CA . ALA B 1 105 ? -9.773 -7.812 2.795 1 96.81 105 ALA B CA 1
ATOM 3139 C C . ALA B 1 105 ? -9.586 -8.734 1.597 1 96.81 105 ALA B C 1
ATOM 3141 O O . ALA B 1 105 ? -9.273 -9.922 1.76 1 96.81 105 ALA B O 1
ATOM 3142 N N . ARG B 1 106 ? -9.727 -8.242 0.397 1 96.62 106 ARG B N 1
ATOM 3143 C CA . ARG B 1 106 ? -9.609 -9.07 -0.797 1 96.62 106 ARG B CA 1
ATOM 3144 C C . ARG B 1 106 ? -8.18 -9.555 -0.993 1 96.62 106 ARG B C 1
ATOM 3146 O O . ARG B 1 106 ? -7.949 -10.719 -1.332 1 96.62 106 ARG B O 1
ATOM 3153 N N . ILE B 1 107 ? -7.273 -8.68 -0.823 1 98.12 107 ILE B N 1
ATOM 3154 C CA . ILE B 1 107 ? -5.867 -9.039 -0.965 1 98.12 107 ILE B CA 1
ATOM 3155 C C . ILE B 1 107 ? -5.496 -10.094 0.076 1 98.12 107 ILE B C 1
ATOM 3157 O O . ILE B 1 107 ? -4.793 -11.055 -0.231 1 98.12 107 ILE B O 1
ATOM 3161 N N . ARG B 1 108 ? -5.969 -9.867 1.302 1 97.88 108 ARG B N 1
ATOM 3162 C CA . ARG B 1 108 ? -5.719 -10.828 2.371 1 97.88 108 ARG B CA 1
ATOM 3163 C C . ARG B 1 108 ? -6.223 -12.219 1.986 1 97.88 108 ARG B C 1
ATOM 3165 O O . ARG B 1 108 ? -5.52 -13.211 2.17 1 97.88 108 ARG B O 1
ATOM 3172 N N . GLN B 1 109 ? -7.395 -12.289 1.455 1 96.62 109 GLN B N 1
ATOM 3173 C CA . GLN B 1 109 ? -7.957 -13.57 1.033 1 96.62 109 GLN B CA 1
ATOM 3174 C C . GLN B 1 109 ? -7.082 -14.234 -0.023 1 96.62 109 GLN B C 1
ATOM 3176 O O . GLN B 1 109 ? -6.867 -15.445 0.015 1 96.62 109 GLN B O 1
ATOM 3181 N N . LEU B 1 110 ? -6.617 -13.469 -0.899 1 97.31 110 LEU B N 1
ATOM 3182 C CA . LEU B 1 110 ? -5.785 -14.008 -1.973 1 97.31 110 LEU B CA 1
ATOM 3183 C C . LEU B 1 110 ? -4.469 -14.539 -1.424 1 97.31 110 LEU B C 1
ATOM 3185 O O . LEU B 1 110 ? -4.062 -15.656 -1.756 1 97.31 110 LEU B O 1
ATOM 3189 N N . VAL B 1 111 ? -3.799 -13.742 -0.57 1 97.25 111 VAL B N 1
ATOM 3190 C CA . VAL B 1 111 ? -2.447 -14.117 -0.16 1 97.25 111 VAL B CA 1
ATOM 3191 C C . VAL B 1 111 ? -2.508 -15.258 0.851 1 97.25 111 VAL B C 1
ATOM 3193 O O . VAL B 1 111 ? -1.485 -15.875 1.16 1 97.25 111 VAL B O 1
ATOM 3196 N N . GLU B 1 112 ? -3.631 -15.578 1.345 1 94.38 112 GLU B N 1
ATOM 3197 C CA . GLU B 1 112 ? -3.811 -16.688 2.266 1 94.38 112 GLU B CA 1
ATOM 3198 C C . GLU B 1 112 ? -4.156 -17.969 1.517 1 94.38 112 GLU B C 1
ATOM 3200 O O . GLU B 1 112 ? -4.199 -19.062 2.111 1 94.38 112 GLU B O 1
ATOM 3205 N N . LEU B 1 113 ? -4.367 -17.844 0.28 1 93.06 113 LEU B N 1
ATOM 3206 C CA . LEU B 1 113 ? -4.688 -19 -0.547 1 93.06 113 LEU B CA 1
ATOM 3207 C C . LEU B 1 113 ? -3.541 -20.016 -0.536 1 93.06 113 LEU B C 1
ATOM 3209 O O . LEU B 1 113 ? -2.373 -19.625 -0.64 1 93.06 113 LEU B O 1
ATOM 3213 N N . LYS B 1 114 ? -3.834 -21.25 -0.405 1 91.62 114 LYS B N 1
ATOM 3214 C CA . LYS B 1 114 ? -2.871 -22.344 -0.464 1 91.62 114 LYS B CA 1
ATOM 3215 C C . LYS B 1 114 ? -3.086 -23.203 -1.711 1 91.62 114 LYS B C 1
ATOM 3217 O O . LYS B 1 114 ? -2.973 -24.422 -1.656 1 91.62 114 LYS B O 1
ATOM 3222 N N . GLN B 1 115 ? -3.484 -22.547 -2.727 1 93.81 115 GLN B N 1
ATOM 3223 C CA . GLN B 1 115 ? -3.805 -23.156 -4.012 1 93.81 115 GLN B CA 1
ATOM 3224 C C . GLN B 1 115 ? -3.238 -22.328 -5.168 1 93.81 115 GLN B C 1
ATOM 3226 O O . GLN B 1 115 ? -2.693 -21.25 -4.957 1 93.81 115 GLN B O 1
ATOM 3231 N N . GLY B 1 116 ? -3.289 -22.969 -6.332 1 95.88 116 GLY B N 1
ATOM 3232 C CA . GLY B 1 116 ? -2.887 -22.25 -7.535 1 95.88 116 GLY B CA 1
ATOM 3233 C C . GLY B 1 116 ? -4.059 -21.734 -8.344 1 95.88 116 GLY B C 1
ATOM 3234 O O . GLY B 1 116 ? -5.148 -22.312 -8.305 1 95.88 116 GLY B O 1
ATOM 3235 N N . MET B 1 117 ? -3.809 -20.625 -9 1 96.62 117 MET B N 1
ATOM 3236 C 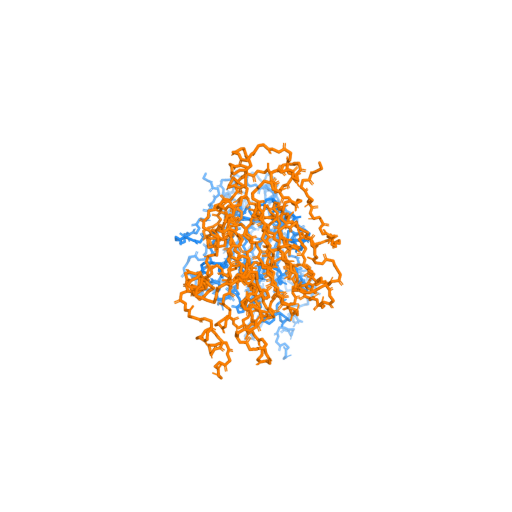CA . MET B 1 117 ? -4.824 -20.016 -9.852 1 96.62 117 MET B CA 1
ATOM 3237 C C . MET B 1 117 ? -4.246 -19.641 -11.211 1 96.62 117 MET B C 1
ATOM 3239 O O . MET B 1 117 ? -3.1 -19.188 -11.305 1 96.62 117 MET B O 1
ATOM 3243 N N . ARG B 1 118 ? -5.012 -19.891 -12.219 1 96.75 118 ARG B N 1
ATOM 3244 C CA . ARG B 1 118 ? -4.762 -19.312 -13.531 1 96.75 118 ARG B CA 1
ATOM 3245 C C . ARG B 1 118 ? -5.539 -18 -13.711 1 96.75 118 ARG B C 1
ATOM 3247 O O . ARG B 1 118 ? -6.758 -17.969 -13.516 1 96.75 118 ARG B O 1
ATOM 3254 N N . ILE B 1 119 ? -4.852 -16.969 -14.055 1 96.88 119 ILE B N 1
ATOM 3255 C CA . ILE B 1 119 ? -5.457 -15.641 -14.109 1 96.88 119 ILE B CA 1
ATOM 3256 C C . ILE B 1 119 ? -5.812 -15.297 -15.555 1 96.88 119 ILE B C 1
ATOM 3258 O O . ILE B 1 119 ? -4.941 -15.266 -16.422 1 96.88 119 ILE B O 1
ATOM 3262 N N . HIS B 1 120 ? -7.066 -15.07 -15.758 1 92.94 120 HIS B N 1
ATOM 3263 C CA . HIS B 1 120 ? -7.523 -14.531 -17.031 1 92.94 120 HIS B CA 1
ATOM 3264 C C . HIS B 1 120 ? -7.57 -13.008 -17 1 92.94 120 HIS B C 1
ATOM 3266 O O . HIS B 1 120 ? -8.406 -12.422 -16.312 1 92.94 120 HIS B O 1
ATOM 3272 N N . TYR B 1 121 ? -6.715 -12.398 -17.766 1 90.94 121 TYR B N 1
ATOM 3273 C CA . TYR B 1 121 ? -6.531 -10.961 -17.578 1 90.94 121 TYR B CA 1
ATOM 3274 C C . TYR B 1 121 ? -6.926 -10.195 -18.828 1 90.94 121 TYR B C 1
ATOM 3276 O O . TYR B 1 121 ? -6.492 -9.055 -19.031 1 90.94 121 TYR B O 1
ATOM 3284 N N . SER B 1 122 ? -7.676 -10.789 -19.672 1 86.38 122 SER B N 1
ATOM 3285 C CA . SER B 1 122 ? -8.078 -10.109 -20.906 1 86.38 122 SER B CA 1
ATOM 3286 C C . SER B 1 122 ? -8.867 -8.844 -20.609 1 86.38 122 SER B C 1
ATOM 3288 O O . SER B 1 122 ? -8.766 -7.852 -21.328 1 86.38 122 SER B O 1
ATOM 3290 N N . SER B 1 123 ? -9.578 -8.805 -19.5 1 84.12 123 SER B N 1
ATOM 3291 C CA . SER B 1 123 ? -10.391 -7.648 -19.109 1 84.12 123 SER B CA 1
ATOM 3292 C C . SER B 1 123 ? -9.617 -6.715 -18.188 1 84.12 123 SER B C 1
ATOM 3294 O O . SER B 1 123 ? -10.125 -5.656 -17.812 1 84.12 123 SER B O 1
ATOM 3296 N N . LEU B 1 124 ? -8.469 -7.102 -17.812 1 87.56 124 LEU B N 1
ATOM 3297 C CA . LEU B 1 124 ? -7.637 -6.332 -16.906 1 87.56 124 LEU B CA 1
ATOM 3298 C C . LEU B 1 124 ? -6.5 -5.645 -17.656 1 87.56 124 LEU B C 1
ATOM 3300 O O . LEU B 1 124 ? -5.348 -6.074 -17.578 1 87.56 124 LEU B O 1
ATOM 3304 N N . SER B 1 125 ? -6.691 -4.516 -18.141 1 87.19 125 SER B N 1
ATOM 3305 C CA . SER B 1 125 ? -5.773 -3.873 -19.078 1 87.19 125 SER B CA 1
ATOM 3306 C C . SER B 1 125 ? -4.504 -3.404 -18.375 1 87.19 125 SER B C 1
ATOM 3308 O O . SER B 1 125 ? -3.447 -3.299 -19 1 87.19 125 SER B O 1
ATOM 3310 N N . SER B 1 126 ? -4.578 -3.195 -17.109 1 93.38 126 SER B N 1
ATOM 3311 C CA . SER B 1 126 ? -3.432 -2.625 -16.422 1 93.38 126 SER B CA 1
ATOM 3312 C C . SER B 1 126 ? -2.586 -3.713 -15.766 1 93.38 126 SER B C 1
ATOM 3314 O O . SER B 1 126 ? -1.451 -3.463 -15.352 1 93.38 126 SER B O 1
ATOM 3316 N N . LEU B 1 127 ? -3.078 -4.906 -15.695 1 96 127 LEU B N 1
ATOM 3317 C CA . LEU B 1 127 ? -2.428 -5.945 -14.906 1 96 127 LEU B CA 1
ATOM 3318 C C . LEU B 1 127 ? -1.102 -6.355 -15.539 1 96 127 LEU B C 1
ATOM 3320 O O . LEU B 1 127 ? -0.055 -6.293 -14.891 1 96 127 LEU B O 1
ATOM 3324 N N . LEU B 1 128 ? -1.172 -6.746 -16.812 1 95.94 128 LEU B N 1
ATOM 3325 C CA . LEU B 1 128 ? 0.024 -7.27 -17.469 1 95.94 128 LEU B CA 1
ATOM 3326 C C . LEU B 1 128 ? 1.116 -6.207 -17.531 1 95.94 128 LEU B C 1
ATOM 3328 O O . LEU B 1 128 ? 2.268 -6.473 -17.172 1 95.94 128 LEU B O 1
ATOM 3332 N N . PRO B 1 129 ? 0.803 -4.992 -17.938 1 96.56 129 PRO B N 1
ATOM 3333 C CA . PRO B 1 129 ? 1.834 -3.955 -17.906 1 96.56 129 PRO B CA 1
ATOM 3334 C C . PRO B 1 129 ? 2.449 -3.775 -16.531 1 96.56 129 PRO B C 1
ATOM 3336 O O . PRO B 1 129 ? 3.652 -3.531 -16.406 1 96.56 129 PRO B O 1
ATOM 3339 N N . ARG B 1 130 ? 1.706 -3.824 -15.508 1 97 130 ARG B N 1
ATOM 3340 C CA . ARG B 1 130 ? 2.221 -3.693 -14.148 1 97 130 ARG B CA 1
ATOM 3341 C C . ARG B 1 130 ? 3.166 -4.84 -13.805 1 97 130 ARG B C 1
ATOM 3343 O O . ARG B 1 130 ? 4.223 -4.625 -13.211 1 97 130 ARG B O 1
ATOM 3350 N N . VAL B 1 131 ? 2.787 -6.023 -14.156 1 97.75 131 VAL B N 1
ATOM 3351 C CA . VAL B 1 131 ? 3.613 -7.203 -13.914 1 97.75 131 VAL B CA 1
ATOM 3352 C C . VAL B 1 131 ? 4.953 -7.047 -14.633 1 97.75 131 VAL B C 1
ATOM 3354 O O . VAL B 1 131 ? 6.008 -7.305 -14.047 1 97.75 131 VAL B O 1
ATOM 3357 N N . LEU B 1 132 ? 4.879 -6.59 -15.836 1 96.44 132 LEU B N 1
ATOM 3358 C CA . LEU B 1 132 ? 6.062 -6.535 -16.688 1 96.44 132 LEU B CA 1
ATOM 3359 C C . LEU B 1 132 ? 6.992 -5.41 -16.25 1 96.44 132 LEU B C 1
ATOM 3361 O O . LEU B 1 132 ? 8.211 -5.496 -16.422 1 96.44 132 LEU B O 1
ATOM 3365 N N . SER B 1 133 ? 6.48 -4.414 -15.625 1 96.56 133 SER B N 1
ATOM 3366 C CA . SER B 1 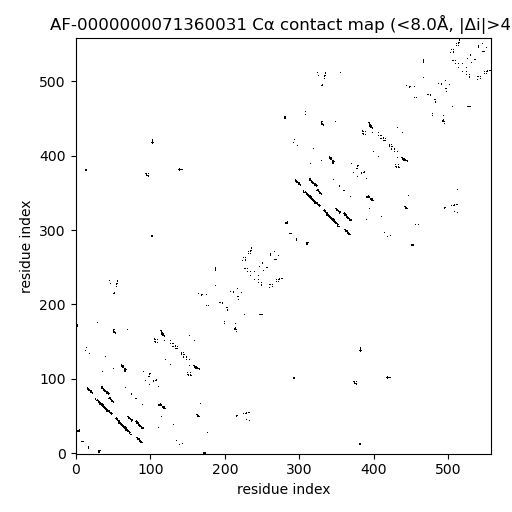133 ? 7.289 -3.244 -15.297 1 96.56 133 SER B CA 1
ATOM 3367 C C . SER B 1 133 ? 7.785 -3.301 -13.859 1 96.56 133 SER B C 1
ATOM 3369 O O . SER B 1 133 ? 8.633 -2.506 -13.461 1 96.56 133 SER B O 1
ATOM 3371 N N . LEU B 1 134 ? 7.324 -4.211 -13.094 1 97.19 134 LEU B N 1
ATOM 3372 C CA . LEU B 1 134 ? 7.566 -4.23 -11.656 1 97.19 134 LEU B CA 1
ATOM 3373 C C . LEU B 1 134 ? 9.062 -4.297 -11.359 1 97.19 134 LEU B C 1
ATOM 3375 O O . LEU B 1 134 ? 9.547 -3.633 -10.438 1 97.19 134 LEU B O 1
ATOM 3379 N N . GLU B 1 135 ? 9.773 -5.066 -12.117 1 94.44 135 GLU B N 1
ATOM 3380 C CA . GLU B 1 135 ? 11.203 -5.289 -11.898 1 94.44 135 GLU B CA 1
ATOM 3381 C C . GLU B 1 135 ? 11.977 -3.975 -11.93 1 94.44 135 GLU B C 1
ATOM 3383 O O . GLU B 1 135 ? 12.961 -3.811 -11.211 1 94.44 135 GLU B O 1
ATOM 3388 N N . SER B 1 136 ? 11.539 -3.025 -12.672 1 94.88 136 SER B N 1
ATOM 3389 C CA . SER B 1 136 ? 12.266 -1.776 -12.875 1 94.88 136 SER B CA 1
ATOM 3390 C C . SER B 1 136 ? 11.859 -0.726 -11.844 1 94.88 136 SER B C 1
ATOM 3392 O O . SER B 1 136 ? 12.477 0.339 -11.758 1 94.88 136 SER B O 1
ATOM 3394 N N . MET B 1 137 ? 10.836 -1.001 -11.164 1 94.81 137 MET B N 1
ATOM 3395 C CA . MET B 1 137 ? 10.359 -0.04 -10.172 1 94.81 137 MET B CA 1
ATOM 3396 C C . MET B 1 137 ? 11.273 -0.021 -8.953 1 94.81 137 MET B C 1
ATOM 3398 O O . MET B 1 137 ? 11.906 -1.028 -8.633 1 94.81 137 MET B O 1
ATOM 3402 N N . GLU B 1 138 ? 11.359 1.117 -8.312 1 93.31 138 GLU B N 1
ATOM 3403 C CA . GLU B 1 138 ? 12.172 1.308 -7.105 1 93.31 138 GLU B CA 1
ATOM 3404 C C . GLU B 1 138 ? 11.367 1.996 -6.008 1 93.31 138 GLU B C 1
ATOM 3406 O O . GLU B 1 138 ? 10.305 2.572 -6.273 1 93.31 138 GLU B O 1
ATOM 3411 N N . GLY B 1 139 ? 11.891 1.866 -4.793 1 94.69 139 GLY B N 1
ATOM 3412 C CA . GLY B 1 139 ? 11.234 2.539 -3.682 1 94.69 139 GLY B CA 1
ATOM 3413 C C . GLY B 1 139 ? 9.773 2.15 -3.527 1 94.69 139 GLY B C 1
ATOM 3414 O O . GLY B 1 139 ? 9.406 0.991 -3.736 1 94.69 139 GLY B O 1
ATOM 3415 N N . PHE B 1 140 ? 8.984 3.037 -3.105 1 97.44 140 PHE B N 1
ATOM 3416 C CA . PHE B 1 140 ? 7.574 2.773 -2.844 1 97.44 140 PHE B CA 1
ATOM 3417 C C . PHE B 1 140 ? 6.891 2.219 -4.086 1 97.44 140 PHE B C 1
ATOM 3419 O O . PHE B 1 140 ? 5.98 1.391 -3.984 1 97.44 140 PHE B O 1
ATOM 3426 N N . GLY B 1 141 ? 7.316 2.662 -5.227 1 97.12 141 GLY B N 1
ATOM 3427 C CA . GLY B 1 141 ? 6.73 2.176 -6.469 1 97.12 141 GLY B CA 1
ATOM 3428 C C . GLY B 1 141 ? 6.785 0.664 -6.598 1 97.12 141 GLY B C 1
ATOM 3429 O O . GLY B 1 141 ? 5.891 0.056 -7.191 1 97.12 141 GLY B O 1
ATOM 3430 N N . HIS B 1 142 ? 7.797 0.097 -6.066 1 97.5 142 HIS B N 1
ATOM 3431 C CA . HIS B 1 142 ? 7.977 -1.348 -6.152 1 97.5 142 HIS B CA 1
ATOM 3432 C C . HIS B 1 142 ? 6.922 -2.086 -5.336 1 97.5 142 HIS B C 1
ATOM 3434 O O . HIS B 1 142 ? 6.184 -2.916 -5.871 1 97.5 142 HIS B O 1
ATOM 3440 N N . ILE B 1 143 ? 6.758 -1.729 -4.066 1 98.12 143 ILE B N 1
ATOM 3441 C CA . ILE B 1 143 ? 5.793 -2.398 -3.197 1 98.12 143 ILE B CA 1
ATOM 3442 C C . ILE B 1 143 ? 4.375 -2.006 -3.602 1 98.12 143 ILE B C 1
ATOM 3444 O O . ILE B 1 143 ? 3.451 -2.82 -3.52 1 98.12 143 ILE B O 1
ATOM 3448 N N . ASN B 1 144 ? 4.195 -0.769 -3.986 1 98.19 144 ASN B N 1
ATOM 3449 C CA . ASN B 1 144 ? 2.895 -0.329 -4.473 1 98.19 144 ASN B CA 1
ATOM 3450 C C . ASN B 1 144 ? 2.469 -1.108 -5.715 1 98.19 144 ASN B C 1
ATOM 3452 O O . ASN B 1 144 ? 1.284 -1.387 -5.902 1 98.19 144 ASN B O 1
ATOM 3456 N N . GLY B 1 145 ? 3.42 -1.338 -6.594 1 98 145 GLY B N 1
ATOM 3457 C CA . GLY B 1 145 ? 3.141 -2.162 -7.762 1 98 145 GLY B CA 1
ATOM 3458 C C . GLY B 1 145 ? 2.629 -3.545 -7.406 1 98 145 GLY B C 1
ATOM 3459 O O . GLY B 1 145 ? 1.646 -4.016 -7.98 1 98 145 GLY B O 1
ATOM 3460 N N . LEU B 1 146 ? 3.273 -4.199 -6.508 1 98.56 146 LEU B N 1
ATOM 3461 C CA . LEU B 1 146 ? 2.826 -5.516 -6.062 1 98.56 146 LEU B CA 1
ATOM 3462 C C . LEU B 1 146 ? 1.41 -5.449 -5.5 1 98.56 146 LEU B C 1
ATOM 3464 O O . LEU B 1 146 ? 0.562 -6.273 -5.848 1 98.56 146 LEU B O 1
ATOM 3468 N N . LEU B 1 147 ? 1.17 -4.434 -4.641 1 98.56 147 LEU B N 1
ATOM 3469 C CA . LEU B 1 147 ? -0.144 -4.293 -4.023 1 98.56 147 LEU B CA 1
ATOM 3470 C C . LEU B 1 147 ? -1.224 -4.094 -5.082 1 98.56 147 LEU B C 1
ATOM 3472 O O . LEU B 1 147 ? -2.307 -4.672 -4.988 1 98.56 147 LEU B O 1
ATOM 3476 N N . ASN B 1 148 ? -0.944 -3.312 -6.039 1 98.19 148 ASN B N 1
ATOM 3477 C CA . ASN B 1 148 ? -1.9 -3.084 -7.117 1 98.19 148 ASN B CA 1
ATOM 3478 C C . ASN B 1 148 ? -2.152 -4.355 -7.922 1 98.19 148 ASN B C 1
ATOM 3480 O O . ASN B 1 148 ? -3.285 -4.633 -8.32 1 98.19 148 ASN B O 1
ATOM 3484 N N . ILE B 1 149 ? -1.121 -5.09 -8.211 1 98.38 149 ILE B N 1
ATOM 3485 C CA . ILE B 1 149 ? -1.25 -6.359 -8.914 1 98.38 149 ILE B CA 1
ATOM 3486 C C . ILE B 1 149 ? -2.15 -7.305 -8.125 1 98.38 149 ILE B C 1
ATOM 3488 O O . ILE B 1 149 ? -3.094 -7.879 -8.672 1 98.38 149 ILE B O 1
ATOM 3492 N N . LEU B 1 150 ? -1.888 -7.449 -6.855 1 98.44 150 LEU B N 1
ATOM 3493 C CA . LEU B 1 150 ? -2.654 -8.344 -5.992 1 98.44 150 LEU B CA 1
ATOM 3494 C C . LEU B 1 150 ? -4.113 -7.902 -5.918 1 98.44 150 LEU B C 1
ATOM 3496 O O . LEU B 1 150 ? -5.02 -8.742 -5.902 1 98.44 150 LEU B O 1
ATOM 3500 N N . ASP B 1 151 ? -4.309 -6.605 -5.863 1 97.81 151 ASP B N 1
ATOM 3501 C CA . ASP B 1 151 ? -5.676 -6.09 -5.832 1 97.81 151 ASP B CA 1
ATOM 3502 C C . ASP B 1 151 ? -6.43 -6.453 -7.109 1 97.81 151 ASP B C 1
ATOM 3504 O O . ASP B 1 151 ? -7.586 -6.879 -7.051 1 97.81 151 ASP B O 1
ATOM 3508 N N . GLU B 1 152 ? -5.824 -6.238 -8.227 1 97 152 GLU B N 1
ATOM 3509 C CA . GLU B 1 152 ? -6.457 -6.543 -9.508 1 97 152 GLU B CA 1
ATOM 3510 C C . GLU B 1 152 ? -6.758 -8.031 -9.633 1 97 152 GLU B C 1
ATOM 3512 O O . GLU B 1 152 ? -7.844 -8.414 -10.078 1 97 152 GLU B O 1
ATOM 3517 N N . ILE B 1 153 ? -5.797 -8.883 -9.242 1 97.5 153 ILE B N 1
ATOM 3518 C CA . ILE B 1 153 ? -6.004 -10.32 -9.297 1 97.5 153 ILE B CA 1
ATOM 3519 C C . ILE B 1 153 ? -7.152 -10.719 -8.375 1 97.5 153 ILE B C 1
ATOM 3521 O O . ILE B 1 153 ? -8.039 -11.477 -8.766 1 97.5 153 ILE B O 1
ATOM 3525 N N . SER B 1 154 ? -7.145 -10.172 -7.18 1 96.5 154 SER B N 1
ATOM 3526 C CA . SER B 1 154 ? -8.133 -10.562 -6.18 1 96.5 154 SER B CA 1
ATOM 3527 C C . SER B 1 154 ? -9.531 -10.102 -6.574 1 96.5 154 SER B C 1
ATOM 3529 O O . SER B 1 154 ? -10.523 -10.719 -6.191 1 96.5 154 SER B O 1
ATOM 3531 N N . ALA B 1 155 ? -9.617 -9.039 -7.324 1 94 155 ALA B N 1
ATOM 3532 C CA . ALA B 1 155 ? -10.906 -8.469 -7.711 1 94 155 ALA B CA 1
ATOM 3533 C C . ALA B 1 155 ? -11.461 -9.164 -8.953 1 94 155 ALA B C 1
ATOM 3535 O O . ALA B 1 155 ? -12.641 -9.023 -9.273 1 94 155 ALA B O 1
ATOM 3536 N N . ASN B 1 156 ? -10.57 -9.875 -9.648 1 92.69 156 ASN B N 1
ATOM 3537 C CA . ASN B 1 156 ? -10.953 -10.508 -10.906 1 92.69 156 ASN B CA 1
ATOM 3538 C C . ASN B 1 156 ? -11.875 -11.703 -10.672 1 92.69 156 ASN B C 1
ATOM 3540 O O . ASN B 1 156 ? -11.492 -12.664 -10.008 1 92.69 156 ASN B O 1
ATOM 3544 N N . THR B 1 157 ? -13 -11.719 -11.234 1 86.38 157 THR B N 1
ATOM 3545 C CA . THR B 1 157 ? -13.984 -12.781 -11.031 1 86.38 157 THR B CA 1
ATOM 3546 C C . THR B 1 157 ? -13.766 -13.914 -12.031 1 86.38 157 THR B C 1
ATOM 3548 O O . THR B 1 157 ? -14.344 -14.992 -11.883 1 86.38 157 THR B O 1
ATOM 3551 N N . GLU B 1 158 ? -12.906 -13.766 -12.977 1 87.94 158 GLU B N 1
ATOM 3552 C CA . GLU B 1 158 ? -12.695 -14.75 -14.031 1 87.94 158 GLU B CA 1
ATOM 3553 C C . GLU B 1 158 ? -11.531 -15.68 -13.695 1 87.94 158 GLU B C 1
ATOM 3555 O O . GLU B 1 158 ? -11.156 -16.531 -14.508 1 87.94 158 GLU B O 1
ATOM 3560 N N . ASN B 1 159 ? -10.977 -15.516 -12.531 1 90.06 159 ASN B N 1
ATOM 3561 C CA . ASN B 1 159 ? -9.883 -16.375 -12.125 1 90.06 159 ASN B CA 1
ATOM 3562 C C . ASN B 1 159 ? -10.32 -17.844 -12.047 1 90.06 159 ASN B C 1
ATOM 3564 O O . ASN B 1 159 ? -11.477 -18.125 -11.758 1 90.06 159 ASN B O 1
ATOM 3568 N N . GLU B 1 160 ? -9.383 -18.703 -12.398 1 92.44 160 GLU B N 1
ATOM 3569 C CA . GLU B 1 160 ? -9.641 -20.125 -12.336 1 92.44 160 GLU B CA 1
ATOM 3570 C C . GLU B 1 160 ? -8.789 -20.797 -11.258 1 92.44 160 GLU B C 1
ATOM 3572 O O . GLU B 1 160 ? -7.562 -20.859 -11.375 1 92.44 160 GLU B O 1
ATOM 3577 N N . LEU B 1 161 ? -9.438 -21.25 -10.227 1 93.31 161 LEU B N 1
ATOM 3578 C CA . LEU B 1 161 ? -8.734 -22.094 -9.266 1 93.31 161 LEU B CA 1
ATOM 3579 C C . LEU B 1 161 ? -8.352 -23.422 -9.891 1 93.31 161 LEU B C 1
ATOM 3581 O O . LEU B 1 161 ? -9.219 -24.219 -10.273 1 93.31 161 LEU B O 1
ATOM 3585 N N . ILE B 1 162 ? -7.074 -23.656 -9.961 1 93.44 162 ILE B N 1
ATOM 3586 C CA . ILE B 1 162 ? -6.68 -24.828 -10.75 1 93.44 162 ILE B CA 1
ATOM 3587 C C . ILE B 1 162 ? -6.277 -25.969 -9.812 1 93.44 162 ILE B C 1
ATOM 3589 O O . ILE B 1 162 ? -6.18 -27.109 -10.242 1 93.44 162 ILE B O 1
ATOM 3593 N N . THR B 1 163 ? -5.996 -25.688 -8.617 1 92.06 163 THR B N 1
ATOM 3594 C CA . THR B 1 163 ? -5.742 -26.719 -7.625 1 92.06 163 THR B CA 1
ATOM 3595 C C . THR B 1 163 ? -6.996 -27 -6.801 1 92.06 163 THR B C 1
ATOM 3597 O O . THR B 1 163 ? -7.75 -26.078 -6.477 1 92.06 163 THR B O 1
ATOM 3600 N N . ASN B 1 164 ? -7.195 -28.25 -6.453 1 84.31 164 ASN B N 1
ATOM 3601 C CA . ASN B 1 164 ? -8.391 -28.625 -5.695 1 84.31 164 ASN B CA 1
ATOM 3602 C C . ASN B 1 164 ? -8.117 -28.641 -4.195 1 84.31 164 ASN B C 1
ATOM 3604 O O . ASN B 1 164 ? -8.914 -28.125 -3.41 1 84.31 164 ASN B O 1
ATOM 3608 N N . GLU B 1 165 ? -7.055 -29.281 -3.83 1 79.5 165 GLU B N 1
ATOM 3609 C CA . GLU B 1 165 ? -6.746 -29.438 -2.412 1 79.5 165 GLU B CA 1
ATOM 3610 C C . GLU B 1 165 ? -5.344 -28.938 -2.09 1 79.5 165 GLU B C 1
ATOM 3612 O O . GLU B 1 165 ? -4.418 -29.109 -2.885 1 79.5 165 GLU B O 1
ATOM 3617 N N . PRO B 1 166 ? -5.375 -28.344 -0.897 1 77.88 166 PRO B N 1
ATOM 3618 C CA . PRO B 1 166 ? -4.02 -28 -0.46 1 77.88 166 PRO B CA 1
ATOM 3619 C C . PRO B 1 166 ? -3.162 -29.234 -0.177 1 77.88 166 PRO B C 1
ATOM 3621 O O . PRO B 1 166 ? -3.67 -30.25 0.323 1 77.88 166 PRO B O 1
ATOM 3624 N N . ILE B 1 167 ? -1.978 -29.203 -0.647 1 76.38 167 ILE B N 1
ATOM 3625 C CA . ILE B 1 167 ? -1.032 -30.281 -0.365 1 76.38 167 ILE B CA 1
ATOM 3626 C C . ILE B 1 167 ? -0.127 -29.875 0.797 1 76.38 167 ILE B C 1
ATOM 3628 O O . ILE B 1 167 ? 0.684 -28.953 0.673 1 76.38 167 ILE B O 1
ATOM 3632 N N . ASP B 1 168 ? -0.385 -30.469 1.903 1 70.69 168 ASP B N 1
ATOM 3633 C CA . ASP B 1 168 ? 0.367 -30.125 3.105 1 70.69 168 ASP B CA 1
ATOM 3634 C C . ASP B 1 168 ? 1.473 -31.141 3.373 1 70.69 168 ASP B C 1
ATOM 3636 O O . ASP B 1 168 ? 2.262 -30.969 4.305 1 70.69 168 ASP B O 1
ATOM 3640 N N . SER B 1 169 ? 1.468 -32.188 2.545 1 66.81 169 SER B N 1
ATOM 3641 C CA . SER B 1 169 ? 2.488 -33.188 2.807 1 66.81 169 SER B CA 1
ATOM 3642 C C . SER B 1 169 ? 3.832 -32.781 2.207 1 66.81 169 SER B C 1
ATOM 3644 O O . SER B 1 169 ? 3.879 -32.062 1.207 1 66.81 169 SER B O 1
ATOM 3646 N N . PHE B 1 170 ? 4.871 -32.938 3.088 1 63.53 170 PHE B N 1
ATOM 3647 C CA . PHE B 1 170 ? 6.211 -32.594 2.625 1 63.53 170 PHE B CA 1
ATOM 3648 C C . PHE B 1 170 ? 7.109 -33.812 2.605 1 63.53 170 PHE B C 1
ATOM 3650 O O . PHE B 1 170 ? 7.316 -34.469 3.639 1 63.53 170 PHE B O 1
ATOM 3657 N N . ASP B 1 171 ? 7.406 -34.219 1.325 1 72.06 171 ASP B N 1
ATOM 3658 C CA . ASP B 1 171 ? 8.43 -35.219 1.144 1 72.06 171 ASP B CA 1
ATOM 3659 C C . ASP B 1 171 ? 9.828 -34.625 1.295 1 72.06 171 ASP B C 1
ATOM 3661 O O . ASP B 1 171 ? 10.422 -34.188 0.318 1 72.06 171 ASP B O 1
ATOM 3665 N N . SER B 1 172 ? 10.344 -34.656 2.506 1 64.12 172 SER B N 1
ATOM 3666 C CA . SER B 1 172 ? 11.625 -34.031 2.838 1 64.12 172 SER B CA 1
ATOM 3667 C C . SER B 1 172 ? 12.781 -34.75 2.146 1 64.12 172 SER B C 1
ATOM 3669 O O . SER B 1 172 ? 13.859 -34.188 1.982 1 64.12 172 SER B O 1
ATOM 3671 N N . LYS B 1 173 ? 12.617 -35.969 1.739 1 72.62 173 LYS B N 1
ATOM 3672 C CA . LYS B 1 173 ? 13.703 -36.75 1.16 1 72.62 173 LYS B CA 1
ATOM 3673 C C . LYS B 1 173 ? 13.797 -36.531 -0.346 1 72.62 173 LYS B C 1
ATOM 3675 O O . LYS B 1 173 ? 14.758 -36.969 -0.985 1 72.62 173 LYS B O 1
ATOM 3680 N N . GLY B 1 174 ? 12.867 -35.875 -0.834 1 80.06 174 GLY B N 1
ATOM 3681 C CA . GLY B 1 174 ? 12.883 -35.594 -2.258 1 80.06 174 GLY B CA 1
ATOM 3682 C C . GLY B 1 174 ? 12.578 -36.781 -3.123 1 80.06 174 GLY B C 1
ATOM 3683 O O . GLY B 1 174 ? 12.961 -36.844 -4.293 1 80.06 174 GLY B O 1
ATOM 3684 N N . ILE B 1 175 ? 12.062 -37.781 -2.584 1 87.12 175 ILE B N 1
ATOM 3685 C CA . ILE B 1 175 ? 11.75 -39 -3.312 1 87.12 175 ILE B CA 1
ATOM 3686 C C . ILE B 1 175 ? 10.719 -38.688 -4.402 1 87.12 175 ILE B C 1
ATOM 3688 O O . ILE B 1 175 ? 10.828 -39.188 -5.523 1 87.12 175 ILE B O 1
ATOM 3692 N N . ILE B 1 176 ? 9.836 -37.906 -4.082 1 88.31 176 ILE B N 1
ATOM 3693 C CA . ILE B 1 176 ? 8.773 -37.594 -5.027 1 88.31 176 ILE B CA 1
ATOM 3694 C C . ILE B 1 176 ? 9.359 -36.875 -6.242 1 88.31 176 ILE B C 1
ATOM 3696 O O . ILE B 1 176 ? 8.875 -37.031 -7.363 1 88.31 176 ILE B O 1
ATOM 3700 N N . ASP B 1 177 ? 10.422 -36.156 -6.051 1 83.5 177 ASP B N 1
ATOM 3701 C CA . ASP B 1 177 ? 11.086 -35.469 -7.156 1 83.5 177 ASP B CA 1
ATOM 3702 C C . ASP B 1 177 ? 11.648 -36.5 -8.164 1 83.5 177 ASP B C 1
ATOM 3704 O O . ASP B 1 177 ? 11.5 -36.312 -9.375 1 83.5 177 ASP B O 1
ATOM 3708 N N . GLU B 1 178 ? 12.289 -37.375 -7.613 1 87.25 178 GLU B N 1
ATOM 3709 C CA . GLU B 1 178 ? 12.867 -38.406 -8.453 1 87.25 178 GLU B CA 1
ATOM 3710 C C . GLU B 1 178 ? 11.781 -39.156 -9.227 1 87.25 178 GLU B C 1
ATOM 3712 O O . GLU B 1 178 ? 11.953 -39.469 -10.406 1 87.25 178 GLU B O 1
ATOM 3717 N N . VAL B 1 179 ? 10.781 -39.375 -8.547 1 91 179 VAL B N 1
ATOM 3718 C CA . VAL B 1 179 ? 9.664 -40.125 -9.148 1 91 179 VAL B CA 1
ATOM 3719 C C . VAL B 1 179 ? 9.062 -39.281 -10.281 1 91 179 VAL B C 1
ATOM 3721 O O . VAL B 1 179 ? 8.828 -39.781 -11.375 1 91 179 VAL B O 1
ATOM 3724 N N . LEU B 1 180 ? 8.852 -38.062 -10.031 1 88.38 180 LEU B N 1
ATOM 3725 C CA . LEU B 1 180 ? 8.25 -37.188 -11.023 1 88.38 180 LEU B CA 1
ATOM 3726 C C . LEU B 1 180 ? 9.18 -37 -12.227 1 88.38 180 LEU B C 1
ATOM 3728 O O . LEU B 1 180 ? 8.719 -36.969 -13.367 1 88.38 180 LEU B O 1
ATOM 3732 N N . GLU B 1 181 ? 10.406 -36.875 -12 1 86.69 181 GLU B N 1
ATOM 3733 C CA . GLU B 1 181 ? 11.375 -36.781 -13.086 1 86.69 181 GLU B CA 1
ATOM 3734 C C . GLU B 1 181 ? 11.32 -38 -13.984 1 86.69 181 GLU B C 1
ATOM 3736 O O . GLU B 1 181 ? 11.375 -37.875 -15.211 1 86.69 181 GLU B O 1
ATOM 3741 N N . TYR B 1 182 ? 11.297 -39.094 -13.367 1 90.5 182 TYR B N 1
ATOM 3742 C CA . TYR B 1 182 ? 11.195 -40.312 -14.133 1 90.5 182 TYR B CA 1
ATOM 3743 C C . TYR B 1 182 ? 9.922 -40.344 -14.961 1 90.5 182 TYR B C 1
ATOM 3745 O O . TYR B 1 182 ? 9.953 -40.719 -16.141 1 90.5 182 TYR B O 1
ATOM 3753 N N . ILE B 1 183 ? 8.875 -40 -14.336 1 90.5 183 ILE B N 1
ATOM 3754 C CA . ILE B 1 183 ? 7.582 -40 -15.023 1 90.5 183 ILE B CA 1
ATOM 3755 C C . ILE B 1 183 ? 7.637 -39.062 -16.234 1 90.5 183 ILE B C 1
ATOM 3757 O O . ILE B 1 183 ? 7.219 -39.438 -17.328 1 90.5 183 ILE B O 1
ATOM 3761 N N . PHE B 1 184 ? 8.172 -37.938 -16.109 1 87.12 184 PHE B N 1
ATOM 3762 C CA . PHE B 1 184 ? 8.242 -36.969 -17.188 1 87.12 184 PHE B CA 1
ATOM 3763 C C . PHE B 1 184 ? 9.109 -37.469 -18.328 1 87.12 184 PHE B C 1
ATOM 3765 O O . PHE B 1 184 ? 8.844 -37.188 -19.5 1 87.12 184 PHE B O 1
ATOM 3772 N N . SER B 1 185 ? 10.086 -38.219 -17.953 1 87.56 185 SER B N 1
ATOM 3773 C CA . SER B 1 185 ? 11.023 -38.688 -18.953 1 87.56 185 SER B CA 1
ATOM 3774 C C . SER B 1 185 ? 10.5 -39.938 -19.641 1 87.56 185 SER B C 1
ATOM 3776 O O . SER B 1 185 ? 10.992 -40.344 -20.703 1 87.56 185 SER B O 1
ATOM 3778 N N . HIS B 1 186 ? 9.406 -40.562 -19.047 1 91.69 186 HIS B N 1
ATOM 3779 C CA . HIS B 1 186 ? 9.031 -41.875 -19.562 1 91.69 186 HIS B CA 1
ATOM 3780 C C . HIS B 1 186 ? 7.52 -41.969 -19.734 1 91.69 186 HIS B C 1
ATOM 3782 O O . HIS B 1 186 ? 6.992 -43.062 -19.953 1 91.69 186 HIS B O 1
ATOM 3788 N N . PHE B 1 187 ? 6.824 -40.938 -19.625 1 89.94 187 PHE B N 1
ATOM 3789 C CA . PHE B 1 187 ? 5.367 -41 -19.609 1 89.94 187 PHE B CA 1
ATOM 3790 C C . PHE B 1 187 ? 4.828 -41.594 -20.891 1 89.94 187 PHE B C 1
ATOM 3792 O O . PHE B 1 187 ? 3.689 -42.062 -20.953 1 89.94 187 PHE B O 1
ATOM 3799 N N . ASN B 1 188 ? 5.574 -41.469 -22 1 90.44 188 ASN B N 1
ATOM 3800 C CA . ASN B 1 188 ? 5.129 -41.969 -23.297 1 90.44 188 ASN B CA 1
ATOM 3801 C C . ASN B 1 188 ? 5.359 -43.469 -23.438 1 90.44 188 ASN B C 1
ATOM 3803 O O . ASN B 1 188 ? 5.094 -44.031 -24.5 1 90.44 188 ASN B O 1
ATOM 3807 N N . LYS B 1 189 ? 5.855 -44.125 -22.406 1 91.62 189 LYS B N 1
ATOM 3808 C CA . LYS B 1 189 ? 6.051 -45.562 -22.344 1 91.62 189 LYS B CA 1
ATOM 3809 C C . LYS B 1 189 ? 5.137 -46.219 -21.297 1 91.62 189 LYS B C 1
ATOM 3811 O O . LYS B 1 189 ? 4.309 -45.531 -20.688 1 91.62 189 LYS B O 1
ATOM 3816 N N . ASN B 1 190 ? 5.195 -47.531 -21.297 1 90.25 190 ASN B N 1
ATOM 3817 C CA . ASN B 1 190 ? 4.434 -48.219 -20.281 1 90.25 190 ASN B CA 1
ATOM 3818 C C . ASN B 1 190 ? 5.152 -48.219 -18.938 1 90.25 190 ASN B C 1
ATOM 3820 O O . ASN B 1 190 ? 5.973 -49.094 -18.641 1 90.25 190 ASN B O 1
ATOM 3824 N N . ILE B 1 191 ? 4.785 -47.25 -18.109 1 91.12 191 ILE B N 1
ATOM 3825 C CA . ILE B 1 191 ? 5.375 -47.188 -16.781 1 91.12 191 ILE B CA 1
ATOM 3826 C C . ILE B 1 191 ? 4.605 -48.062 -15.82 1 91.12 191 ILE B C 1
ATOM 3828 O O . ILE B 1 191 ? 3.385 -47.938 -15.68 1 91.12 191 ILE B O 1
ATOM 3832 N N . GLN B 1 192 ? 5.32 -48.906 -15.211 1 91.44 192 GLN B N 1
ATOM 3833 C CA . GLN B 1 192 ? 4.695 -49.781 -14.227 1 91.44 192 GLN B CA 1
ATOM 3834 C C . GLN B 1 192 ? 4.883 -49.25 -12.812 1 91.44 192 GLN B C 1
ATOM 3836 O O . GLN B 1 192 ? 5.906 -48.625 -12.508 1 91.44 192 GLN B O 1
ATOM 3841 N N . LEU B 1 193 ? 3.857 -49.531 -12.023 1 92.31 193 LEU B N 1
ATOM 3842 C CA . LEU B 1 193 ? 3.889 -49.094 -10.633 1 92.31 193 LEU B CA 1
ATOM 3843 C C . LEU B 1 193 ? 5.133 -49.594 -9.93 1 92.31 193 LEU B C 1
ATOM 3845 O O . LEU B 1 193 ? 5.73 -48.906 -9.109 1 92.31 193 LEU B O 1
ATOM 3849 N N . GLU B 1 194 ? 5.504 -50.781 -10.312 1 92.88 194 GLU B N 1
ATOM 3850 C CA . GLU B 1 194 ? 6.637 -51.438 -9.664 1 92.88 194 GLU B CA 1
ATOM 3851 C C . GLU B 1 194 ? 7.941 -50.719 -9.953 1 92.88 194 GLU B C 1
ATOM 3853 O O . GLU B 1 194 ? 8.828 -50.656 -9.102 1 92.88 194 GLU B O 1
ATOM 3858 N N . GLU B 1 195 ? 8.047 -50.25 -11.102 1 92.94 195 GLU B N 1
ATOM 3859 C CA . GLU B 1 195 ? 9.227 -49.469 -11.469 1 92.94 195 GLU B CA 1
ATOM 3860 C C . GLU B 1 195 ? 9.375 -48.25 -10.602 1 92.94 195 GLU B C 1
ATOM 3862 O O . GLU B 1 195 ? 10.477 -47.938 -10.125 1 92.94 195 GLU B O 1
ATOM 3867 N N . LEU B 1 196 ? 8.297 -47.594 -10.391 1 93.5 196 LEU B N 1
ATOM 3868 C CA . LEU B 1 196 ? 8.305 -46.375 -9.586 1 93.5 196 LEU B CA 1
ATOM 3869 C C . LEU B 1 196 ? 8.531 -46.719 -8.109 1 93.5 196 LEU B C 1
ATOM 3871 O O . LEU B 1 196 ? 9.25 -46 -7.418 1 93.5 196 LEU B O 1
ATOM 3875 N N . ALA B 1 197 ? 7.883 -47.719 -7.68 1 94.88 197 ALA B N 1
ATOM 3876 C CA . ALA B 1 197 ? 8.086 -48.156 -6.305 1 94.88 197 ALA B CA 1
ATOM 3877 C C . ALA B 1 197 ? 9.555 -48.469 -6.047 1 94.88 197 ALA B C 1
ATOM 3879 O O . ALA B 1 197 ? 10.078 -48.188 -4.965 1 94.88 197 ALA B O 1
ATOM 3880 N N . ALA B 1 198 ? 10.125 -49.094 -7.031 1 94.38 198 ALA B N 1
ATOM 3881 C CA . ALA B 1 198 ? 11.539 -49.406 -6.922 1 94.38 198 ALA B CA 1
ATOM 3882 C C . ALA B 1 198 ? 12.398 -48.156 -6.812 1 94.38 198 ALA B C 1
ATOM 3884 O O . ALA B 1 198 ? 13.344 -48.125 -6.02 1 94.38 198 ALA B O 1
ATOM 3885 N N . ILE B 1 199 ? 12.102 -47.219 -7.582 1 91.94 199 ILE B N 1
ATOM 3886 C CA . ILE B 1 199 ? 12.805 -45.938 -7.535 1 91.94 199 ILE B CA 1
ATOM 3887 C C . ILE B 1 199 ? 12.672 -45.312 -6.141 1 91.94 199 ILE B C 1
ATOM 3889 O O . ILE B 1 199 ? 13.641 -44.781 -5.605 1 91.94 199 ILE B O 1
ATOM 3893 N N . ALA B 1 200 ? 11.508 -45.438 -5.535 1 92.38 200 ALA B N 1
ATOM 3894 C CA . ALA B 1 200 ? 11.219 -44.875 -4.227 1 92.38 200 ALA B CA 1
ATOM 3895 C C . ALA B 1 200 ? 11.688 -45.812 -3.107 1 92.38 200 ALA B C 1
ATOM 3897 O O . ALA B 1 200 ? 11.617 -45.438 -1.928 1 92.38 200 ALA B O 1
ATOM 3898 N N . LYS B 1 201 ? 12.109 -47 -3.498 1 94 201 LYS B N 1
ATOM 3899 C CA . LYS B 1 201 ? 12.531 -48.031 -2.547 1 94 201 LYS B CA 1
ATOM 3900 C C . LYS B 1 201 ? 11.406 -48.344 -1.572 1 94 201 LYS B C 1
ATOM 3902 O O . LYS B 1 201 ? 11.617 -48.406 -0.359 1 94 201 LYS B O 1
ATOM 3907 N N . MET B 1 202 ? 10.266 -48.562 -2.189 1 95 202 MET B N 1
ATOM 3908 C CA . MET B 1 202 ? 9.07 -48.875 -1.417 1 95 202 MET B CA 1
ATOM 3909 C C . MET B 1 202 ? 8.352 -50.094 -2.02 1 95 202 MET B C 1
ATOM 3911 O O . MET B 1 202 ? 8.586 -50.438 -3.172 1 95 202 MET B O 1
ATOM 3915 N N . SER B 1 203 ? 7.527 -50.656 -1.142 1 95.69 203 SER B N 1
ATOM 3916 C CA . SER B 1 203 ? 6.578 -51.625 -1.707 1 95.69 203 SER B CA 1
ATOM 3917 C C . SER B 1 203 ? 5.539 -50.906 -2.572 1 95.69 203 SER B C 1
ATOM 3919 O O . SER B 1 203 ? 5.336 -49.719 -2.451 1 95.69 203 SER B O 1
ATOM 3921 N N . SER B 1 204 ? 4.918 -51.688 -3.436 1 94.75 204 SER B N 1
ATOM 3922 C CA . SER B 1 204 ? 3.895 -51.125 -4.305 1 94.75 204 SER B CA 1
ATOM 3923 C C . SER B 1 204 ? 2.775 -50.469 -3.494 1 94.75 204 SER B C 1
ATOM 3925 O O . SER B 1 204 ? 2.275 -49.406 -3.852 1 94.75 204 SER B O 1
ATOM 3927 N N . SER B 1 205 ? 2.426 -51.094 -2.457 1 94.88 205 SER B N 1
ATOM 3928 C CA . SER B 1 205 ? 1.355 -50.594 -1.609 1 94.88 205 SER B CA 1
ATOM 3929 C C . SER B 1 205 ? 1.768 -49.281 -0.923 1 94.88 205 SER B C 1
ATOM 3931 O O . SER B 1 205 ? 0.993 -48.344 -0.877 1 94.88 205 SER B O 1
ATOM 3933 N N . ASN B 1 206 ? 2.938 -49.281 -0.398 1 94.88 206 ASN B N 1
ATOM 3934 C CA . ASN B 1 206 ? 3.451 -48.062 0.254 1 94.88 206 ASN B CA 1
ATOM 3935 C C . ASN B 1 206 ? 3.631 -46.938 -0.738 1 94.88 206 ASN B C 1
ATOM 3937 O O . ASN B 1 206 ? 3.377 -45.75 -0.408 1 94.88 206 ASN B O 1
ATOM 3941 N N . PHE B 1 207 ? 4.043 -47.312 -1.864 1 94.5 207 PHE B N 1
ATOM 3942 C CA . PHE B 1 207 ? 4.266 -46.312 -2.891 1 94.5 207 PHE B CA 1
ATOM 3943 C C . PHE B 1 207 ? 2.953 -45.625 -3.295 1 94.5 207 PHE B C 1
ATOM 3945 O O . PHE B 1 207 ? 2.893 -44.406 -3.475 1 94.5 207 PHE B O 1
ATOM 3952 N N . ARG B 1 208 ? 1.948 -46.438 -3.504 1 94.12 208 ARG B N 1
ATOM 3953 C CA . ARG B 1 208 ? 0.648 -45.875 -3.859 1 94.12 208 ARG B CA 1
ATOM 3954 C C . ARG B 1 208 ? 0.21 -44.812 -2.85 1 94.12 208 ARG B C 1
ATOM 3956 O O . ARG B 1 208 ? -0.259 -43.75 -3.229 1 94.12 208 ARG B O 1
ATOM 3963 N N . ARG B 1 209 ? 0.386 -45.094 -1.614 1 93 209 ARG B N 1
ATOM 3964 C CA . ARG B 1 209 ? 0.01 -44.188 -0.55 1 93 209 ARG B CA 1
ATOM 3965 C C . ARG B 1 209 ? 0.897 -42.938 -0.564 1 93 209 ARG B C 1
ATOM 3967 O O . ARG B 1 209 ? 0.404 -41.812 -0.441 1 93 209 ARG B O 1
ATOM 3974 N N . PHE B 1 210 ? 2.139 -43.219 -0.675 1 91.31 210 PHE B N 1
ATOM 3975 C CA . PHE B 1 210 ? 3.131 -42.12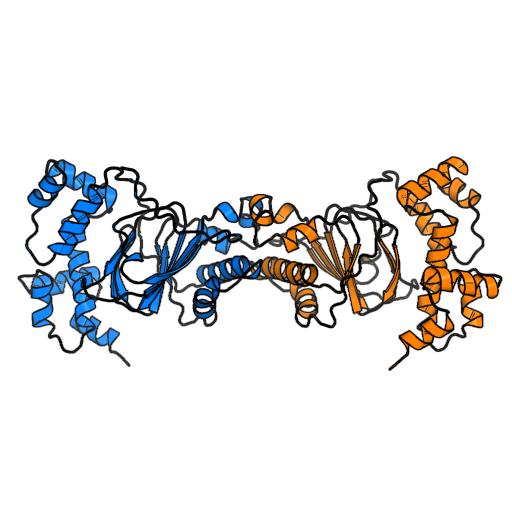5 -0.721 1 91.31 210 PHE B CA 1
ATOM 3976 C C . PHE B 1 210 ? 2.836 -41.188 -1.864 1 91.31 210 PHE B C 1
ATOM 3978 O O . PHE B 1 210 ? 2.842 -39.969 -1.673 1 91.31 210 PHE B O 1
ATOM 3985 N N . PHE B 1 211 ? 2.586 -41.75 -3.016 1 91.94 211 PHE B N 1
ATOM 3986 C CA . PHE B 1 211 ? 2.35 -40.938 -4.215 1 91.94 211 PHE B CA 1
ATOM 3987 C C . PHE B 1 211 ? 1.083 -40.125 -4.066 1 91.94 211 PHE B C 1
ATOM 3989 O O . PHE B 1 211 ? 1.083 -38.906 -4.367 1 91.94 211 PHE B O 1
ATOM 3996 N N . LYS B 1 212 ? 0.066 -40.688 -3.623 1 90.12 212 LYS B N 1
ATOM 3997 C CA . LYS B 1 212 ? -1.204 -40 -3.426 1 90.12 212 LYS B CA 1
ATOM 3998 C C . LYS B 1 212 ? -1.071 -38.906 -2.387 1 90.12 212 LYS B C 1
ATOM 4000 O O . LYS B 1 212 ? -1.665 -37.812 -2.533 1 90.12 212 LYS B O 1
ATOM 4005 N N . LEU B 1 213 ? -0.331 -39.156 -1.454 1 87.12 213 LEU B N 1
ATOM 4006 C CA . LEU B 1 213 ? -0.111 -38.188 -0.393 1 87.12 213 LEU B CA 1
ATOM 4007 C C . LEU B 1 213 ? 0.602 -36.938 -0.931 1 87.12 213 LEU B C 1
ATOM 4009 O O . LEU B 1 213 ? 0.308 -35.812 -0.513 1 87.12 213 LEU B O 1
ATOM 4013 N N . ASN B 1 214 ? 1.46 -37.125 -1.849 1 86.81 214 ASN B N 1
ATOM 4014 C CA . ASN B 1 214 ? 2.324 -36.031 -2.293 1 86.81 214 ASN B CA 1
ATOM 4015 C C . ASN B 1 214 ? 1.775 -35.375 -3.549 1 86.81 214 ASN B C 1
ATOM 4017 O O . ASN B 1 214 ? 2.18 -34.25 -3.887 1 86.81 214 ASN B O 1
ATOM 4021 N N . THR B 1 215 ? 0.908 -36.062 -4.262 1 86.94 215 THR B N 1
ATOM 4022 C CA . THR B 1 215 ? 0.391 -35.469 -5.5 1 86.94 215 THR B CA 1
ATOM 4023 C C . THR B 1 215 ? -1.129 -35.344 -5.441 1 86.94 215 THR B C 1
ATOM 4025 O O . THR B 1 215 ? -1.73 -34.656 -6.273 1 86.94 215 THR B O 1
ATOM 4028 N N . LYS B 1 216 ? -1.713 -36.031 -4.52 1 88.31 216 LYS B N 1
ATOM 4029 C CA . LYS B 1 216 ? -3.156 -36.062 -4.312 1 88.31 216 LYS B CA 1
ATOM 4030 C C . LYS B 1 216 ? -3.854 -36.75 -5.48 1 88.31 216 LYS B C 1
ATOM 4032 O O . LYS B 1 216 ? -5.059 -36.594 -5.68 1 88.31 216 LYS B O 1
ATOM 4037 N N . LYS B 1 217 ? -3.076 -37.5 -6.234 1 89 217 LYS B N 1
ATOM 4038 C CA . LYS B 1 217 ? -3.582 -38.25 -7.375 1 89 217 LYS B CA 1
ATOM 4039 C C . LYS B 1 217 ? -3.078 -39.719 -7.34 1 89 217 LYS B C 1
ATOM 4041 O O . LYS B 1 217 ? -2.031 -40 -6.754 1 89 217 LYS B O 1
ATOM 4046 N N . SER B 1 218 ? -3.914 -40.562 -7.918 1 91.56 218 SER B N 1
ATOM 4047 C CA . SER B 1 218 ? -3.375 -41.906 -8.18 1 91.56 218 SER B CA 1
ATOM 4048 C C . SER B 1 218 ? -2.297 -41.844 -9.258 1 91.56 218 SER B C 1
ATOM 4050 O O . SER B 1 218 ? -2.262 -40.938 -10.07 1 91.56 218 SER B O 1
ATOM 4052 N N . PHE B 1 219 ? -1.476 -42.875 -9.148 1 89.06 219 PHE B N 1
ATOM 4053 C CA . PHE B 1 219 ? -0.402 -42.969 -10.125 1 89.06 219 PHE B CA 1
ATOM 4054 C C . PHE B 1 219 ? -0.962 -43 -11.547 1 89.06 219 PHE B C 1
ATOM 4056 O O . PHE B 1 219 ? -0.499 -42.25 -12.406 1 89.06 219 PHE B O 1
ATOM 4063 N N . SER B 1 220 ? -1.987 -43.75 -11.805 1 91.31 220 SER B N 1
ATOM 4064 C CA . SER B 1 220 ? -2.588 -43.875 -13.133 1 91.31 220 SER B CA 1
ATOM 4065 C C . SER B 1 220 ? -3.232 -42.562 -13.562 1 91.31 220 SER B C 1
ATOM 4067 O O . SER B 1 220 ? -3.121 -42.156 -14.719 1 91.31 220 SER B O 1
ATOM 4069 N N . GLY B 1 221 ? -3.889 -41.969 -12.617 1 92.81 221 GLY B N 1
ATOM 4070 C CA . GLY B 1 221 ? -4.492 -40.688 -12.898 1 92.81 221 GLY B CA 1
ATOM 4071 C C . GLY B 1 221 ? -3.479 -39.625 -13.25 1 92.81 221 GLY B C 1
ATOM 4072 O O . GLY B 1 221 ? -3.695 -38.844 -14.18 1 92.81 221 GLY B O 1
ATOM 4073 N N . PHE B 1 222 ? -2.441 -39.656 -12.539 1 92.69 222 PHE B N 1
ATOM 4074 C CA . PHE B 1 222 ? -1.374 -38.688 -12.758 1 92.69 222 PHE B CA 1
ATOM 4075 C C . PHE B 1 222 ? -0.759 -38.844 -14.141 1 92.69 222 PHE B C 1
ATOM 4077 O O . PHE B 1 222 ? -0.584 -37.875 -14.875 1 92.69 222 PHE B O 1
ATOM 4084 N N . ILE B 1 223 ? -0.442 -40.031 -14.523 1 92.81 223 ILE B N 1
ATOM 4085 C CA . ILE B 1 223 ? 0.137 -40.344 -15.828 1 92.81 223 ILE B CA 1
ATOM 4086 C C . ILE B 1 223 ? -0.83 -39.906 -16.938 1 92.81 223 ILE B C 1
ATOM 4088 O O . ILE B 1 223 ? -0.417 -39.312 -17.938 1 92.81 223 ILE B O 1
ATOM 4092 N N . LYS B 1 224 ? -2.068 -40.188 -16.734 1 93.5 224 LYS B N 1
ATOM 4093 C CA . LYS B 1 224 ? -3.096 -39.812 -17.688 1 93.5 224 LYS B CA 1
ATOM 4094 C C . LYS B 1 224 ? -3.062 -38.281 -17.938 1 93.5 224 LYS B C 1
ATOM 4096 O O . LYS B 1 224 ? -3.062 -37.844 -19.094 1 93.5 224 LYS B O 1
ATOM 4101 N N . GLU B 1 225 ? -2.988 -37.594 -16.938 1 93.5 225 GLU B N 1
ATOM 4102 C CA . GLU B 1 225 ? -3.035 -36.156 -17.047 1 93.5 225 GLU B CA 1
ATOM 4103 C C . GLU B 1 225 ? -1.767 -35.594 -17.703 1 93.5 225 GLU B C 1
ATOM 4105 O O . GLU B 1 225 ? -1.822 -34.656 -18.469 1 93.5 225 GLU B O 1
ATOM 4110 N N . ILE B 1 226 ? -0.647 -36.125 -17.359 1 92 226 ILE B N 1
ATOM 4111 C CA . ILE B 1 226 ? 0.606 -35.75 -17.984 1 92 226 ILE B CA 1
ATOM 4112 C C . ILE B 1 226 ? 0.538 -36 -19.484 1 92 226 ILE B C 1
ATOM 4114 O O . ILE B 1 226 ? 0.932 -35.125 -20.281 1 92 226 ILE B O 1
ATOM 4118 N N . ARG B 1 227 ? 0.076 -37.156 -19.828 1 92.88 227 ARG B N 1
ATOM 4119 C CA . ARG B 1 227 ? -0.02 -37.531 -21.234 1 92.88 227 ARG B CA 1
ATOM 4120 C C . ARG B 1 227 ? -0.969 -36.625 -21.984 1 92.88 227 ARG B C 1
ATOM 4122 O O . ARG B 1 227 ? -0.664 -36.188 -23.109 1 92.88 227 ARG B O 1
ATOM 4129 N N . ILE B 1 228 ? -2.062 -36.344 -21.391 1 92.81 228 ILE B N 1
ATOM 4130 C CA . ILE B 1 228 ? -3.045 -35.469 -22.031 1 92.81 228 ILE B CA 1
ATOM 4131 C C . ILE B 1 228 ? -2.486 -34.062 -22.141 1 92.81 228 ILE B C 1
ATOM 4133 O O . ILE B 1 228 ? -2.689 -33.375 -23.141 1 92.81 228 ILE B O 1
ATOM 4137 N N . ALA B 1 229 ? -1.82 -33.594 -21.125 1 90.44 229 ALA B N 1
ATOM 4138 C CA . ALA B 1 229 ? -1.175 -32.281 -21.172 1 90.44 229 ALA B CA 1
ATOM 4139 C C . ALA B 1 229 ? -0.186 -32.219 -22.344 1 90.44 229 ALA B C 1
ATOM 4141 O O . ALA B 1 229 ? -0.129 -31.203 -23.047 1 90.44 229 ALA B O 1
ATOM 4142 N N . HIS B 1 230 ? 0.526 -33.219 -22.5 1 87.81 230 HIS B N 1
ATOM 4143 C CA . HIS B 1 230 ? 1.468 -33.312 -23.609 1 87.81 230 HIS B CA 1
ATOM 4144 C C . HIS B 1 230 ? 0.741 -33.312 -24.953 1 87.81 230 HIS B C 1
ATOM 4146 O O . HIS B 1 230 ? 1.192 -32.656 -25.906 1 87.81 230 HIS B O 1
ATOM 4152 N N . ALA B 1 231 ? -0.29 -34 -24.969 1 90.06 231 ALA B N 1
ATOM 4153 C CA . ALA B 1 231 ? -1.098 -34.031 -26.188 1 90.06 231 ALA B CA 1
ATOM 4154 C C . ALA B 1 231 ? -1.583 -32.625 -26.562 1 90.06 231 ALA B C 1
ATOM 4156 O O . ALA B 1 231 ? -1.54 -32.25 -27.734 1 90.06 231 ALA B O 1
ATOM 4157 N N . CYS B 1 232 ? -2.031 -31.969 -25.578 1 88.56 232 CYS B N 1
ATOM 4158 C CA . CYS B 1 232 ? -2.525 -30.609 -25.797 1 88.56 232 CYS B CA 1
ATOM 4159 C C . CYS B 1 232 ? -1.434 -29.719 -26.375 1 88.56 232 CYS B C 1
ATOM 4161 O O . CYS B 1 232 ? -1.699 -28.891 -27.25 1 88.56 232 CYS B O 1
ATOM 4163 N N . LYS B 1 233 ? -0.327 -29.875 -25.953 1 83.75 233 LYS B N 1
ATOM 4164 C CA . LYS B 1 233 ? 0.806 -29.125 -26.469 1 83.75 233 LYS B CA 1
ATOM 4165 C C . LYS B 1 233 ? 1.045 -29.438 -27.953 1 83.75 233 LYS B C 1
ATOM 4167 O O . LYS B 1 233 ? 1.247 -28.531 -28.766 1 83.75 233 LYS B O 1
ATOM 4172 N N . LEU B 1 234 ? 0.978 -30.672 -28.25 1 84.81 234 LEU B N 1
ATOM 4173 C CA . LEU B 1 234 ? 1.229 -31.125 -29.609 1 84.81 234 LEU B CA 1
ATOM 4174 C C . LEU B 1 234 ? 0.113 -30.656 -30.547 1 84.81 234 LEU B C 1
ATOM 4176 O O . LEU B 1 234 ? 0.361 -30.359 -31.719 1 84.81 234 LEU B O 1
ATOM 4180 N N . LEU B 1 235 ? -1.018 -30.594 -30.016 1 87.12 235 LEU B N 1
ATOM 4181 C CA . LEU B 1 235 ? -2.182 -30.219 -30.812 1 87.12 235 LEU B CA 1
ATOM 4182 C C . LEU B 1 235 ? -2.107 -28.75 -31.219 1 87.12 235 LEU B C 1
ATOM 4184 O O . LEU B 1 235 ? -2.816 -28.328 -32.125 1 87.12 235 LEU B O 1
ATOM 4188 N N . LYS B 1 236 ? -1.29 -28.047 -30.516 1 80.81 236 LYS B N 1
ATOM 4189 C CA . LYS B 1 236 ? -1.114 -26.641 -30.859 1 80.81 236 LYS B CA 1
ATOM 4190 C C . LYS B 1 236 ? -0.339 -26.5 -32.156 1 80.81 236 LYS B C 1
ATOM 4192 O O . LYS B 1 236 ? -0.437 -25.469 -32.844 1 80.81 236 LYS B O 1
ATOM 4197 N N . ASP B 1 237 ? 0.462 -27.469 -32.406 1 77.31 237 ASP B N 1
ATOM 4198 C CA . ASP B 1 237 ? 1.141 -27.5 -33.719 1 77.31 237 ASP B CA 1
ATOM 4199 C C . ASP B 1 237 ? 0.224 -28.062 -34.781 1 77.31 237 ASP B C 1
ATOM 4201 O O . ASP B 1 237 ? -0.121 -29.25 -34.781 1 77.31 237 ASP B O 1
ATOM 4205 N N . ARG B 1 238 ? -0.041 -27.281 -35.719 1 75.56 238 ARG B N 1
ATOM 4206 C CA . ARG B 1 238 ? -1.008 -27.625 -36.75 1 75.56 238 ARG B CA 1
ATOM 4207 C C . ARG B 1 238 ? -0.426 -28.656 -37.719 1 75.56 238 ARG B C 1
ATOM 4209 O O . ARG B 1 238 ? -1.165 -29.328 -38.438 1 75.56 238 ARG B O 1
ATOM 4216 N N . ASN B 1 239 ? 0.772 -28.812 -37.75 1 79.25 239 ASN B N 1
ATOM 4217 C CA . ASN B 1 239 ? 1.414 -29.672 -38.719 1 79.25 239 ASN B CA 1
ATOM 4218 C C . ASN B 1 239 ? 1.458 -31.125 -38.25 1 79.25 239 ASN B C 1
ATOM 4220 O O . ASN B 1 239 ? 1.917 -32 -39 1 79.25 239 ASN B O 1
ATOM 4224 N N . VAL B 1 240 ? 0.994 -31.312 -37.094 1 80.31 240 VAL B N 1
ATOM 4225 C CA . VAL B 1 240 ? 1.027 -32.688 -36.562 1 80.31 240 VAL B CA 1
ATOM 4226 C C . VAL B 1 240 ? -0.373 -33.281 -36.625 1 80.31 240 VAL B C 1
ATOM 4228 O O . VAL B 1 240 ? -1.341 -32.688 -36.156 1 80.31 240 VAL B O 1
ATOM 4231 N N . PHE B 1 241 ? -0.488 -34.469 -37.219 1 82.12 241 PHE B N 1
ATOM 4232 C CA . PHE B 1 241 ? -1.776 -35.156 -37.344 1 82.12 241 PHE B CA 1
ATOM 4233 C C . PHE B 1 241 ? -2.197 -35.719 -35.969 1 82.12 241 PHE B C 1
ATOM 4235 O O . PHE B 1 241 ? -1.364 -36.219 -35.219 1 82.12 241 PHE B O 1
ATOM 4242 N N . VAL B 1 242 ? -3.457 -35.719 -35.719 1 79.88 242 VAL B N 1
ATOM 4243 C CA . VAL B 1 242 ? -4.016 -36.188 -34.438 1 79.88 242 VAL B CA 1
ATOM 4244 C C . VAL B 1 242 ? -3.703 -37.688 -34.281 1 79.88 242 VAL B C 1
ATOM 4246 O O . VAL B 1 242 ? -3.449 -38.156 -33.188 1 79.88 242 VAL B O 1
ATOM 4249 N N . SER B 1 243 ? -3.629 -38.344 -35.438 1 79.25 243 SER B N 1
ATOM 4250 C CA . SER B 1 243 ? -3.393 -39.781 -35.406 1 79.25 243 SER B CA 1
ATOM 4251 C C . SER B 1 243 ? -1.976 -40.125 -34.969 1 79.25 243 SER B C 1
ATOM 4253 O O . SER B 1 243 ? -1.703 -41.219 -34.5 1 79.25 243 SER B O 1
ATOM 4255 N N . GLN B 1 244 ? -1.162 -39.188 -35.062 1 85.5 244 GLN B N 1
ATOM 4256 C CA . GLN B 1 244 ? 0.223 -39.406 -34.656 1 85.5 244 GLN B CA 1
ATOM 4257 C C . GLN B 1 244 ? 0.44 -38.969 -33.188 1 85.5 244 GLN B C 1
ATOM 4259 O O . GLN B 1 244 ? 1.353 -39.469 -32.531 1 85.5 244 GLN B O 1
ATOM 4264 N N . ILE B 1 245 ? -0.414 -38.219 -32.688 1 89.81 245 ILE B N 1
ATOM 4265 C CA . ILE B 1 245 ? -0.243 -37.562 -31.391 1 89.81 245 ILE B CA 1
ATOM 4266 C C . ILE B 1 245 ? -0.449 -38.594 -30.281 1 89.81 245 ILE B C 1
ATOM 4268 O O . ILE B 1 245 ? 0.322 -38.625 -29.312 1 89.81 245 ILE B O 1
ATOM 4272 N N . PHE B 1 246 ? -1.403 -39.5 -30.469 1 89.31 246 PHE B N 1
ATOM 4273 C CA . PHE B 1 246 ? -1.735 -40.375 -29.359 1 89.31 246 PHE B CA 1
ATOM 4274 C C . PHE B 1 246 ? -0.586 -41.344 -29.062 1 89.31 246 PHE B C 1
ATOM 4276 O O . PHE B 1 246 ? -0.315 -41.656 -27.891 1 89.31 246 PHE B O 1
ATOM 4283 N N . HIS B 1 247 ? 0.138 -41.719 -30.109 1 88.19 247 HIS B N 1
ATOM 4284 C CA . HIS B 1 247 ? 1.271 -42.625 -29.906 1 88.19 247 HIS B CA 1
ATOM 4285 C C . HIS B 1 247 ? 2.416 -41.906 -29.188 1 88.19 247 HIS B C 1
ATOM 4287 O O . HIS B 1 247 ? 3.049 -42.5 -28.297 1 88.19 247 HIS B O 1
ATOM 4293 N N . GLU B 1 248 ? 2.592 -40.75 -29.562 1 88.19 248 GLU B N 1
ATOM 4294 C CA . GLU B 1 248 ? 3.656 -39.938 -28.969 1 88.19 248 GLU B CA 1
ATOM 4295 C C . GLU B 1 248 ? 3.387 -39.688 -27.484 1 88.19 248 GLU B C 1
ATOM 4297 O O . GLU B 1 248 ? 4.32 -39.5 -26.703 1 88.19 248 GLU B O 1
ATOM 4302 N N . CYS B 1 249 ? 2.182 -39.781 -27.141 1 91.5 249 CYS B N 1
ATOM 4303 C CA . CYS B 1 249 ? 1.785 -39.5 -25.766 1 91.5 249 CYS B CA 1
ATOM 4304 C C . CYS B 1 249 ? 1.763 -40.781 -24.938 1 91.5 249 CYS B C 1
ATOM 4306 O O . CYS B 1 249 ? 1.507 -40.75 -23.734 1 91.5 249 CYS B O 1
ATOM 4308 N N . GLY B 1 250 ? 2.012 -41.938 -25.562 1 90.69 250 GLY B N 1
ATOM 4309 C CA . GLY B 1 250 ? 2.139 -43.188 -24.812 1 90.69 250 GLY B CA 1
ATOM 4310 C C . GLY B 1 250 ? 0.913 -44.062 -24.922 1 90.69 250 GLY B C 1
ATOM 4311 O O . GLY B 1 250 ? 0.792 -45.062 -24.203 1 90.69 250 GLY B O 1
ATOM 4312 N N . TYR B 1 251 ? 0.029 -43.75 -25.828 1 92.94 251 TYR B N 1
ATOM 4313 C CA . TYR B 1 251 ? -1.167 -44.562 -26 1 92.94 251 TYR B CA 1
ATOM 4314 C C . TYR B 1 251 ? -0.969 -45.594 -27.109 1 92.94 251 TYR B C 1
ATOM 4316 O O . TYR B 1 251 ? -0.311 -45.312 -28.109 1 92.94 251 TYR B O 1
ATOM 4324 N N . ARG B 1 252 ? -1.569 -46.688 -26.859 1 89.62 252 ARG B N 1
ATOM 4325 C CA . ARG B 1 252 ? -1.501 -47.719 -27.875 1 89.62 252 ARG B CA 1
ATOM 4326 C C . ARG B 1 252 ? -2.812 -47.844 -28.656 1 89.62 252 ARG B C 1
ATOM 4328 O O . ARG B 1 252 ? -2.85 -48.375 -29.766 1 89.62 252 ARG B O 1
ATOM 4335 N N . ASN B 1 253 ? -3.797 -47.312 -28.031 1 90.88 253 ASN B N 1
ATOM 4336 C CA . ASN B 1 253 ? -5.145 -47.375 -28.594 1 90.88 253 ASN B CA 1
ATOM 4337 C C . ASN B 1 253 ? -5.766 -46 -28.703 1 90.88 253 ASN B C 1
ATOM 4339 O O . ASN B 1 253 ? -5.914 -45.281 -27.688 1 90.88 253 ASN B O 1
ATOM 4343 N N . ILE B 1 254 ? -6.188 -45.688 -29.922 1 91.25 254 ILE B N 1
ATOM 4344 C CA . ILE B 1 254 ? -6.723 -44.344 -30.188 1 91.25 254 ILE B CA 1
ATOM 4345 C C . ILE B 1 254 ? -8.039 -44.156 -29.422 1 91.25 254 ILE B C 1
ATOM 4347 O O . ILE B 1 254 ? -8.352 -43.062 -28.969 1 91.25 254 ILE B O 1
ATOM 4351 N N . SER B 1 255 ? -8.758 -45.188 -29.297 1 93.88 255 SER B N 1
ATOM 4352 C CA . SER B 1 255 ? -10.023 -45.125 -28.578 1 93.88 255 SER B CA 1
ATOM 4353 C C . SER B 1 255 ? -9.797 -44.75 -27.109 1 93.88 255 SER B C 1
ATOM 4355 O O . SER B 1 255 ? -10.539 -43.938 -26.547 1 93.88 255 SER B O 1
ATOM 4357 N N . ASN B 1 256 ? -8.781 -45.406 -26.609 1 94.31 256 ASN B N 1
ATOM 4358 C CA . ASN B 1 256 ? -8.438 -45.094 -25.234 1 94.31 256 ASN B CA 1
ATOM 4359 C C . ASN B 1 256 ? -7.961 -43.656 -25.078 1 94.31 256 ASN B C 1
ATOM 4361 O O . ASN B 1 256 ? -8.312 -42.969 -24.094 1 94.31 256 ASN B O 1
ATOM 4365 N N . PHE B 1 257 ? -7.191 -43.25 -26.016 1 95.19 257 PHE B N 1
ATOM 4366 C CA . PHE B 1 257 ? -6.711 -41.875 -26.031 1 95.19 257 PHE B CA 1
ATOM 4367 C C . PHE B 1 257 ? -7.875 -40.875 -26.078 1 95.19 257 PHE B C 1
ATOM 4369 O O . PHE B 1 257 ? -7.957 -39.969 -25.266 1 95.19 257 PHE B O 1
ATOM 4376 N N . ASN B 1 258 ? -8.75 -41.094 -26.969 1 94.56 258 ASN B N 1
ATOM 4377 C CA . ASN B 1 258 ? -9.891 -40.188 -27.141 1 94.56 258 ASN B CA 1
ATOM 4378 C C . ASN B 1 258 ? -10.766 -40.156 -25.891 1 94.56 258 ASN B C 1
ATOM 4380 O O . ASN B 1 258 ? -11.242 -39.094 -25.484 1 94.56 258 ASN B O 1
ATOM 4384 N N . ARG B 1 259 ? -10.906 -41.25 -25.312 1 95.44 259 ARG B N 1
ATOM 4385 C CA . ARG B 1 259 ? -11.719 -41.344 -24.094 1 95.44 259 ARG B CA 1
ATOM 4386 C C . ARG B 1 259 ? -11.086 -40.562 -22.953 1 95.44 259 ARG B C 1
ATOM 4388 O O . ARG B 1 259 ? -11.758 -39.781 -22.281 1 95.44 259 ARG B O 1
ATOM 4395 N N . GLN B 1 260 ? -9.82 -40.781 -22.688 1 94.81 260 GLN B N 1
ATOM 4396 C CA . GLN B 1 260 ? -9.117 -40.125 -21.594 1 94.81 260 GLN B CA 1
ATOM 4397 C C . GLN B 1 260 ? -8.992 -38.625 -21.844 1 94.81 260 GLN B C 1
ATOM 4399 O O . GLN B 1 260 ? -9.086 -37.844 -20.906 1 94.81 260 GLN B O 1
ATOM 4404 N N . PHE B 1 261 ? -8.758 -38.281 -23.109 1 95.69 261 PHE B N 1
ATOM 4405 C CA . PHE B 1 261 ? -8.703 -36.875 -23.469 1 95.69 261 PHE B CA 1
ATOM 4406 C C . PHE B 1 261 ? -10.016 -36.188 -23.125 1 95.69 261 PHE B C 1
ATOM 4408 O O . PHE B 1 261 ? -10.016 -35.125 -22.5 1 95.69 261 PHE B O 1
ATOM 4415 N N . LYS B 1 262 ? -11.055 -36.781 -23.469 1 95.25 262 LYS B N 1
ATOM 4416 C CA . LYS B 1 262 ? -12.375 -36.219 -23.188 1 95.25 262 LYS B CA 1
ATOM 4417 C C . LYS B 1 262 ? -12.641 -36.156 -21.688 1 95.25 262 LYS B C 1
ATOM 4419 O O . LYS B 1 262 ? -13.266 -35.219 -21.203 1 95.25 262 LYS B O 1
ATOM 4424 N N . GLU B 1 263 ? -12.219 -37.125 -21.031 1 94.62 263 GLU B N 1
ATOM 4425 C CA . GLU B 1 263 ? -12.383 -37.156 -19.578 1 94.62 263 GLU B CA 1
ATOM 4426 C C . GLU B 1 263 ? -11.656 -36 -18.922 1 94.62 263 GLU B C 1
ATOM 4428 O O . GLU B 1 263 ? -12.172 -35.406 -17.969 1 94.62 263 GLU B O 1
ATOM 4433 N N . VAL B 1 264 ? -10.5 -35.719 -19.391 1 92.38 264 VAL B N 1
ATOM 4434 C CA . VAL B 1 264 ? -9.641 -34.719 -18.766 1 92.38 264 VAL B CA 1
ATOM 4435 C C . VAL B 1 264 ? -10.016 -33.312 -19.25 1 92.38 264 VAL B C 1
ATOM 4437 O O . VAL B 1 264 ? -10.078 -32.375 -18.469 1 92.38 264 VAL B O 1
ATOM 4440 N N . LYS B 1 265 ? -10.344 -33.188 -20.578 1 92.06 265 LYS B N 1
ATOM 4441 C CA . LYS B 1 265 ? -10.516 -31.859 -21.172 1 92.06 265 LYS B CA 1
ATOM 4442 C C . LYS B 1 265 ? -11.992 -31.547 -21.391 1 92.06 265 LYS B C 1
ATOM 4444 O O . LYS B 1 265 ? -12.359 -30.391 -21.625 1 92.06 265 LYS B O 1
ATOM 4449 N N . GLY B 1 266 ? -12.82 -32.531 -21.359 1 92.62 266 GLY B N 1
ATOM 4450 C CA . GLY B 1 266 ? -14.25 -32.375 -21.594 1 92.62 266 GLY B CA 1
ATOM 4451 C C . GLY B 1 266 ? -14.617 -32.344 -23.062 1 92.62 266 GLY B C 1
ATOM 4452 O O . GLY B 1 266 ? -15.797 -32.375 -23.406 1 92.62 266 GLY B O 1
ATOM 4453 N N . ILE B 1 267 ? -13.656 -32.312 -23.953 1 93 267 ILE B N 1
ATOM 4454 C CA . ILE B 1 267 ? -13.859 -32.281 -25.391 1 93 267 ILE B CA 1
ATOM 4455 C C . ILE B 1 267 ? -12.898 -33.25 -26.078 1 93 267 ILE B C 1
ATOM 4457 O O . ILE B 1 267 ? -11.984 -33.781 -25.438 1 93 267 ILE B O 1
ATOM 4461 N N . THR B 1 268 ? -13.141 -33.406 -27.375 1 93.38 268 THR B N 1
ATOM 4462 C CA . THR B 1 268 ? -12.266 -34.312 -28.125 1 93.38 268 THR B CA 1
ATOM 4463 C C . THR B 1 268 ? -10.992 -33.594 -28.562 1 93.38 268 THR B C 1
ATOM 4465 O O . THR B 1 268 ? -10.945 -32.375 -28.578 1 93.38 268 THR B O 1
ATOM 4468 N N . PRO B 1 269 ? -9.969 -34.406 -28.875 1 92.69 269 PRO B N 1
ATOM 4469 C CA . PRO B 1 269 ? -8.742 -33.781 -29.375 1 92.69 269 PRO B CA 1
ATOM 4470 C C . PRO B 1 269 ? -8.992 -32.875 -30.578 1 92.69 269 PRO B C 1
ATOM 4472 O O . PRO B 1 269 ? -8.414 -31.797 -30.656 1 92.69 269 PRO B O 1
ATOM 4475 N N . SER B 1 270 ? -9.828 -33.344 -31.453 1 89.75 270 SER B N 1
ATOM 4476 C CA . SER B 1 270 ? -10.133 -32.594 -32.656 1 89.75 270 SER B CA 1
ATOM 4477 C C . SER B 1 270 ? -10.828 -31.266 -32.281 1 89.75 270 SER B C 1
ATOM 4479 O O . SER B 1 270 ? -10.523 -30.219 -32.875 1 89.75 270 SER B O 1
ATOM 4481 N N . GLN B 1 271 ? -11.734 -31.312 -31.422 1 91 271 GLN B N 1
ATOM 4482 C CA . GLN B 1 271 ? -12.43 -30.109 -30.953 1 91 271 GLN B CA 1
ATOM 4483 C C . GLN B 1 271 ? -11.469 -29.156 -30.266 1 91 271 GLN B C 1
ATOM 4485 O O . GLN B 1 271 ? -11.57 -27.938 -30.453 1 91 271 GLN B O 1
ATOM 4490 N N . TYR B 1 272 ? -10.602 -29.734 -29.5 1 89.62 272 TYR B N 1
ATOM 4491 C CA . TYR B 1 272 ? -9.602 -28.922 -28.812 1 89.62 272 TYR B CA 1
ATOM 4492 C C . TYR B 1 272 ? -8.766 -28.125 -29.812 1 89.62 272 TYR B C 1
ATOM 4494 O O . TYR B 1 272 ? -8.539 -26.938 -29.641 1 89.62 272 TYR B O 1
ATOM 4502 N N . ARG B 1 273 ? -8.328 -28.75 -30.844 1 87.75 273 ARG B N 1
ATOM 4503 C CA . ARG B 1 273 ? -7.52 -28.109 -31.875 1 87.75 273 ARG B CA 1
ATOM 4504 C C . ARG B 1 273 ? -8.297 -27 -32.562 1 87.75 273 ARG B C 1
ATOM 4506 O O . ARG B 1 273 ? -7.754 -25.938 -32.844 1 87.75 273 ARG B O 1
ATOM 4513 N N . GLU B 1 274 ? -9.516 -27.281 -32.812 1 86.06 274 GLU B N 1
ATOM 4514 C CA . GLU B 1 274 ? -10.359 -26.281 -33.469 1 86.06 274 GLU B CA 1
ATOM 4515 C C . GLU B 1 274 ? -10.516 -25.047 -32.594 1 86.06 274 GLU B C 1
ATOM 4517 O O . GLU B 1 274 ? -10.523 -23.922 -33.094 1 86.06 274 GLU B O 1
ATOM 4522 N N . GLN B 1 275 ? -10.633 -25.281 -31.344 1 83.31 275 GLN B N 1
ATOM 4523 C CA . GLN B 1 275 ? -10.836 -24.188 -30.406 1 83.31 275 GLN B CA 1
ATOM 4524 C C . GLN B 1 275 ? -9.586 -23.312 -30.297 1 83.31 275 GLN B C 1
ATOM 4526 O O . GLN B 1 275 ? -9.695 -22.094 -30.188 1 83.31 275 GLN B O 1
ATOM 4531 N N . ILE B 1 276 ? -8.5 -23.922 -30.281 1 78.69 276 ILE B N 1
ATOM 4532 C CA . ILE B 1 276 ? -7.27 -23.172 -30.094 1 78.69 276 ILE B CA 1
ATOM 4533 C C . ILE B 1 276 ? -6.953 -22.375 -31.375 1 78.69 276 ILE B C 1
ATOM 4535 O O . ILE B 1 276 ? -6.344 -21.297 -31.297 1 78.69 276 ILE B O 1
ATOM 4539 N N . TRP B 1 277 ? -7.359 -22.953 -32.5 1 73.5 277 TRP B N 1
ATOM 4540 C CA . TRP B 1 277 ? -7.039 -22.297 -33.781 1 73.5 277 TRP B CA 1
ATOM 4541 C C . TRP B 1 277 ? -8.242 -21.516 -34.281 1 73.5 277 TRP B C 1
ATOM 4543 O O . TRP B 1 277 ? -8.211 -21 -35.406 1 73.5 277 TRP B O 1
ATOM 4553 N N . LYS B 1 278 ? -9.297 -21.578 -33.5 1 67.69 278 LYS B N 1
ATOM 4554 C CA . LYS B 1 278 ? -10.391 -20.703 -33.906 1 67.69 278 LYS B CA 1
ATOM 4555 C C . LYS B 1 278 ? -9.945 -19.234 -33.875 1 67.69 278 LYS B C 1
ATOM 4557 O O . LYS B 1 278 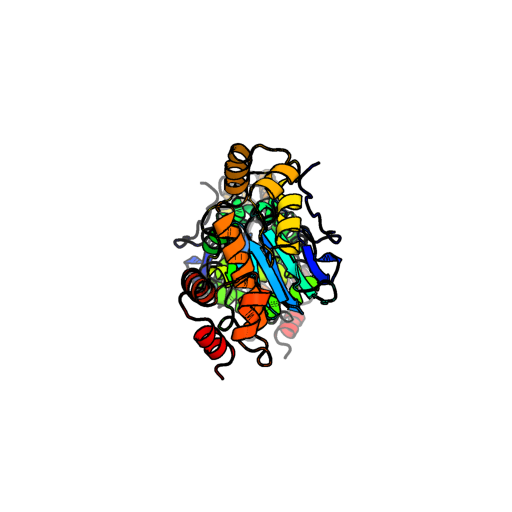? -9.266 -18.797 -32.938 1 67.69 278 LYS B O 1
ATOM 4562 N N . PRO B 1 279 ? -10.141 -18.391 -35.156 1 62.53 279 PRO B N 1
ATOM 4563 C CA . PRO B 1 279 ? -9.789 -16.969 -35.219 1 62.53 279 PRO B CA 1
ATOM 4564 C C . PRO B 1 279 ? -10.406 -16.141 -34.125 1 62.53 279 PRO B C 1
ATOM 4566 O O . PRO B 1 279 ? -11.469 -16.5 -33.594 1 62.53 279 PRO B O 1
#

pLDDT: mean 88.54, std 11.06, range [23.36, 98.56]

Solvent-accessible surface area (backbone atoms only — not comparable to full-atom values): 29573 Å² total; per-residue (Å²): 104,73,64,62,61,80,74,74,80,61,59,91,62,47,86,48,37,47,47,77,36,40,68,69,75,59,60,52,65,70,33,46,40,72,37,25,36,39,41,36,31,67,36,42,48,29,42,32,33,37,47,59,24,58,32,61,46,40,55,72,41,33,36,39,37,18,35,42,37,36,33,27,58,44,65,71,44,89,84,58,69,35,32,32,39,40,35,40,37,51,69,67,53,41,27,68,51,30,42,64,32,58,29,28,47,55,41,40,57,51,68,65,32,48,41,29,31,41,52,64,53,87,86,40,80,61,48,61,60,49,64,73,46,38,53,78,41,57,48,48,54,31,58,51,44,52,51,51,45,44,44,54,59,49,66,44,84,66,51,38,75,53,27,87,58,70,56,84,59,76,68,46,76,44,51,63,41,54,50,49,52,50,42,72,76,38,52,46,44,92,76,50,66,61,59,52,11,54,75,62,69,40,52,57,70,54,31,53,51,52,45,25,54,67,37,72,34,51,72,69,56,47,50,50,36,52,28,44,25,51,40,54,59,49,48,70,40,80,87,53,56,73,83,56,42,41,49,67,31,36,40,90,44,69,68,59,42,47,49,52,35,24,70,75,69,70,42,44,70,68,55,50,39,48,60,72,65,50,130,96,69,61,60,62,81,75,75,82,61,58,92,62,46,87,48,36,47,46,77,37,40,68,71,75,58,60,52,62,70,29,43,40,73,39,24,35,38,40,35,31,67,36,43,48,26,40,32,32,37,46,58,24,58,32,62,46,41,55,72,41,32,37,39,34,18,35,42,37,37,33,26,58,44,64,71,45,90,85,58,69,34,31,33,39,39,35,42,36,52,68,67,53,41,28,70,52,31,41,63,32,59,30,28,48,54,40,40,56,50,66,65,32,45,40,28,30,42,50,64,52,87,87,39,80,62,48,61,61,48,65,71,45,38,54,77,42,58,49,48,54,30,59,51,43,53,52,52,46,42,43,53,58,49,67,43,82,66,51,37,75,54,28,85,58,68,58,82,61,76,65,53,70,40,50,64,41,55,50,49,52,49,44,72,75,38,51,45,45,92,76,49,68,60,60,52,10,52,75,62,71,40,52,58,71,56,31,54,52,52,46,26,55,69,39,71,35,53,71,69,56,46,51,49,36,53,27,43,20,50,40,54,58,50,48,69,40,79,86,52,56,72,85,56,42,42,49,67,32,36,39,92,43,68,68,60,42,48,51,52,36,24,69,74,70,71,43,44,68,67,54,50,36,49,59,73,66,51,132

Nearest PDB structures (foldseek):
  3oou-assembly1_A  TM=8.941E-01  e=4.304E-07  Listeria innocua
  6swi-assembly1_A  TM=9.371E-01  e=6.709E-06  Geobacillus stearothermophilus
  3w6v-assembly1_A  TM=9.401E-01  e=1.333E-05  Streptomyces griseus
  3oio-assembly1_A  TM=8.888E-01  e=1.333E-05  Chromobacterium violaceum
  4fe7-assembly1_A-2  TM=6.856E-01  e=7.006E-05  Escherichia coli

InterPro domains:
  IPR009057 Homedomain-like superfamily [SSF46689] (175-224)
  IPR009057 Homedomain-like superfamily [SSF46689] (226-276)
  IPR011051 RmlC-like cupin domain superfamily [SSF51182] (26-84)
  IPR013096 Cupin 2, conserved barrel [PF07883] (27-78)
  IPR014710 RmlC-like jelly roll fold [G3DSA:2.60.120.10] (20-93)
  IPR018060 AraC-like, DNA binding HTH domain [PF12833] (196-275)
  IPR018060 AraC-like, DNA binding HTH domain [PS01124] (177-275)
  IPR018060 AraC-like, DNA binding HTH domain [SM00342] (190-273)
  IPR020449 Transcription regulator HTH, AraC- type, HTH domain [PR00032] (242-257)
  IPR020449 Transcription regulator HTH, AraC- type, HTH domain [PR00032] (257-273)

Secondary structure (DSSP, 8-state):
-------PPPPTT-SSEEEEEETTTT---SB--SSEEEEEEEE-EEEEEETTEEEEEETT-EEEE-TT--EEEEESSTT---EEEEEEE-GGGGHHHHHTSGGGHHHHHHHT--SEEE---TT-TTHHHHHHHGGG--THHHHHHHHHHHHHHHH-TT-EE---S------TT-HHHHHHHHHHHHTTS---HHHHHHHHT--HHHHHHHHHHHHSS-HHHHHHHHHHHHHHHHHTSTTS-HHHHHHHTT-S-HHHHHHHHHHHHSS-HHHHHHHHS--/-------PPPPTT-SSEEEEEETTTT---SB--SSEEEEEEEE-EEEEEETTEEEEEETT-EEEE-TT--EEEEESSTT---EEEEEEE-GGGGHHHHHTSGGGHHHHHHHT--SEEE---TT-TTHHHHHHHGGG--THHHHHHHHHHHHHHHH-TT-EE---S------TT-HHHHHHHHHHHHTTS---HHHHHHHHT--HHHHHHHHHHHHSS-HHHHHHHHHHHHHHHHHTSTTS-HHHHHHHTT-S-HHHHHHHHHHHHSS-HHHHHHHHS--

Radius of gyration: 33.85 Å; Cα contacts (8 Å, |Δi|>4): 1002; chains: 2; bounding box: 38×104×78 Å

Sequence (558 aa):
MKPLVQKLPRKEFKSFVSLELSTPLFETPWHRHIESEILYIHKGFGTAIIGDYVGEFTSGDLFYIGSNVPHWFKKSTDDLFCTVKVIQFDPTIFGRSFISLPEMARIRQLVELKQGMRIHYSSLSSLLPRVLSLESMEGFGHINGLLNILDEISANTENELITNEPIDSFDSKGIIDEVLEYIFSHFNKNIQLEELAAIAKMSSSNFRRFFKLNTKKSFSGFIKEIRIAHACKLLKDRNVFVSQIFHECGYRNISNFNRQFKEVKGITPSQYREQIWKPMKPLVQKLPRKEFKSFVSLELSTPLFETPWHRHIESEILYIHKGFGTAIIGDYVGEFTSGDLFYIGSNVPHWFKKSTDDLFCTVKVIQFDPTIFGRSFISLPEMARIRQLVELKQGMRIHYSSLSSLLPRVLSLESMEGFGHINGLLNILDEISANTENELITNEPIDSFDSKGIIDEVLEYIFSHFNKNIQLEELAAIAKMSSSNFRRFFKLNTKKSFSGFIKEIRIAHACKLLKDRNVFVSQIFHECGYRNISNFNRQFKEVKGITPSQYREQIWKP

Foldseek 3Di:
DAFPAPDDDDDPQDQWDKDKDKPPVQFDFWGFAQWKKKKAWQAAKDWKAWQLFIAIDGHGWIKIAEHGTIMGGDGPDPPGMTMMIMIIHRPCVCPDVRCVDPVNPLLNVRNPDLFMKIADCPVPVVQVVLSVCLNVDDDPSNVVSVSVNSVSRSPDPPMGGRHDDHQPDDDRVCLVRQLVVVCLVDLLEDDDLVVSCVSSVHDSVVSQVVNCNRNVDGPVLVSLSNLLNQLLVVLLDVPDDNVPSNNSSNDPDVVVVQVSNCVNVVDGSVVSSCVSPPD/DAFPADDDDDDPQDQWDKDKDKPPVQFDFWGFAQWKKKKAWQAAKFWKAWQLFIAIDGHGWIKIAEHGTIMGGDGLDPPGMTMMIMIIHRPCVCPDVRCVDPVNPLLNVRNPDLFMKIADCPVPVVQVVLSVCLNVDDDPSNVVSVSVNSVSRSPDPPMGGRHDDRQPDDPRVCLVRQLVVVCLVDLLEDDDLVVSCVSSVHDSVVSQVVNCNRNVDGPVRSSLSNLLNSLLVVLLDVPDDNVVSNNSSNDPDVVVNQVSNCVNVVDGSVVSSCVSPPD

Organism: NCBI:txid346377